Protein AF-0000000084984533 (afdb_homodimer)

Structure (mmCIF, N/CA/C/O backbone):
data_AF-0000000084984533-model_v1
#
loop_
_entity.id
_entity.type
_entity.pdbx_description
1 polymer 'ABC transporter, ATP-binding protein'
#
loop_
_atom_site.group_PDB
_atom_site.id
_atom_site.type_symbol
_atom_site.label_atom_id
_atom_site.label_alt_id
_atom_site.label_comp_id
_atom_site.label_asym_id
_atom_site.label_entity_id
_atom_site.label_seq_id
_atom_site.pdbx_PDB_ins_code
_atom_site.Cartn_x
_atom_site.Cartn_y
_atom_site.Cartn_z
_atom_site.occupancy
_atom_site.B_iso_or_equiv
_atom_site.auth_seq_id
_atom_site.auth_comp_id
_atom_site.auth_asym_id
_atom_site.auth_atom_id
_atom_site.pdbx_PDB_model_num
ATOM 1 N N . MET A 1 1 ? -5.926 23.406 36.688 1 31.97 1 MET A N 1
ATOM 2 C CA . MET A 1 1 ? -6.621 23.984 35.531 1 31.97 1 MET A CA 1
ATOM 3 C C . MET A 1 1 ? -6.383 23.156 34.281 1 31.97 1 MET A C 1
ATOM 5 O O . MET A 1 1 ? -5.242 23 33.844 1 31.97 1 MET A O 1
ATOM 9 N N . GLU A 1 2 ? -7.012 22.078 33.938 1 42.38 2 GLU A N 1
ATOM 10 C CA . GLU A 1 2 ? -6.812 21.156 32.844 1 42.38 2 GLU A CA 1
ATOM 11 C C . GLU A 1 2 ? -6.57 21.906 31.531 1 42.38 2 GLU A C 1
ATOM 13 O O . GLU A 1 2 ? -7.434 22.656 31.078 1 42.38 2 GLU A O 1
ATOM 18 N N . THR A 1 3 ? -5.449 22.5 31.234 1 47.12 3 THR A N 1
ATOM 19 C CA . THR A 1 3 ? -5.062 23.391 30.156 1 47.12 3 THR A CA 1
ATOM 20 C C . THR A 1 3 ? -5.723 22.984 28.844 1 47.12 3 THR A C 1
ATOM 22 O O . THR A 1 3 ? -5.512 21.875 28.359 1 47.12 3 THR A O 1
ATOM 25 N N . LYS A 1 4 ? -6.871 23.438 28.641 1 58.03 4 LYS A N 1
ATOM 26 C CA . LYS A 1 4 ? -7.664 23.172 27.453 1 58.03 4 LYS A CA 1
ATOM 27 C C . LYS A 1 4 ? -6.797 23.234 26.188 1 58.03 4 LYS A C 1
ATOM 29 O O . LYS A 1 4 ? -6.211 24.281 25.891 1 58.03 4 LYS A O 1
ATOM 34 N N . GLN A 1 5 ? -6.336 22.109 25.688 1 76.31 5 GLN A N 1
ATOM 35 C CA . GLN A 1 5 ? -5.52 22.031 24.484 1 76.31 5 GLN A CA 1
ATOM 36 C C . GLN A 1 5 ? -6.125 22.844 23.344 1 76.31 5 GLN A C 1
ATOM 38 O O . GLN A 1 5 ? -7.332 22.766 23.094 1 76.31 5 GLN A O 1
ATOM 43 N N . ALA A 1 6 ? -5.344 23.797 22.891 1 90.5 6 ALA A N 1
ATOM 44 C CA . ALA A 1 6 ? -5.773 24.625 21.75 1 90.5 6 ALA A CA 1
ATOM 45 C C . ALA A 1 6 ? -6.242 23.75 20.594 1 90.5 6 ALA A C 1
ATOM 47 O O . ALA A 1 6 ? -5.703 22.672 20.359 1 90.5 6 ALA A O 1
ATOM 48 N N . THR A 1 7 ? -7.344 24.156 19.984 1 96.56 7 THR A N 1
ATOM 49 C CA . THR A 1 7 ? -7.965 23.406 18.906 1 96.56 7 THR A CA 1
ATOM 50 C C . THR A 1 7 ? -7.586 24 17.547 1 96.56 7 THR A C 1
ATOM 52 O O . THR A 1 7 ? -7.738 25.203 17.328 1 96.56 7 THR A O 1
ATOM 55 N N . ALA A 1 8 ? -7.008 23.125 16.703 1 97.88 8 ALA A N 1
ATOM 56 C CA . ALA A 1 8 ? -6.641 23.562 15.367 1 97.88 8 ALA A CA 1
ATOM 57 C C . ALA A 1 8 ? -7.859 23.594 14.445 1 97.88 8 ALA A C 1
ATOM 59 O O . ALA A 1 8 ? -8.133 24.609 13.812 1 97.88 8 ALA A O 1
ATOM 60 N N . TYR A 1 9 ? -8.594 22.516 14.422 1 98.5 9 TYR A N 1
ATOM 61 C CA . TYR A 1 9 ? -9.797 22.406 13.609 1 98.5 9 TYR A CA 1
ATOM 62 C C . TYR A 1 9 ? -11.016 22.078 14.477 1 98.5 9 TYR A C 1
ATOM 64 O O . TYR A 1 9 ? -10.906 21.328 15.445 1 98.5 9 TYR A O 1
ATOM 72 N N . THR A 1 10 ? -12.125 22.625 14.109 1 98.44 10 THR A N 1
ATOM 73 C CA . THR A 1 10 ? -13.43 22.25 14.641 1 98.44 10 THR A CA 1
ATOM 74 C C . THR A 1 10 ? -14.406 21.938 13.508 1 98.44 10 THR A C 1
ATOM 76 O O . THR A 1 10 ? -14.602 22.75 12.609 1 98.44 10 THR A O 1
ATOM 79 N N . VAL A 1 11 ? -14.922 20.734 13.508 1 98.44 11 VAL A N 1
ATOM 80 C CA . VAL A 1 11 ? -15.883 20.281 12.508 1 98.44 11 VAL A CA 1
ATOM 81 C C . VAL A 1 11 ? -17.234 20 13.172 1 98.44 11 VAL A C 1
ATOM 83 O O . VAL A 1 11 ? -17.297 19.281 14.172 1 98.44 11 VAL A O 1
ATOM 86 N N . GLU A 1 12 ? -18.281 20.578 12.625 1 98.31 12 GLU A N 1
ATOM 87 C CA . GLU A 1 12 ? -19.594 20.422 13.227 1 98.31 12 GLU A CA 1
ATOM 88 C C . GLU A 1 12 ? -20.641 20.062 12.18 1 98.31 12 GLU A C 1
ATOM 90 O O . GLU A 1 12 ? -20.891 20.828 11.242 1 98.31 12 GLU A O 1
ATOM 95 N N . GLY A 1 13 ? -21.219 18.906 12.414 1 98.12 13 GLY A N 1
ATOM 96 C CA . GLY A 1 13 ? -22.344 18.469 11.594 1 98.12 13 GLY A CA 1
ATOM 97 C C . GLY A 1 13 ? -22 18.391 10.117 1 98.12 13 GLY A C 1
ATOM 98 O O . GLY A 1 13 ? -22.812 18.766 9.266 1 98.12 13 GLY A O 1
ATOM 99 N N . LEU A 1 14 ? -20.828 17.969 9.789 1 98.06 14 LEU A N 1
ATOM 100 C CA . LEU A 1 14 ? -20.359 17.969 8.414 1 98.06 14 LEU A CA 1
ATOM 101 C C . LEU A 1 14 ? -20.906 16.766 7.645 1 98.06 14 LEU A C 1
ATOM 103 O O . LEU A 1 14 ? -20.812 15.633 8.109 1 98.06 14 LEU A O 1
ATOM 107 N N . SER A 1 15 ? -21.547 17.031 6.555 1 97.38 15 SER A N 1
ATOM 108 C CA . SER A 1 15 ? -22 16.016 5.613 1 97.38 15 SER A CA 1
ATOM 109 C C . SER A 1 15 ? -21.562 16.344 4.191 1 97.38 15 SER A C 1
ATOM 111 O O . SER A 1 15 ? -21.406 17.516 3.836 1 97.38 15 SER A O 1
ATOM 113 N N . PHE A 1 16 ? -21.297 15.297 3.424 1 97.56 16 PHE A N 1
ATOM 114 C CA . PHE A 1 16 ? -20.844 15.516 2.053 1 97.56 16 PHE A CA 1
ATOM 115 C C . PHE A 1 16 ? -21.234 14.336 1.167 1 97.56 16 PHE A C 1
ATOM 117 O O . PHE A 1 16 ? -21.156 13.18 1.596 1 97.56 16 PHE A O 1
ATOM 124 N N . SER A 1 17 ? -21.625 14.648 -0.065 1 95.75 17 SER A N 1
ATOM 125 C CA . SER A 1 17 ? -22 13.641 -1.046 1 95.75 17 SER A CA 1
ATOM 126 C C . SER A 1 17 ? -21.406 13.945 -2.416 1 95.75 17 SER A C 1
ATOM 128 O O . SER A 1 17 ? -21.25 15.109 -2.785 1 95.75 17 SER A O 1
ATOM 130 N N . TYR A 1 18 ? -21 12.898 -3.127 1 93.56 18 TYR A N 1
ATOM 131 C CA . TYR A 1 18 ? -20.781 12.984 -4.566 1 93.56 18 TYR A CA 1
ATOM 132 C C . TYR A 1 18 ? -22.047 12.594 -5.336 1 93.56 18 TYR A C 1
ATOM 134 O O . TYR A 1 18 ? -22.375 11.414 -5.445 1 93.56 18 TYR A O 1
ATOM 142 N N . GLY A 1 19 ? -22.672 13.523 -5.816 1 91.38 19 GLY A N 1
ATOM 143 C CA . GLY A 1 19 ? -23.984 13.227 -6.367 1 91.38 19 GLY A CA 1
ATOM 144 C C . GLY A 1 19 ? -24.938 12.633 -5.348 1 91.38 19 GLY A C 1
ATOM 145 O O . GLY A 1 19 ? -25.188 13.234 -4.305 1 91.38 19 GLY A O 1
ATOM 146 N N . LYS A 1 20 ? -25.344 11.445 -5.668 1 90.69 20 LYS A N 1
ATOM 147 C CA . LYS A 1 20 ? -26.297 10.781 -4.781 1 90.69 20 LYS A CA 1
ATOM 148 C C . LYS A 1 20 ? -25.578 9.93 -3.738 1 90.69 20 LYS A C 1
ATOM 150 O O . LYS A 1 20 ? -26.203 9.43 -2.801 1 90.69 20 LYS A O 1
ATOM 155 N N . ASN A 1 21 ? -24.328 9.82 -3.789 1 91.69 21 ASN A N 1
ATOM 156 C CA . ASN A 1 21 ? -23.562 8.969 -2.885 1 91.69 21 ASN A CA 1
ATOM 157 C C . ASN A 1 21 ? -23.078 9.742 -1.666 1 91.69 21 ASN A C 1
ATOM 159 O O . ASN A 1 21 ? -22.125 10.523 -1.762 1 91.69 21 ASN A O 1
ATOM 163 N N . GLN A 1 22 ? -23.719 9.477 -0.543 1 94.88 22 GLN A N 1
ATOM 164 C CA . GLN A 1 22 ? -23.312 10.117 0.701 1 94.88 22 GLN A CA 1
ATOM 165 C C . GLN A 1 22 ? -22.047 9.477 1.262 1 94.88 22 GLN A C 1
ATOM 167 O O . GLN A 1 22 ? -22.031 8.273 1.53 1 94.88 22 GLN A O 1
ATOM 172 N N . VAL A 1 23 ? -21.031 10.297 1.446 1 96.19 23 VAL A N 1
ATOM 173 C CA . VAL A 1 23 ? -19.734 9.789 1.854 1 96.19 23 VAL A CA 1
ATOM 174 C C . VAL A 1 23 ? -19.5 10.094 3.332 1 96.19 23 VAL A C 1
ATOM 176 O O . VAL A 1 23 ? -19 9.242 4.078 1 96.19 23 VAL A O 1
ATOM 179 N N . LEU A 1 24 ? -19.75 11.289 3.744 1 98 24 LEU A N 1
ATOM 180 C CA . LEU A 1 24 ? -19.656 11.688 5.145 1 98 24 LEU A CA 1
ATOM 181 C C . LEU A 1 24 ? -21.047 12.023 5.699 1 98 24 LEU A C 1
ATOM 183 O O . LEU A 1 24 ? -21.844 12.695 5.031 1 98 24 LEU A O 1
ATOM 187 N N . ASN A 1 25 ? -21.312 11.586 6.875 1 97.25 25 ASN A N 1
ATOM 188 C CA . ASN A 1 25 ? -22.656 11.68 7.445 1 97.25 25 ASN A CA 1
ATOM 189 C C . ASN A 1 25 ? -22.641 12.344 8.82 1 97.25 25 ASN A C 1
ATOM 191 O O . ASN A 1 25 ? -22.5 11.664 9.836 1 97.25 25 ASN A O 1
ATOM 195 N N . ASN A 1 26 ? -22.859 13.648 8.852 1 97.25 26 ASN A N 1
ATOM 196 C CA . ASN A 1 26 ? -23.062 14.438 10.055 1 97.25 26 ASN A CA 1
ATOM 197 C C . ASN A 1 26 ? -21.969 14.188 11.094 1 97.25 26 ASN A C 1
ATOM 199 O O . ASN A 1 26 ? -22.266 13.844 12.242 1 97.25 26 ASN A O 1
ATOM 203 N N . ILE A 1 27 ? -20.781 14.438 10.641 1 98.25 27 ILE A N 1
ATOM 204 C CA . ILE A 1 27 ? -19.688 14.141 11.562 1 98.25 27 ILE A CA 1
ATOM 205 C C . ILE A 1 27 ? -19.25 15.414 12.281 1 98.25 27 ILE A C 1
ATOM 207 O O . ILE A 1 27 ? -19.297 16.5 11.703 1 98.25 27 ILE A O 1
ATOM 211 N N . SER A 1 28 ? -18.891 15.273 13.562 1 98.69 28 SER A N 1
ATOM 212 C CA . SER A 1 28 ? -18.375 16.344 14.406 1 98.69 28 SER A CA 1
ATOM 213 C C . SER A 1 28 ? -17.156 15.891 15.203 1 98.69 28 SER A C 1
ATOM 215 O O . SER A 1 28 ? -17.156 14.797 15.781 1 98.69 28 SER A O 1
ATOM 217 N N . PHE A 1 29 ? -16.156 16.656 15.141 1 98.56 29 PHE A N 1
ATOM 218 C CA . PHE A 1 29 ? -14.93 16.375 15.883 1 98.56 29 PHE A CA 1
ATOM 219 C C . PHE A 1 29 ? -14.023 17.609 15.93 1 98.56 29 PHE A C 1
ATOM 221 O O . PHE A 1 29 ? -14.352 18.641 15.359 1 98.56 29 PHE A O 1
ATOM 228 N N . SER A 1 30 ? -13 17.516 16.656 1 98.62 30 SER A N 1
ATOM 229 C CA . SER A 1 30 ? -11.977 18.562 16.688 1 98.62 30 SER A CA 1
ATOM 230 C C . SER A 1 30 ? -10.578 17.969 16.578 1 98.62 30 SER A C 1
ATOM 232 O O . SER A 1 30 ? -10.375 16.781 16.859 1 98.62 30 SER A O 1
ATOM 234 N N . LEU A 1 31 ? -9.703 18.719 16.094 1 98.62 31 LEU A N 1
ATOM 235 C CA . LEU A 1 31 ? -8.289 18.359 16.016 1 98.62 31 LEU A CA 1
ATOM 236 C C . LEU A 1 31 ? -7.445 19.281 16.891 1 98.62 31 LEU A C 1
ATOM 238 O O . LEU A 1 31 ? -7.496 20.5 16.75 1 98.62 31 LEU A O 1
ATOM 242 N N . PRO A 1 32 ? -6.66 18.734 17.766 1 98.38 32 PRO A N 1
ATOM 243 C CA . PRO A 1 32 ? -5.871 19.578 18.688 1 98.38 32 PRO A CA 1
ATOM 244 C C . PRO A 1 32 ? -4.629 20.156 18.016 1 98.38 32 PRO A C 1
ATOM 246 O O . PRO A 1 32 ? -4.051 19.531 17.125 1 98.38 32 PRO A O 1
ATOM 249 N N . GLU A 1 33 ? -4.223 21.297 18.484 1 97.75 33 GLU A N 1
ATOM 250 C CA . GLU A 1 33 ? -2.969 21.922 18.062 1 97.75 33 GLU A CA 1
ATOM 251 C C . GLU A 1 33 ? -1.769 21.172 18.625 1 97.75 33 GLU A C 1
ATOM 253 O O . GLU A 1 33 ? -1.816 20.672 19.766 1 97.75 33 GLU A O 1
ATOM 258 N N . GLY A 1 34 ? -0.815 21.047 17.797 1 98 34 GLY A N 1
ATOM 259 C CA . GLY A 1 34 ? 0.471 20.562 18.266 1 98 34 GLY A CA 1
ATOM 260 C C . GLY A 1 34 ? 0.497 19.062 18.469 1 98 34 GLY A C 1
ATOM 261 O O . GLY A 1 34 ? 1.392 18.531 19.141 1 98 34 GLY A O 1
ATOM 262 N N . LYS A 1 35 ? -0.465 18.359 17.922 1 98.62 35 LYS A N 1
ATOM 263 C CA . LYS A 1 35 ? -0.533 16.906 18.047 1 98.62 35 LYS A CA 1
ATOM 264 C C . LYS A 1 35 ? -0.55 16.234 16.688 1 98.62 35 LYS A C 1
ATOM 266 O O . LYS A 1 35 ? -0.798 16.891 15.664 1 98.62 35 LYS A O 1
ATOM 271 N N . ILE A 1 36 ? -0.193 14.992 16.703 1 98.88 36 ILE A N 1
ATOM 272 C CA . ILE A 1 36 ? -0.356 14.148 15.516 1 98.88 36 ILE A CA 1
ATOM 273 C C . ILE A 1 36 ? -1.695 13.422 15.586 1 98.88 36 ILE A C 1
ATOM 275 O O . ILE A 1 36 ? -1.907 12.578 16.469 1 98.88 36 ILE A O 1
ATOM 279 N N . THR A 1 37 ? -2.59 13.773 14.719 1 98.88 37 THR A N 1
ATOM 280 C CA . THR A 1 37 ? -3.867 13.07 14.609 1 98.88 37 THR A CA 1
ATOM 281 C C . THR A 1 37 ? -3.926 12.242 13.336 1 98.88 37 THR A C 1
ATOM 283 O O . THR A 1 37 ? -3.662 12.758 12.242 1 98.88 37 THR A O 1
ATOM 286 N N . THR A 1 38 ? -4.258 10.961 13.453 1 98.75 38 THR A N 1
ATOM 287 C CA . THR A 1 38 ? -4.34 10.062 12.312 1 98.75 38 THR A CA 1
ATOM 288 C C . THR A 1 38 ? -5.789 9.672 12.031 1 98.75 38 THR A C 1
ATOM 290 O O . THR A 1 38 ? -6.523 9.297 12.953 1 98.75 38 THR A O 1
ATOM 293 N N . PHE A 1 39 ? -6.207 9.844 10.789 1 98.44 39 PHE A N 1
ATOM 294 C CA . PHE A 1 39 ? -7.5 9.344 10.336 1 98.44 39 PHE A CA 1
ATOM 295 C C . PHE A 1 39 ? -7.402 7.867 9.961 1 98.44 39 PHE A C 1
ATOM 297 O O . PHE A 1 39 ? -6.535 7.477 9.18 1 98.44 39 PHE A O 1
ATOM 304 N N . MET A 1 40 ? -8.297 7.09 10.539 1 97.69 40 MET A N 1
ATOM 305 C CA . MET A 1 40 ? -8.383 5.664 10.25 1 97.69 40 MET A CA 1
ATOM 306 C C . MET A 1 40 ? -9.758 5.297 9.711 1 97.69 40 MET A C 1
ATOM 308 O O . MET A 1 40 ? -10.766 5.883 10.117 1 97.69 40 MET A O 1
ATOM 312 N N . GLY A 1 41 ? -9.789 4.312 8.898 1 96.88 41 GLY A N 1
ATOM 313 C CA . GLY A 1 41 ? -11.023 3.826 8.305 1 96.88 41 GLY A CA 1
ATOM 314 C C . GLY A 1 41 ? -10.789 2.908 7.121 1 96.88 41 GLY A C 1
ATOM 315 O O . GLY A 1 41 ? -9.695 2.881 6.551 1 96.88 41 GLY A O 1
ATOM 316 N N . ALA A 1 42 ? -11.812 2.238 6.82 1 95.94 42 ALA A N 1
ATOM 317 C CA . ALA A 1 42 ? -11.758 1.328 5.68 1 95.94 42 ALA A CA 1
ATOM 318 C C . ALA A 1 42 ? -11.672 2.1 4.367 1 95.94 42 ALA A C 1
ATOM 320 O O . ALA A 1 42 ? -11.906 3.311 4.336 1 95.94 42 ALA A O 1
ATOM 321 N N . ASN A 1 43 ? -11.266 1.366 3.32 1 93.12 43 ASN A N 1
ATOM 322 C CA . ASN A 1 43 ? -11.266 1.977 1.995 1 93.12 43 ASN A CA 1
ATOM 323 C C . ASN A 1 43 ? -12.648 2.492 1.613 1 93.12 43 ASN A C 1
ATOM 325 O O . ASN A 1 43 ? -13.648 1.803 1.818 1 93.12 43 ASN A O 1
ATOM 329 N N . GLY A 1 44 ? -12.758 3.713 1.192 1 91.69 44 GLY A N 1
ATOM 330 C CA . GLY A 1 44 ? -14.008 4.266 0.688 1 91.69 44 GLY A CA 1
ATOM 331 C C . GLY A 1 44 ? -14.859 4.898 1.772 1 91.69 44 GLY A C 1
ATOM 332 O O . GLY A 1 44 ? -15.961 5.391 1.498 1 91.69 44 GLY A O 1
ATOM 333 N N . CYS A 1 45 ? -14.344 4.945 2.934 1 95.12 45 CYS A N 1
ATOM 334 C CA . CYS A 1 45 ? -15.188 5.414 4.027 1 95.12 45 CYS A CA 1
ATOM 335 C C . CYS A 1 45 ? -15.25 6.938 4.051 1 95.12 45 CYS A C 1
ATOM 337 O O . CYS A 1 45 ? -16.016 7.52 4.828 1 95.12 45 CYS A O 1
ATOM 339 N N . GLY A 1 46 ? -14.352 7.586 3.311 1 95.81 46 GLY A N 1
ATOM 340 C CA . GLY A 1 46 ? -14.445 9.031 3.234 1 95.81 46 GLY A CA 1
ATOM 341 C C . GLY A 1 46 ? -13.203 9.742 3.746 1 95.81 46 GLY A C 1
ATOM 342 O O . GLY A 1 46 ? -13.188 10.969 3.875 1 95.81 46 GLY A O 1
ATOM 343 N N . LYS A 1 47 ? -12.125 9.023 4.062 1 96.56 47 LYS A N 1
ATOM 344 C CA . LYS A 1 47 ? -10.906 9.625 4.594 1 96.56 47 LYS A CA 1
ATOM 345 C C . LYS A 1 47 ? -10.367 10.695 3.648 1 96.56 47 LYS A C 1
ATOM 347 O O . LYS A 1 47 ? -10.078 11.82 4.07 1 96.56 47 LYS A O 1
ATOM 352 N N . SER A 1 48 ? -10.266 10.32 2.387 1 94.88 48 SER A N 1
ATOM 353 C CA . SER A 1 48 ? -9.742 11.258 1.396 1 94.88 48 SER A CA 1
ATOM 354 C C . SER A 1 48 ? -10.68 12.438 1.199 1 94.88 48 SER A C 1
ATOM 356 O O . SER A 1 48 ? -10.234 13.578 1.034 1 94.88 48 SER A O 1
ATOM 358 N N . THR A 1 49 ? -11.969 12.195 1.193 1 96.25 49 THR A N 1
ATOM 359 C CA . THR A 1 49 ? -12.953 13.266 1.101 1 96.25 49 THR A CA 1
ATOM 360 C C . THR A 1 49 ? -12.812 14.234 2.273 1 96.25 49 THR A C 1
ATOM 362 O O . THR A 1 49 ? -12.781 15.453 2.08 1 96.25 49 THR A O 1
ATOM 365 N N . LEU A 1 50 ? -12.727 13.633 3.467 1 97.75 50 LEU A N 1
ATOM 366 C CA . LEU A 1 50 ? -12.547 14.453 4.656 1 97.75 50 LEU A CA 1
ATOM 367 C C . LEU A 1 50 ? -11.266 15.273 4.562 1 97.75 50 LEU A C 1
ATOM 369 O O . LEU A 1 50 ? -11.273 16.469 4.844 1 97.75 50 LEU A O 1
ATOM 373 N N . PHE A 1 51 ? -10.219 14.625 4.152 1 97.38 51 PHE A N 1
ATOM 374 C CA . PHE A 1 51 ? -8.93 15.273 3.936 1 97.38 51 PHE A CA 1
ATOM 375 C C . PHE A 1 51 ? -9.086 16.484 3.018 1 97.38 51 PHE A C 1
ATOM 377 O O . PHE A 1 51 ? -8.648 17.578 3.354 1 97.38 51 PHE A O 1
ATOM 384 N N . ASN A 1 52 ? -9.789 16.359 1.956 1 96.62 52 ASN A N 1
ATOM 385 C CA . ASN A 1 52 ? -9.977 17.406 0.962 1 96.62 52 ASN A CA 1
ATOM 386 C C . ASN A 1 52 ? -10.867 18.531 1.492 1 96.62 52 ASN A C 1
ATOM 388 O O . ASN A 1 52 ? -10.688 19.688 1.133 1 96.62 52 ASN A O 1
ATOM 392 N N . LEU A 1 53 ? -11.773 18.156 2.314 1 97.56 53 LEU A N 1
ATOM 393 C CA . LEU A 1 53 ? -12.648 19.156 2.912 1 97.56 53 LEU A CA 1
ATOM 394 C C . LEU A 1 53 ? -11.891 20.031 3.91 1 97.56 53 LEU A C 1
ATOM 396 O O . LEU A 1 53 ? -12.109 21.234 3.977 1 97.56 53 LEU A O 1
ATOM 400 N N . LEU A 1 54 ? -10.961 19.391 4.617 1 98.12 54 LEU A N 1
ATOM 401 C CA . LEU A 1 54 ? -10.195 20.109 5.629 1 98.12 54 LEU A CA 1
ATOM 402 C C . LEU A 1 54 ? -9.094 20.938 4.992 1 98.12 54 LEU A C 1
ATOM 404 O O . LEU A 1 54 ? -8.578 21.875 5.605 1 98.12 54 LEU A O 1
ATOM 408 N N . THR A 1 55 ? -8.719 20.609 3.771 1 97.19 55 THR A N 1
ATOM 409 C CA . THR A 1 55 ? -7.598 21.281 3.129 1 97.19 55 THR A CA 1
ATOM 410 C C . THR A 1 55 ? -8.086 22.203 2.016 1 97.19 55 THR A C 1
ATOM 412 O O . THR A 1 55 ? -7.301 22.625 1.158 1 97.19 55 THR A O 1
ATOM 415 N N . LYS A 1 56 ? -9.398 22.438 1.921 1 95.5 56 LYS A N 1
ATOM 416 C CA . LYS A 1 56 ? -10.062 23.406 1.041 1 95.5 56 LYS A CA 1
ATOM 417 C C . LYS A 1 56 ? -10.016 22.938 -0.412 1 95.5 56 LYS A C 1
ATOM 419 O O . LYS A 1 56 ? -10.156 23.734 -1.333 1 95.5 56 LYS A O 1
ATOM 424 N N . ASN A 1 57 ? -9.75 21.688 -0.648 1 94 57 ASN A N 1
ATOM 425 C CA . ASN A 1 57 ? -9.828 21.109 -1.991 1 94 57 ASN A CA 1
ATOM 426 C C . ASN A 1 57 ? -11.258 20.719 -2.354 1 94 57 ASN A C 1
ATOM 428 O O . ASN A 1 57 ? -11.547 20.422 -3.51 1 94 57 ASN A O 1
ATOM 432 N N . LEU A 1 58 ? -12.117 20.688 -1.38 1 93.81 58 LEU A N 1
ATOM 433 C CA . LEU A 1 58 ? -13.555 20.5 -1.508 1 93.81 58 LEU A CA 1
ATOM 434 C C . LEU A 1 58 ? -14.312 21.453 -0.594 1 93.81 58 LEU A C 1
ATOM 436 O O . LEU A 1 58 ? -13.789 21.875 0.436 1 93.81 58 LEU A O 1
ATOM 440 N N . ARG A 1 59 ? -15.531 21.812 -0.994 1 91.88 59 ARG A N 1
ATOM 441 C CA . ARG A 1 59 ? -16.375 22.672 -0.175 1 91.88 59 ARG A CA 1
ATOM 442 C C . ARG A 1 59 ? -17.469 21.875 0.529 1 91.88 59 ARG A C 1
ATOM 444 O O . ARG A 1 59 ? -18.125 21.047 -0.094 1 91.88 59 ARG A O 1
ATOM 451 N N . PRO A 1 60 ? -17.578 22.094 1.768 1 90.44 60 PRO A N 1
ATOM 452 C CA . PRO A 1 60 ? -18.641 21.391 2.48 1 90.44 60 PRO A CA 1
ATOM 453 C C . PRO A 1 60 ? -20.047 21.75 1.968 1 90.44 60 PRO A C 1
ATOM 455 O O . PRO A 1 60 ? -20.281 22.906 1.594 1 90.44 60 PRO A O 1
ATOM 458 N N . ALA A 1 61 ? -20.922 20.781 1.936 1 86.62 61 ALA A N 1
ATOM 459 C CA . ALA A 1 61 ? -22.312 21 1.546 1 86.62 61 ALA A CA 1
ATOM 460 C C . ALA A 1 61 ? -23.172 21.344 2.756 1 86.62 61 ALA A C 1
ATOM 462 O O . ALA A 1 61 ? -24.047 22.203 2.67 1 86.62 61 ALA A O 1
ATOM 463 N N . GLU A 1 62 ? -22.953 20.672 3.781 1 94.69 62 GLU A N 1
ATOM 464 C CA . GLU A 1 62 ? -23.641 20.828 5.051 1 94.69 62 GLU A CA 1
ATOM 465 C C . GLU A 1 62 ? -22.672 20.812 6.227 1 94.69 62 GLU A C 1
ATOM 467 O O . GLU A 1 62 ? -21.641 20.141 6.172 1 94.69 62 GLU A O 1
ATOM 472 N N . GLY A 1 63 ? -22.984 21.547 7.215 1 96.75 63 GLY A N 1
ATOM 473 C CA . GLY A 1 63 ? -22.125 21.609 8.383 1 96.75 63 GLY A CA 1
ATOM 474 C C . GLY A 1 63 ? -21.062 22.688 8.273 1 96.75 63 GLY A C 1
ATOM 475 O O . GLY A 1 63 ? -21.172 23.594 7.438 1 96.75 63 GLY A O 1
ATOM 476 N N . SER A 1 64 ? -20.094 22.641 9.234 1 96.62 64 SER A N 1
ATOM 477 C CA . SER A 1 64 ? -19.078 23.703 9.234 1 96.62 64 SER A CA 1
ATOM 478 C C . SER A 1 64 ? -17.719 23.141 9.609 1 96.62 64 SER A C 1
ATOM 480 O O . SER A 1 64 ? -17.609 22.172 10.359 1 96.62 64 SER A O 1
ATOM 482 N N . VAL A 1 65 ? -16.75 23.719 9.023 1 98 65 VAL A N 1
ATOM 483 C CA . VAL A 1 65 ? -15.352 23.484 9.344 1 98 65 VAL A CA 1
ATOM 484 C C . VAL A 1 65 ? -14.68 24.812 9.719 1 98 65 VAL A C 1
ATOM 486 O O . VAL A 1 65 ? -14.75 25.781 8.961 1 98 65 VAL A O 1
ATOM 489 N N . ARG A 1 66 ? -14.094 24.812 10.883 1 98 66 ARG A N 1
ATOM 490 C CA . ARG A 1 66 ? -13.391 26 11.336 1 98 66 ARG A CA 1
ATOM 491 C C . ARG A 1 66 ? -11.914 25.719 11.586 1 98 66 ARG A C 1
ATOM 493 O O . ARG A 1 66 ? -11.57 24.656 12.109 1 98 66 ARG A O 1
ATOM 500 N N . LEU A 1 67 ? -11.086 26.594 11.156 1 98.12 67 LEU A N 1
ATOM 501 C CA . LEU A 1 67 ? -9.656 26.594 11.445 1 98.12 67 LEU A CA 1
ATOM 502 C C . LEU A 1 67 ? -9.305 27.672 12.461 1 98.12 67 LEU A C 1
ATOM 504 O O . LEU A 1 67 ? -9.438 28.859 12.172 1 98.12 67 LEU A O 1
ATOM 508 N N . ARG A 1 68 ? -8.969 27.219 13.617 1 96.75 68 ARG A N 1
ATOM 509 C CA . ARG A 1 68 ? -8.672 28.125 14.719 1 96.75 68 ARG A CA 1
ATOM 510 C C . ARG A 1 68 ? -9.812 29.109 14.938 1 96.75 68 ARG A C 1
ATOM 512 O O . ARG A 1 68 ? -9.578 30.312 15.062 1 96.75 68 ARG A O 1
ATOM 519 N N . GLY A 1 69 ? -10.969 28.609 14.828 1 95.88 69 GLY A N 1
ATOM 520 C CA . GLY A 1 69 ? -12.148 29.391 15.156 1 95.88 69 GLY A CA 1
ATOM 521 C C . GLY A 1 69 ? -12.742 30.094 13.961 1 95.88 69 GLY A C 1
ATOM 522 O O . GLY A 1 69 ? -13.891 30.547 14.008 1 95.88 69 GLY A O 1
ATOM 523 N N . ASN A 1 70 ? -12.008 30.25 12.914 1 96.62 70 ASN A N 1
ATOM 524 C CA . ASN A 1 70 ? -12.484 30.938 11.719 1 96.62 70 ASN A CA 1
ATOM 525 C C . ASN A 1 70 ? -13.062 29.938 10.711 1 96.62 70 ASN A C 1
ATOM 527 O O . ASN A 1 70 ? -12.492 28.875 10.477 1 96.62 70 ASN A O 1
ATOM 531 N N . SER A 1 71 ? -14.148 30.406 10.117 1 96.38 71 SER A N 1
ATOM 532 C CA . SER A 1 71 ? -14.734 29.547 9.086 1 96.38 71 SER A CA 1
ATOM 533 C C . SER A 1 71 ? -13.766 29.328 7.934 1 96.38 71 SER A C 1
ATOM 535 O O . SER A 1 71 ? -13.242 30.281 7.359 1 96.38 71 SER A O 1
ATOM 537 N N . LEU A 1 72 ? -13.578 28.062 7.637 1 96.5 72 LEU A N 1
ATOM 538 C CA . LEU A 1 72 ? -12.625 27.719 6.59 1 96.5 72 LEU A CA 1
ATOM 539 C C . LEU A 1 72 ? -13.016 28.359 5.262 1 96.5 72 LEU A C 1
ATOM 541 O O . LEU A 1 72 ? -12.148 28.797 4.5 1 96.5 72 LEU A O 1
ATOM 545 N N . THR A 1 73 ? -14.281 28.406 5.039 1 93.69 73 THR A N 1
ATOM 546 C CA . THR A 1 73 ? -14.797 28.953 3.791 1 93.69 73 THR A CA 1
ATOM 547 C C . THR A 1 73 ? -14.453 30.438 3.664 1 93.69 73 THR A C 1
ATOM 549 O O . THR A 1 73 ? -14.328 30.953 2.553 1 93.69 73 THR A O 1
ATOM 552 N N . ASP A 1 74 ? -14.211 31.078 4.766 1 94.94 74 ASP A N 1
ATOM 553 C CA . ASP A 1 74 ? -14 32.531 4.773 1 94.94 74 ASP A CA 1
ATOM 554 C C . ASP A 1 74 ? -12.508 32.875 4.656 1 94.94 74 ASP A C 1
ATOM 556 O O . ASP A 1 74 ? -12.148 34 4.395 1 94.94 74 ASP A O 1
ATOM 560 N N . ILE A 1 75 ? -11.695 31.891 4.852 1 96.12 75 ILE A N 1
ATOM 561 C CA . ILE A 1 75 ? -10.258 32.125 4.77 1 96.12 75 ILE A CA 1
ATOM 562 C C . ILE A 1 75 ? -9.82 32.156 3.305 1 96.12 75 ILE A C 1
ATOM 564 O O . ILE A 1 75 ? -10.094 31.203 2.559 1 96.12 75 ILE A O 1
ATOM 568 N N . ARG A 1 76 ? -9.219 33.312 2.998 1 94.38 76 ARG A N 1
ATOM 569 C CA . ARG A 1 76 ? -8.672 33.375 1.645 1 94.38 76 ARG A CA 1
ATOM 570 C C . ARG A 1 76 ? -7.617 32.312 1.418 1 94.38 76 ARG A C 1
ATOM 572 O O . ARG A 1 76 ? -6.879 31.953 2.338 1 94.38 76 ARG A O 1
ATOM 579 N N . LEU A 1 77 ? -7.484 31.75 0.254 1 94.12 77 LEU A N 1
ATOM 580 C CA . LEU A 1 77 ? -6.57 30.672 -0.095 1 94.12 77 LEU A CA 1
ATOM 581 C C . LEU A 1 77 ? -5.133 31.047 0.257 1 94.12 77 LEU A C 1
ATOM 583 O O . LEU A 1 77 ? -4.395 30.219 0.813 1 94.12 77 LEU A O 1
ATOM 587 N N . LYS A 1 78 ? -4.684 32.219 -0.072 1 93.56 78 LYS A N 1
ATOM 588 C CA . LYS A 1 78 ? -3.33 32.656 0.221 1 93.56 78 LYS A CA 1
ATOM 589 C C . LYS A 1 78 ? -3.045 32.594 1.72 1 93.56 78 LYS A C 1
ATOM 591 O O . LYS A 1 78 ? -1.971 32.156 2.139 1 93.56 78 LYS A O 1
ATOM 596 N N . ASP A 1 79 ? -3.986 33.031 2.518 1 95.62 79 ASP A N 1
ATOM 597 C CA . ASP A 1 79 ? -3.826 33 3.967 1 95.62 79 ASP A CA 1
ATOM 598 C C . ASP A 1 79 ? -3.855 31.578 4.496 1 95.62 79 ASP A C 1
ATOM 600 O O . ASP A 1 79 ? -3.115 31.234 5.418 1 95.62 79 ASP A O 1
ATOM 604 N N . PHE A 1 80 ? -4.766 30.812 3.889 1 97.19 80 PHE A N 1
ATOM 605 C CA . PHE A 1 80 ? -4.832 29.406 4.25 1 97.19 80 PHE A CA 1
ATOM 606 C C . PHE A 1 80 ? -3.492 28.719 4.012 1 97.19 80 PHE A C 1
ATOM 608 O O . PHE A 1 80 ? -3.002 27.984 4.867 1 97.19 80 PHE A O 1
ATOM 615 N N . SER A 1 81 ? -2.859 29.031 2.891 1 96.62 81 SER A N 1
ATOM 616 C CA . SER A 1 81 ? -1.609 28.375 2.492 1 96.62 81 SER A CA 1
ATOM 617 C C . SER A 1 81 ? -0.459 28.797 3.402 1 96.62 81 SER A C 1
ATOM 619 O O . SER A 1 81 ? 0.592 28.156 3.418 1 96.62 81 SER A O 1
ATOM 621 N N . LYS A 1 82 ? -0.617 29.797 4.141 1 96.5 82 LYS A N 1
ATOM 622 C CA . LYS A 1 82 ? 0.393 30.234 5.098 1 96.5 82 LYS A CA 1
ATOM 623 C C . LYS A 1 82 ? 0.187 29.562 6.457 1 96.5 82 LYS A C 1
ATOM 625 O O . LYS A 1 82 ? 1.014 29.719 7.359 1 96.5 82 LYS A O 1
ATOM 630 N N . GLN A 1 83 ? -0.886 28.797 6.566 1 97.56 83 GLN A N 1
ATOM 631 C CA . GLN A 1 83 ? -1.19 28.141 7.832 1 97.56 83 GLN A CA 1
ATOM 632 C C . GLN A 1 83 ? -1.095 26.625 7.699 1 97.56 83 GLN A C 1
ATOM 634 O O . GLN A 1 83 ? -0.79 25.922 8.664 1 97.56 83 GLN A O 1
ATOM 639 N N . VAL A 1 84 ? -1.439 26.172 6.512 1 98.38 84 VAL A N 1
ATOM 640 C CA . VAL A 1 84 ? -1.568 24.719 6.305 1 98.38 84 VAL A CA 1
ATOM 641 C C . VAL A 1 84 ? -0.754 24.297 5.082 1 98.38 84 VAL A C 1
ATOM 643 O O . VAL A 1 84 ? -0.864 24.906 4.016 1 98.38 84 VAL A O 1
ATOM 646 N N . SER A 1 85 ? 0.135 23.312 5.25 1 98.19 85 SER A N 1
ATOM 647 C CA . SER A 1 85 ? 0.824 22.672 4.141 1 98.19 85 SER A CA 1
ATOM 648 C C . SER A 1 85 ? 0.317 21.25 3.934 1 98.19 85 SER A C 1
ATOM 650 O O . SER A 1 85 ? -0.168 20.609 4.871 1 98.19 85 SER A O 1
ATOM 652 N N . ILE A 1 86 ? 0.39 20.812 2.689 1 97.88 86 ILE A N 1
ATOM 653 C CA . ILE A 1 86 ? -0.229 19.547 2.33 1 97.88 86 ILE A CA 1
ATOM 654 C C . ILE A 1 86 ? 0.748 18.703 1.505 1 97.88 86 ILE A C 1
ATOM 656 O O . ILE A 1 86 ? 1.374 19.219 0.572 1 97.88 86 ILE A O 1
ATOM 660 N N . VAL A 1 87 ? 0.93 17.484 1.925 1 97.31 87 VAL A N 1
ATOM 661 C CA . VAL A 1 87 ? 1.567 16.469 1.079 1 97.31 87 VAL A CA 1
ATOM 662 C C . VAL A 1 87 ? 0.531 15.453 0.618 1 97.31 87 VAL A C 1
ATOM 664 O O . VAL A 1 87 ? -0.06 14.742 1.437 1 97.31 87 VAL A O 1
ATOM 667 N N . HIS A 1 88 ? 0.407 15.352 -0.665 1 94.5 88 HIS A N 1
ATOM 668 C CA . HIS A 1 88 ? -0.614 14.484 -1.242 1 94.5 88 HIS A CA 1
ATOM 669 C C . HIS A 1 88 ? -0.089 13.062 -1.438 1 94.5 88 HIS A C 1
ATOM 671 O O . HIS A 1 88 ? 1.12 12.828 -1.371 1 94.5 88 HIS A O 1
ATOM 677 N N . GLN A 1 89 ? -1.021 12.227 -1.604 1 88.12 89 GLN A N 1
ATOM 678 C CA . GLN A 1 89 ? -0.671 10.828 -1.823 1 88.12 89 GLN A CA 1
ATOM 679 C C . GLN A 1 89 ? 0.117 10.656 -3.119 1 88.12 89 GLN A C 1
ATOM 681 O O . GLN A 1 89 ? 1.117 9.93 -3.152 1 88.12 89 GLN A O 1
ATOM 686 N N . TYR A 1 90 ? -0.423 11.227 -4.133 1 86.44 90 TYR A N 1
ATOM 687 C CA . TYR A 1 90 ? 0.245 11.195 -5.43 1 86.44 90 TYR A CA 1
ATOM 688 C C . TYR A 1 90 ? 0.802 12.57 -5.785 1 86.44 90 TYR A C 1
ATOM 690 O O . TYR A 1 90 ? 0.072 13.562 -5.781 1 86.44 90 TYR A O 1
ATOM 698 N N . ASN A 1 91 ? 2.148 12.609 -5.914 1 88.88 91 ASN A N 1
ATOM 699 C CA . ASN A 1 91 ? 2.834 13.828 -6.328 1 88.88 91 ASN A CA 1
ATOM 700 C C . ASN A 1 91 ? 3.654 13.609 -7.598 1 88.88 91 ASN A C 1
ATOM 702 O O . ASN A 1 91 ? 4.312 12.578 -7.742 1 88.88 91 ASN A O 1
ATOM 706 N N . THR A 1 92 ? 3.465 14.438 -8.523 1 85.88 92 THR A N 1
ATOM 707 C CA . THR A 1 92 ? 4.246 14.359 -9.75 1 85.88 92 THR A CA 1
ATOM 708 C C . THR A 1 92 ? 5.031 15.648 -9.977 1 85.88 92 THR A C 1
ATOM 710 O O . THR A 1 92 ? 4.59 16.734 -9.578 1 85.88 92 THR A O 1
ATOM 713 N N . ALA A 1 93 ? 6.18 15.492 -10.477 1 89.06 93 ALA A N 1
ATOM 714 C CA . ALA A 1 93 ? 7.035 16.625 -10.844 1 89.06 93 ALA A CA 1
ATOM 715 C C . ALA A 1 93 ? 7.586 16.453 -12.258 1 89.06 93 ALA A C 1
ATOM 717 O O . ALA A 1 93 ? 7.848 15.336 -12.695 1 89.06 93 ALA A O 1
ATOM 718 N N . PRO A 1 94 ? 7.73 17.562 -12.93 1 90.38 94 PRO A N 1
ATOM 719 C CA . PRO A 1 94 ? 8.406 17.484 -14.227 1 90.38 94 PRO A CA 1
ATOM 720 C C . PRO A 1 94 ? 9.75 16.766 -14.141 1 90.38 94 PRO A C 1
ATOM 722 O O . PRO A 1 94 ? 10.453 16.875 -13.133 1 90.38 94 PRO A O 1
ATOM 725 N N . PRO A 1 95 ? 10.07 16.094 -15.172 1 91 95 PRO A N 1
ATOM 726 C CA . PRO A 1 95 ? 11.273 15.258 -15.141 1 91 95 PRO A CA 1
ATOM 727 C C . PRO A 1 95 ? 12.539 16.062 -14.875 1 91 95 PRO A C 1
ATOM 729 O O . PRO A 1 95 ? 13.508 15.531 -14.32 1 91 95 PRO A O 1
ATOM 732 N N . ASP A 1 96 ? 12.57 17.328 -15.195 1 94.06 96 ASP A N 1
ATOM 733 C CA . ASP A 1 96 ? 13.805 18.109 -15.102 1 94.06 96 ASP A CA 1
ATOM 734 C C . ASP A 1 96 ? 13.781 19.016 -13.875 1 94.06 96 ASP A C 1
ATOM 736 O O . ASP A 1 96 ? 14.672 19.859 -13.703 1 94.06 96 ASP A O 1
ATOM 740 N N . LEU A 1 97 ? 12.875 18.828 -13.055 1 96.94 97 LEU A N 1
ATOM 741 C CA . LEU A 1 97 ? 12.773 19.672 -11.867 1 96.94 97 LEU A CA 1
ATOM 742 C C . LEU A 1 97 ? 13.758 19.219 -10.797 1 96.94 97 LEU A C 1
ATOM 744 O O . LEU A 1 97 ? 13.773 18.047 -10.422 1 96.94 97 LEU A O 1
ATOM 748 N N . THR A 1 98 ? 14.555 20.094 -10.328 1 97.94 98 THR A N 1
ATOM 749 C CA . THR A 1 98 ? 15.523 19.734 -9.297 1 97.94 98 THR A CA 1
ATOM 750 C C . THR A 1 98 ? 14.867 19.719 -7.918 1 97.94 98 THR A C 1
ATOM 752 O O . THR A 1 98 ? 13.82 20.328 -7.711 1 97.94 98 THR A O 1
ATOM 755 N N . VAL A 1 99 ? 15.484 19.047 -7 1 98.38 99 VAL A N 1
ATOM 756 C CA . VAL A 1 99 ? 15 18.922 -5.625 1 98.38 99 VAL A CA 1
ATOM 757 C C . VAL A 1 99 ? 14.914 20.312 -4.992 1 98.38 99 VAL A C 1
ATOM 759 O O . VAL A 1 99 ? 13.883 20.672 -4.41 1 98.38 99 VAL A O 1
ATOM 762 N N . GLU A 1 100 ? 15.938 21.078 -5.172 1 98.06 100 GLU A N 1
ATOM 763 C CA . GLU A 1 100 ? 15.969 22.406 -4.57 1 98.06 100 GLU A CA 1
ATOM 764 C C . GLU A 1 100 ? 14.844 23.281 -5.113 1 98.06 100 GLU A C 1
ATOM 766 O O . GLU A 1 100 ? 14.18 23.984 -4.355 1 98.06 100 GLU A O 1
ATOM 771 N N . LYS A 1 101 ? 14.617 23.234 -6.379 1 97.19 101 LYS A N 1
ATOM 772 C CA . LYS A 1 101 ? 13.555 24.031 -6.996 1 97.19 101 LYS A CA 1
ATOM 773 C C . LYS A 1 101 ? 12.188 23.594 -6.484 1 97.19 101 LYS A C 1
ATOM 775 O O . LYS A 1 101 ? 11.344 24.438 -6.168 1 97.19 101 LYS A O 1
ATOM 780 N N . LEU A 1 102 ? 12.008 22.281 -6.398 1 97.69 102 LEU A N 1
ATOM 781 C CA . LEU A 1 102 ? 10.734 21.781 -5.895 1 97.69 102 LEU A CA 1
ATOM 782 C C . LEU A 1 102 ? 10.484 22.266 -4.473 1 97.69 102 LEU A C 1
ATOM 784 O O . LEU A 1 102 ? 9.398 22.781 -4.164 1 97.69 102 LEU A O 1
ATOM 788 N N . VAL A 1 103 ? 11.5 22.094 -3.627 1 98.19 103 VAL A N 1
ATOM 789 C CA . VAL A 1 103 ? 11.344 22.531 -2.244 1 98.19 103 VAL A CA 1
ATOM 790 C C . VAL A 1 103 ? 11.094 24.047 -2.201 1 98.19 103 VAL A C 1
ATOM 792 O O . VAL A 1 103 ? 10.305 24.516 -1.381 1 98.19 103 VAL A O 1
ATOM 795 N N . GLY A 1 104 ? 11.656 24.75 -3.111 1 96.88 104 GLY A N 1
ATOM 796 C CA . GLY A 1 104 ? 11.469 26.188 -3.205 1 96.88 104 GLY A CA 1
ATOM 797 C C . GLY A 1 104 ? 10.031 26.594 -3.479 1 96.88 104 GLY A C 1
ATOM 798 O O . GLY A 1 104 ? 9.602 27.672 -3.084 1 96.88 104 GLY A O 1
ATOM 799 N N . TYR A 1 105 ? 9.297 25.766 -4.148 1 95.44 105 TYR A N 1
ATOM 800 C CA . TYR A 1 105 ? 7.891 26.047 -4.426 1 95.44 105 TYR A CA 1
ATOM 801 C C . TYR A 1 105 ? 7.102 26.188 -3.131 1 95.44 105 TYR A C 1
ATOM 803 O O . TYR A 1 105 ? 6.012 26.766 -3.121 1 95.44 105 TYR A O 1
ATOM 811 N N . GLY A 1 106 ? 7.625 25.672 -2.064 1 96.19 106 GLY A N 1
ATOM 812 C CA . GLY A 1 106 ? 6.996 25.859 -0.768 1 96.19 106 GLY A CA 1
ATOM 813 C C . GLY A 1 106 ? 6.906 27.312 -0.347 1 96.19 106 GLY A C 1
ATOM 814 O O . GLY A 1 106 ? 6.102 27.656 0.517 1 96.19 106 GLY A O 1
ATOM 815 N N . ARG A 1 107 ? 7.66 28.172 -0.965 1 96.31 107 ARG A N 1
ATOM 816 C CA . ARG A 1 107 ? 7.719 29.578 -0.56 1 96.31 107 ARG A CA 1
ATOM 817 C C . ARG A 1 107 ? 6.754 30.422 -1.379 1 96.31 107 ARG A C 1
ATOM 819 O O . ARG A 1 107 ? 6.613 31.625 -1.132 1 96.31 107 ARG A O 1
ATOM 826 N N . THR A 1 108 ? 6.051 29.828 -2.268 1 93.69 108 THR A N 1
ATOM 827 C CA . THR A 1 108 ? 5.223 30.531 -3.248 1 93.69 108 THR A CA 1
ATOM 828 C C . THR A 1 108 ? 4.164 31.375 -2.557 1 93.69 108 THR A C 1
ATOM 830 O O . THR A 1 108 ? 3.836 32.469 -3.023 1 93.69 108 THR A O 1
ATOM 833 N N . PRO A 1 109 ? 3.59 30.922 -1.449 1 91.44 109 PRO A N 1
ATOM 834 C CA . PRO A 1 109 ? 2.566 31.734 -0.784 1 91.44 109 PRO A CA 1
ATOM 835 C C . PRO A 1 109 ? 3.102 33.094 -0.308 1 91.44 109 PRO A C 1
ATOM 837 O O . PRO A 1 109 ? 2.32 34 -0.03 1 91.44 109 PRO A O 1
ATOM 840 N N . TYR A 1 110 ? 4.344 33.25 -0.225 1 90.56 110 TYR A N 1
ATOM 841 C CA . TYR A 1 110 ? 4.938 34.438 0.348 1 90.56 110 TYR A CA 1
ATOM 842 C C . TYR A 1 110 ? 5.422 35.406 -0.746 1 90.56 110 TYR A C 1
ATOM 844 O O . TYR A 1 110 ? 5.902 36.5 -0.459 1 90.56 110 TYR A O 1
ATOM 852 N N . HIS A 1 111 ? 5.266 34.906 -1.898 1 86.94 111 HIS A N 1
ATOM 853 C CA . HIS A 1 111 ? 5.715 35.719 -3.008 1 86.94 111 HIS A CA 1
ATOM 854 C C . HIS A 1 111 ? 4.594 36.625 -3.516 1 86.94 111 HIS A C 1
ATOM 856 O O . HIS A 1 111 ? 3.443 36.188 -3.619 1 86.94 111 HIS A O 1
ATOM 862 N N . SER A 1 112 ? 4.75 37.938 -3.301 1 71.75 112 SER A N 1
ATOM 863 C CA . SER A 1 112 ? 3.824 38.906 -3.883 1 71.75 112 SER A CA 1
ATOM 864 C C . SER A 1 112 ? 4.082 39.094 -5.375 1 71.75 112 SER A C 1
ATOM 866 O O . SER A 1 112 ? 5.164 38.781 -5.867 1 71.75 112 SER A O 1
ATOM 868 N N . PHE A 1 113 ? 2.953 39.625 -6.105 1 58.97 113 PHE A N 1
ATOM 869 C CA . PHE A 1 113 ? 3.055 40 -7.512 1 58.97 113 PHE A CA 1
ATOM 870 C C . PHE A 1 113 ? 4.172 41.031 -7.723 1 58.97 113 PHE A C 1
ATOM 872 O O . PHE A 1 113 ? 4.238 42.031 -7.023 1 58.97 113 PHE A O 1
ATOM 879 N N . GLY A 1 114 ? 5.219 40.75 -8.438 1 55.06 114 GLY A N 1
ATOM 880 C CA . GLY A 1 114 ? 6.277 41.688 -8.828 1 55.06 114 GLY A CA 1
ATOM 881 C C . GLY A 1 114 ? 7.566 41.469 -8.062 1 55.06 114 GLY A C 1
ATOM 882 O O . GLY A 1 114 ? 8.547 42.156 -8.273 1 55.06 114 GLY A O 1
ATOM 883 N N . SER A 1 115 ? 7.445 40.906 -6.867 1 57.06 115 SER A N 1
ATOM 884 C CA . SER A 1 115 ? 8.688 40.719 -6.125 1 57.06 115 SER A CA 1
ATOM 885 C C . SER A 1 115 ? 9.461 39.5 -6.625 1 57.06 115 SER A C 1
ATOM 887 O O . SER A 1 115 ? 8.898 38.406 -6.734 1 57.06 115 SER A O 1
ATOM 889 N N . ALA A 1 116 ? 10.391 39.688 -7.527 1 53.69 116 ALA A N 1
ATOM 890 C CA . ALA A 1 116 ? 11.133 38.75 -8.359 1 53.69 116 ALA A CA 1
ATOM 891 C C . ALA A 1 116 ? 11.609 37.562 -7.535 1 53.69 116 ALA A C 1
ATOM 893 O O . ALA A 1 116 ? 11.508 36.406 -7.977 1 53.69 116 ALA A O 1
ATOM 894 N N . GLY A 1 117 ? 12.789 37.688 -6.859 1 54.03 117 GLY A N 1
ATOM 895 C CA . GLY A 1 117 ? 13.734 36.656 -6.453 1 54.03 117 GLY A CA 1
ATOM 896 C C . GLY A 1 117 ? 13.492 36.125 -5.043 1 54.03 117 GLY A C 1
ATOM 897 O O . GLY A 1 117 ? 12.82 36.812 -4.25 1 54.03 117 GLY A O 1
ATOM 898 N N . ALA A 1 118 ? 13.617 34.688 -4.926 1 60.91 118 ALA A N 1
ATOM 899 C CA . ALA A 1 118 ? 13.695 34.125 -3.59 1 60.91 118 ALA A CA 1
ATOM 900 C C . ALA A 1 118 ? 14.586 34.969 -2.68 1 60.91 118 ALA A C 1
ATOM 902 O O . ALA A 1 118 ? 15.773 35.125 -2.957 1 60.91 118 ALA A O 1
ATOM 903 N N . GLY A 1 119 ? 13.961 35.812 -1.744 1 80.12 119 GLY A N 1
ATOM 904 C CA . GLY A 1 119 ? 14.75 36.562 -0.789 1 80.12 119 GLY A CA 1
ATOM 905 C C . GLY A 1 119 ? 15.57 35.688 0.134 1 80.12 119 GLY A C 1
ATOM 906 O O . GLY A 1 119 ? 15.523 34.438 0.038 1 80.12 119 GLY A O 1
ATOM 907 N N . LYS A 1 120 ? 16.547 36.219 0.741 1 88.62 120 LYS A N 1
ATOM 908 C CA . LYS A 1 120 ? 17.422 35.562 1.692 1 88.62 120 LYS A CA 1
ATOM 909 C C . LYS A 1 120 ? 16.609 34.688 2.654 1 88.62 120 LYS A C 1
ATOM 911 O O . LYS A 1 120 ? 17.031 33.562 3 1 88.62 120 LYS A O 1
ATOM 916 N N . GLU A 1 121 ? 15.492 35.094 2.949 1 91.25 121 GLU A N 1
ATOM 917 C CA . GLU A 1 121 ? 14.641 34.344 3.867 1 91.25 121 GLU A CA 1
ATOM 918 C C . GLU A 1 121 ? 14.141 33.062 3.227 1 91.25 121 GLU A C 1
ATOM 920 O O . GLU A 1 121 ? 14.125 32 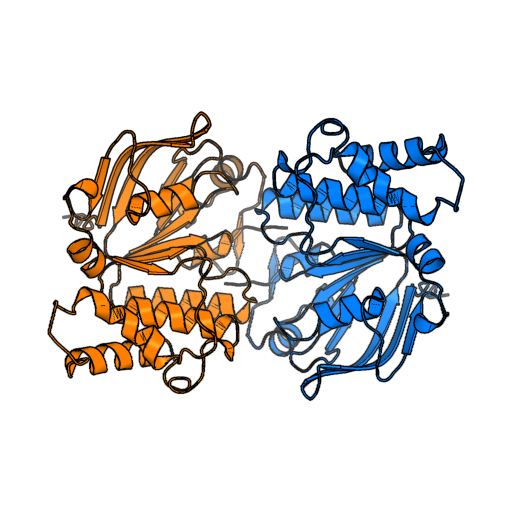3.869 1 91.25 121 GLU A O 1
ATOM 925 N N . ASP A 1 122 ? 13.734 33.188 2.027 1 93.62 122 ASP A N 1
ATOM 926 C CA . ASP A 1 122 ? 13.266 32 1.306 1 93.62 122 ASP A CA 1
ATOM 927 C C . ASP A 1 122 ? 14.367 30.953 1.202 1 93.62 122 ASP A C 1
ATOM 929 O O . ASP A 1 122 ? 14.117 29.766 1.425 1 93.62 122 ASP A O 1
ATOM 933 N N . GLU A 1 123 ? 15.539 31.438 0.914 1 94.69 123 GLU A N 1
ATOM 934 C CA . GLU A 1 123 ? 16.672 30.531 0.792 1 94.69 123 GLU A CA 1
ATOM 935 C C . GLU A 1 123 ? 16.938 29.812 2.113 1 94.69 123 GLU A C 1
ATOM 937 O O . GLU A 1 123 ? 17.234 28.609 2.127 1 94.69 123 GLU A O 1
ATOM 942 N N . GLU A 1 124 ? 16.844 30.5 3.125 1 96.06 124 GLU A N 1
ATOM 943 C CA . GLU A 1 124 ? 17.094 29.922 4.445 1 96.06 124 GLU A CA 1
ATOM 944 C C . GLU A 1 124 ? 16.031 28.891 4.809 1 96.06 124 GLU A C 1
ATOM 946 O O . GLU A 1 124 ? 16.344 27.828 5.34 1 96.06 124 GLU A O 1
ATOM 951 N N . LYS A 1 125 ? 14.758 29.25 4.547 1 96.75 125 LYS A N 1
ATOM 952 C CA . LYS A 1 125 ? 13.664 28.328 4.836 1 96.75 125 LYS A CA 1
ATOM 953 C C . LYS A 1 125 ? 13.797 27.047 4.016 1 96.75 125 LYS A C 1
ATOM 955 O O . LYS A 1 125 ? 13.594 25.938 4.535 1 96.75 125 LYS A O 1
ATOM 960 N N . VAL A 1 126 ? 14.156 27.219 2.809 1 97.69 126 VAL A N 1
ATOM 961 C CA . VAL A 1 126 ? 14.328 26.078 1.911 1 97.69 126 VAL A CA 1
ATOM 962 C C . VAL A 1 126 ? 15.477 25.203 2.402 1 97.69 126 VAL A C 1
ATOM 964 O O . VAL A 1 126 ? 15.328 23.984 2.52 1 97.69 126 VAL A O 1
ATOM 967 N N . ARG A 1 127 ? 16.578 25.828 2.719 1 97.56 127 ARG A N 1
ATOM 968 C CA . ARG A 1 127 ? 17.734 25.078 3.191 1 97.56 127 ARG A CA 1
ATOM 969 C C . ARG A 1 127 ? 17.422 24.344 4.492 1 97.56 127 ARG A C 1
ATOM 971 O O . ARG A 1 127 ? 17.766 23.172 4.645 1 97.56 127 ARG A O 1
ATOM 978 N N . SER A 1 128 ? 16.812 25 5.371 1 97.81 128 SER A N 1
ATOM 979 C CA . SER A 1 128 ? 16.469 24.406 6.656 1 97.81 128 SER A CA 1
ATOM 980 C C . SER A 1 128 ? 15.547 23.203 6.473 1 97.81 128 SER A C 1
ATOM 982 O O . SER A 1 128 ? 15.766 22.156 7.078 1 97.81 128 SER A O 1
ATOM 984 N N . ALA A 1 129 ? 14.516 23.344 5.656 1 98.38 129 ALA A N 1
ATOM 985 C CA . ALA A 1 129 ? 13.586 22.266 5.367 1 98.38 129 ALA A CA 1
ATOM 986 C C . ALA A 1 129 ? 14.328 21.047 4.82 1 98.38 129 ALA A C 1
ATOM 988 O O . ALA A 1 129 ? 14.062 19.906 5.234 1 98.38 129 ALA A O 1
ATOM 989 N N . MET A 1 130 ? 15.289 21.312 3.951 1 98.62 130 MET A N 1
ATOM 990 C CA . MET A 1 130 ? 16.031 20.219 3.322 1 98.62 130 MET A CA 1
ATOM 991 C C . MET A 1 130 ? 16.969 19.562 4.32 1 98.62 130 MET A C 1
ATOM 993 O O . MET A 1 130 ? 17.203 18.344 4.254 1 98.62 130 MET A O 1
ATOM 997 N N . GLU A 1 131 ? 17.5 20.312 5.227 1 98.38 131 GLU A N 1
ATOM 998 C CA . GLU A 1 131 ? 18.344 19.75 6.273 1 98.38 131 GLU A CA 1
ATOM 999 C C . GLU A 1 131 ? 17.547 18.859 7.223 1 98.38 131 GLU A C 1
ATOM 1001 O O . GLU A 1 131 ? 17.953 17.734 7.512 1 98.38 131 GLU A O 1
ATOM 1006 N N . ILE A 1 132 ? 16.422 19.328 7.648 1 97.94 132 ILE A N 1
ATOM 1007 C CA . ILE A 1 132 ? 15.57 18.609 8.594 1 97.94 132 ILE A CA 1
ATOM 1008 C C . ILE A 1 132 ? 15.125 17.281 7.977 1 97.94 132 ILE A C 1
ATOM 1010 O O . ILE A 1 132 ? 15.078 16.25 8.664 1 97.94 132 ILE A O 1
ATOM 1014 N N . THR A 1 133 ? 14.852 17.297 6.668 1 98.25 133 THR A N 1
ATOM 1015 C CA . THR A 1 133 ? 14.328 16.109 5.996 1 98.25 133 THR A CA 1
ATOM 1016 C C . THR A 1 133 ? 15.469 15.289 5.391 1 98.25 133 THR A C 1
ATOM 1018 O O . THR A 1 133 ? 15.227 14.297 4.699 1 98.25 133 THR A O 1
ATOM 1021 N N . HIS A 1 134 ? 16.703 15.703 5.504 1 97.5 134 HIS A N 1
ATOM 1022 C CA . HIS A 1 134 ? 17.906 15.023 5.012 1 97.5 134 HIS A CA 1
ATOM 1023 C C . HIS A 1 134 ? 17.875 14.891 3.492 1 97.5 134 HIS A C 1
ATOM 1025 O O . HIS A 1 134 ? 18.141 13.812 2.955 1 97.5 134 HIS A O 1
ATOM 1031 N N . THR A 1 135 ? 17.5 15.977 2.865 1 98.25 135 THR A N 1
ATOM 1032 C CA . THR A 1 135 ? 17.422 15.938 1.409 1 98.25 135 THR A CA 1
ATOM 1033 C C . THR A 1 135 ? 18.391 16.938 0.782 1 98.25 135 THR A C 1
ATOM 1035 O O . THR A 1 135 ? 18.469 17.047 -0.444 1 98.25 135 THR A O 1
ATOM 1038 N N . LEU A 1 136 ? 19.156 17.625 1.597 1 98.38 136 LEU A N 1
ATOM 1039 C CA . LEU A 1 136 ? 20.078 18.641 1.104 1 98.38 136 LEU A CA 1
ATOM 1040 C C . LEU A 1 136 ? 21.125 18.031 0.167 1 98.38 136 LEU A C 1
ATOM 1042 O O . LEU A 1 136 ? 21.516 18.656 -0.823 1 98.38 136 LEU A O 1
ATOM 1046 N N . LYS A 1 137 ? 21.531 16.844 0.428 1 97.62 137 LYS A N 1
ATOM 1047 C CA . LYS A 1 137 ? 22.547 16.141 -0.359 1 97.62 137 LYS A CA 1
ATOM 1048 C C . LYS A 1 137 ? 22.047 15.883 -1.779 1 97.62 137 LYS A C 1
ATOM 1050 O O . LYS A 1 137 ? 22.844 15.586 -2.674 1 97.62 137 LYS A O 1
ATOM 1055 N N . TYR A 1 138 ? 20.766 15.992 -1.965 1 97.31 138 TYR A N 1
ATOM 1056 C CA . TYR A 1 138 ? 20.172 15.734 -3.273 1 97.31 138 TYR A CA 1
ATOM 1057 C C . TYR A 1 138 ? 19.766 17.047 -3.949 1 97.31 138 TYR A C 1
ATOM 1059 O O . TYR A 1 138 ? 19.062 17.031 -4.957 1 97.31 138 TYR A O 1
ATOM 1067 N N . LYS A 1 139 ? 20.156 18.141 -3.482 1 97.75 139 LYS A N 1
ATOM 1068 C CA . LYS A 1 139 ? 19.609 19.438 -3.855 1 97.75 139 LYS A CA 1
ATOM 1069 C C . LYS A 1 139 ? 19.703 19.672 -5.363 1 97.75 139 LYS A C 1
ATOM 1071 O O . LYS A 1 139 ? 18.797 20.234 -5.965 1 97.75 139 LYS A O 1
ATOM 1076 N N . ASP A 1 140 ? 20.75 19.141 -6.039 1 97.62 140 ASP A N 1
ATOM 1077 C CA . ASP A 1 140 ? 21 19.438 -7.449 1 97.62 140 ASP A CA 1
ATOM 1078 C C . ASP A 1 140 ? 20.484 18.297 -8.344 1 97.62 140 ASP A C 1
ATOM 1080 O O . ASP A 1 140 ? 20.531 18.406 -9.57 1 97.62 140 ASP A O 1
ATOM 1084 N N . LYS A 1 141 ? 20 17.281 -7.77 1 97.69 141 LYS A N 1
ATOM 1085 C CA . LYS A 1 141 ? 19.469 16.172 -8.539 1 97.69 141 LYS A CA 1
ATOM 1086 C C . LYS A 1 141 ? 18.031 16.453 -8.992 1 97.69 141 LYS A C 1
ATOM 1088 O O . LYS A 1 141 ? 17.344 17.281 -8.391 1 97.69 141 LYS A O 1
ATOM 1093 N N . CYS A 1 142 ? 17.719 15.789 -10.055 1 97.56 142 CYS A N 1
ATOM 1094 C CA . CYS A 1 142 ? 16.312 15.812 -10.461 1 97.56 142 CYS A CA 1
ATOM 1095 C C . CYS A 1 142 ? 15.469 14.93 -9.555 1 97.56 142 CYS A C 1
ATOM 1097 O O . CYS A 1 142 ? 15.883 13.828 -9.18 1 97.56 142 CYS A O 1
ATOM 1099 N N . VAL A 1 143 ? 14.266 15.367 -9.227 1 97.19 143 VAL A N 1
ATOM 1100 C CA . VAL A 1 143 ? 13.344 14.625 -8.367 1 97.19 143 VAL A CA 1
ATOM 1101 C C . VAL A 1 143 ? 13.07 13.25 -8.984 1 97.19 143 VAL A C 1
ATOM 1103 O O . VAL A 1 143 ? 12.938 12.258 -8.258 1 97.19 143 VAL A O 1
ATOM 1106 N N . SER A 1 144 ? 13.055 13.18 -10.281 1 94.31 144 SER A N 1
ATOM 1107 C CA . SER A 1 144 ? 12.742 11.953 -11.008 1 94.31 144 SER A CA 1
ATOM 1108 C C . SER A 1 144 ? 13.82 10.891 -10.781 1 94.31 144 SER A C 1
ATOM 1110 O O . SER A 1 144 ? 13.578 9.703 -10.992 1 94.31 144 SER A O 1
ATOM 1112 N N . ASP A 1 145 ? 14.953 11.289 -10.352 1 93.81 145 ASP A N 1
ATOM 1113 C CA . ASP A 1 145 ? 16.094 10.383 -10.195 1 93.81 145 ASP A CA 1
ATOM 1114 C C . ASP A 1 145 ? 16.109 9.766 -8.797 1 93.81 145 ASP A C 1
ATOM 1116 O O . ASP A 1 145 ? 16.922 8.883 -8.516 1 93.81 145 ASP A O 1
ATOM 1120 N N . LEU A 1 146 ? 15.203 10.188 -8.016 1 94.5 146 LEU A N 1
ATOM 1121 C CA . LEU A 1 146 ? 15.234 9.773 -6.613 1 94.5 146 LEU A CA 1
ATOM 1122 C C . LEU A 1 146 ? 14.398 8.523 -6.398 1 94.5 146 LEU A C 1
ATOM 1124 O O . LEU A 1 146 ? 13.492 8.234 -7.18 1 94.5 146 LEU A O 1
ATOM 1128 N N . SER A 1 147 ? 14.773 7.746 -5.32 1 91.12 147 SER A N 1
ATOM 1129 C CA . SER A 1 147 ? 13.938 6.629 -4.891 1 91.12 147 SER A CA 1
ATOM 1130 C C . SER A 1 147 ? 12.609 7.117 -4.328 1 91.12 147 SER A C 1
ATOM 1132 O O . SER A 1 147 ? 12.461 8.305 -4.016 1 91.12 147 SER A O 1
ATOM 1134 N N . GLY A 1 148 ? 11.641 6.242 -4.219 1 91.12 148 GLY A N 1
ATOM 1135 C CA . GLY A 1 148 ? 10.344 6.594 -3.666 1 91.12 148 GLY A CA 1
ATOM 1136 C C . GLY A 1 148 ? 10.43 7.23 -2.291 1 91.12 148 GLY A C 1
ATOM 1137 O O . GLY A 1 148 ? 9.789 8.25 -2.027 1 91.12 148 GLY A O 1
ATOM 1138 N N . GLY A 1 149 ? 11.266 6.629 -1.424 1 94.12 149 GLY A N 1
ATOM 1139 C CA . GLY A 1 149 ? 11.445 7.164 -0.085 1 94.12 149 GLY A CA 1
ATOM 1140 C C . GLY A 1 149 ? 12.094 8.539 -0.074 1 94.12 149 GLY A C 1
ATOM 1141 O O . GLY A 1 149 ? 11.719 9.398 0.717 1 94.12 149 GLY A O 1
ATOM 1142 N N . GLN A 1 150 ? 13.031 8.734 -0.966 1 95.31 150 GLN A N 1
ATOM 1143 C CA . GLN A 1 150 ? 13.695 10.031 -1.097 1 95.31 150 GLN A CA 1
ATOM 1144 C C . GLN A 1 150 ? 12.727 11.086 -1.616 1 95.31 150 GLN A C 1
ATOM 1146 O O . GLN A 1 150 ? 12.688 12.211 -1.102 1 95.31 150 GLN A O 1
ATOM 1151 N N . LYS A 1 151 ? 11.953 10.68 -2.543 1 96.38 151 LYS A N 1
ATOM 1152 C CA . LYS A 1 151 ? 10.961 11.594 -3.102 1 96.38 151 LYS A CA 1
ATOM 1153 C C . LYS A 1 151 ? 9.992 12.07 -2.025 1 96.38 151 LYS A C 1
ATOM 1155 O O . LYS A 1 151 ? 9.672 13.258 -1.953 1 96.38 151 LYS A O 1
ATOM 1160 N N . GLN A 1 152 ? 9.562 11.125 -1.258 1 96.75 152 GLN A N 1
ATOM 1161 C CA . GLN A 1 152 ? 8.625 11.469 -0.199 1 96.75 152 GLN A CA 1
ATOM 1162 C C . GLN A 1 152 ? 9.219 12.492 0.757 1 96.75 152 GLN A C 1
ATOM 1164 O O . GLN A 1 152 ? 8.547 13.438 1.167 1 96.75 152 GLN A O 1
ATOM 1169 N N . ARG A 1 153 ? 10.453 12.344 1.09 1 97.81 153 ARG A N 1
ATOM 1170 C CA . ARG A 1 153 ? 11.125 13.297 1.959 1 97.81 153 ARG A CA 1
ATOM 1171 C C . ARG A 1 153 ? 11.195 14.68 1.311 1 97.81 153 ARG A C 1
ATOM 1173 O O . ARG A 1 153 ? 11.055 15.695 1.991 1 97.81 153 ARG A O 1
ATOM 1180 N N . VAL A 1 154 ? 11.422 14.656 0.042 1 98.19 154 VAL A N 1
ATOM 1181 C CA . VAL A 1 154 ? 11.508 15.922 -0.686 1 98.19 154 VAL A CA 1
ATOM 1182 C C . VAL A 1 154 ? 10.156 16.625 -0.657 1 98.19 154 VAL A C 1
ATOM 1184 O O . VAL A 1 154 ? 10.086 17.844 -0.459 1 98.19 154 VAL A O 1
ATOM 1187 N N . TRP A 1 155 ? 9.109 15.914 -0.822 1 98 155 TRP A N 1
ATOM 1188 C CA . TRP A 1 155 ? 7.777 16.516 -0.759 1 98 155 TRP A CA 1
ATOM 1189 C C . TRP A 1 155 ? 7.488 17.047 0.638 1 98 155 TRP A C 1
ATOM 1191 O O . TRP A 1 155 ? 6.863 18.109 0.786 1 98 155 TRP A O 1
ATOM 1201 N N . ILE A 1 156 ? 7.91 16.312 1.609 1 98.31 156 ILE A N 1
ATOM 1202 C CA . ILE A 1 156 ? 7.758 16.812 2.975 1 98.31 156 ILE A CA 1
ATOM 1203 C C . ILE A 1 156 ? 8.594 18.078 3.166 1 98.31 156 ILE A C 1
ATOM 1205 O O . ILE A 1 156 ? 8.164 19.016 3.822 1 98.31 156 ILE A O 1
ATOM 1209 N N . ALA A 1 157 ? 9.773 18.078 2.559 1 98.56 157 ALA A N 1
ATOM 1210 C CA . ALA A 1 157 ? 10.625 19.266 2.617 1 98.56 157 ALA A CA 1
ATOM 1211 C C . ALA A 1 157 ? 9.93 20.469 2.006 1 98.56 157 ALA A C 1
ATOM 1213 O O . ALA A 1 157 ? 9.977 21.578 2.559 1 98.56 157 ALA A O 1
ATOM 1214 N N . MET A 1 158 ? 9.344 20.25 0.893 1 98.19 158 MET A N 1
ATOM 1215 C CA . MET A 1 158 ? 8.609 21.328 0.248 1 98.19 158 MET A CA 1
ATOM 1216 C C . MET A 1 158 ? 7.523 21.875 1.172 1 98.19 158 MET A C 1
ATOM 1218 O O . MET A 1 158 ? 7.371 23.094 1.31 1 98.19 158 MET A O 1
ATOM 1222 N N . ALA A 1 159 ? 6.82 20.938 1.758 1 98.19 159 ALA A N 1
ATOM 1223 C CA . ALA A 1 159 ? 5.77 21.344 2.688 1 98.19 159 ALA A CA 1
ATOM 1224 C C . ALA A 1 159 ? 6.348 22.094 3.879 1 98.19 159 ALA A C 1
ATOM 1226 O O . ALA A 1 159 ? 5.773 23.094 4.328 1 98.19 159 ALA A O 1
ATOM 1227 N N . LEU A 1 160 ? 7.449 21.703 4.387 1 98.06 160 LEU A N 1
ATOM 1228 C CA . LEU A 1 160 ? 8.094 22.344 5.531 1 98.06 160 LEU A CA 1
ATOM 1229 C C . LEU A 1 160 ? 8.578 23.75 5.164 1 98.06 160 LEU A C 1
ATOM 1231 O O . LEU A 1 160 ? 8.523 24.656 5.988 1 98.06 160 LEU A O 1
ATOM 1235 N N . ALA A 1 161 ? 9.062 23.844 3.924 1 97.94 161 ALA A N 1
ATOM 1236 C CA . ALA A 1 161 ? 9.547 25.141 3.461 1 97.94 161 ALA A CA 1
ATOM 1237 C C . ALA A 1 161 ? 8.422 26.172 3.43 1 97.94 161 ALA A C 1
ATOM 1239 O O . ALA A 1 161 ? 8.672 27.375 3.455 1 97.94 161 ALA A O 1
ATOM 1240 N N . GLN A 1 162 ? 7.254 25.672 3.33 1 96.88 162 GLN A N 1
ATOM 1241 C CA . GLN A 1 162 ? 6.098 26.562 3.348 1 96.88 162 GLN A CA 1
ATOM 1242 C C . GLN A 1 162 ? 5.941 27.234 4.707 1 96.88 162 GLN A C 1
ATOM 1244 O O . GLN A 1 162 ? 5.238 28.234 4.832 1 96.88 162 GLN A O 1
ATOM 1249 N N . ASP A 1 163 ? 6.582 26.625 5.73 1 95.44 163 ASP A N 1
ATOM 1250 C CA . ASP A 1 163 ? 6.691 27.266 7.043 1 95.44 163 ASP A CA 1
ATOM 1251 C C . ASP A 1 163 ? 5.312 27.484 7.664 1 95.44 163 ASP A C 1
ATOM 1253 O O . ASP A 1 163 ? 4.969 28.594 8.039 1 95.44 163 ASP A O 1
ATOM 1257 N N . THR A 1 164 ? 4.578 26.391 7.77 1 96.12 164 THR A N 1
ATOM 1258 C CA . THR A 1 164 ? 3.23 26.453 8.32 1 96.12 164 THR A CA 1
ATOM 1259 C C . THR A 1 164 ? 3.156 25.719 9.656 1 96.12 164 THR A C 1
ATOM 1261 O O . THR A 1 164 ? 4.023 24.891 9.961 1 96.12 164 THR A O 1
ATOM 1264 N N . ASP A 1 165 ? 2.074 25.969 10.352 1 96.88 165 ASP A N 1
ATOM 1265 C CA . ASP A 1 165 ? 1.896 25.406 11.68 1 96.88 165 ASP A CA 1
ATOM 1266 C C . ASP A 1 165 ? 1.193 24.047 11.602 1 96.88 165 ASP A C 1
ATOM 1268 O O . ASP A 1 165 ? 1.207 23.281 12.57 1 96.88 165 ASP A O 1
ATOM 1272 N N . ILE A 1 166 ? 0.551 23.797 10.477 1 98.75 166 ILE A N 1
ATOM 1273 C CA . ILE A 1 166 ? -0.226 22.578 10.312 1 98.75 166 ILE A CA 1
ATOM 1274 C C . ILE A 1 166 ? 0.21 21.844 9.047 1 98.75 166 ILE A C 1
ATOM 1276 O O . ILE A 1 166 ? 0.335 22.453 7.984 1 98.75 166 ILE A O 1
ATOM 1280 N N . LEU A 1 167 ? 0.51 20.578 9.18 1 98.81 167 LEU A N 1
ATOM 1281 C CA . LEU A 1 167 ? 0.944 19.734 8.07 1 98.81 167 LEU A CA 1
ATOM 1282 C C . LEU A 1 167 ? -0.017 18.562 7.863 1 98.81 167 LEU A C 1
ATOM 1284 O O . LEU A 1 167 ? -0.267 17.797 8.789 1 98.81 167 LEU A O 1
ATOM 1288 N N . PHE A 1 168 ? -0.615 18.547 6.68 1 98.81 168 PHE A N 1
ATOM 1289 C CA . PHE A 1 168 ? -1.457 17.422 6.277 1 98.81 168 PHE A CA 1
ATOM 1290 C C . PHE A 1 168 ? -0.673 16.438 5.418 1 98.81 168 PHE A C 1
ATOM 1292 O O . PHE A 1 168 ? -0.005 16.828 4.461 1 98.81 168 PHE A O 1
ATOM 1299 N N . LEU A 1 169 ? -0.704 15.156 5.766 1 98.5 169 LEU A N 1
ATOM 1300 C CA . LEU A 1 169 ? -0.053 14.086 5.012 1 98.5 169 LEU A CA 1
ATOM 1301 C C . LEU A 1 169 ? -1.065 13.039 4.574 1 98.5 169 LEU A C 1
ATOM 1303 O O . LEU A 1 169 ? -1.62 12.32 5.41 1 98.5 169 LEU A O 1
ATOM 1307 N N . ASP A 1 170 ? -1.286 12.977 3.291 1 97.19 170 ASP A N 1
ATOM 1308 C CA . ASP A 1 170 ? -2.219 11.992 2.758 1 97.19 170 ASP A CA 1
ATOM 1309 C C . ASP A 1 170 ? -1.498 10.688 2.402 1 97.19 170 ASP A C 1
ATOM 1311 O O . ASP A 1 170 ? -0.961 10.555 1.303 1 97.19 170 ASP A O 1
ATOM 1315 N N . GLU A 1 171 ? -1.517 9.742 3.354 1 95.75 171 GLU A N 1
ATOM 1316 C CA . GLU A 1 171 ? -0.921 8.414 3.195 1 95.75 171 GLU A CA 1
ATOM 1317 C C . GLU A 1 171 ? 0.563 8.516 2.855 1 95.75 171 GLU A C 1
ATOM 1319 O O . GLU A 1 171 ? 1.008 7.996 1.83 1 95.75 171 GLU A O 1
ATOM 1324 N N . PRO A 1 172 ? 1.339 9.016 3.77 1 96.75 172 PRO A N 1
ATOM 1325 C CA . PRO A 1 172 ? 2.748 9.312 3.496 1 96.75 172 PRO A CA 1
ATOM 1326 C C . PRO A 1 172 ? 3.604 8.055 3.381 1 96.75 172 PRO A C 1
ATOM 1328 O O . PRO A 1 172 ? 4.758 8.133 2.955 1 96.75 172 PRO A O 1
ATOM 1331 N N . THR A 1 173 ? 3.047 6.895 3.705 1 95.56 173 THR A N 1
ATOM 1332 C CA . THR A 1 173 ? 3.865 5.688 3.725 1 95.56 173 THR A CA 1
ATOM 1333 C C . THR A 1 173 ? 3.496 4.766 2.564 1 95.56 173 THR A C 1
ATOM 1335 O O . THR A 1 173 ? 4.062 3.682 2.424 1 95.56 173 THR A O 1
ATOM 1338 N N . THR A 1 174 ? 2.559 5.18 1.761 1 90.31 174 THR A N 1
ATOM 1339 C CA . THR A 1 174 ? 2.09 4.332 0.671 1 90.31 174 THR A CA 1
ATOM 1340 C C . THR A 1 174 ? 3.205 4.086 -0.341 1 90.31 174 THR A C 1
ATOM 1342 O O . THR A 1 174 ? 4.023 4.973 -0.601 1 90.31 174 THR A O 1
ATOM 1345 N N . TYR A 1 175 ? 3.336 2.846 -0.858 1 88.31 175 TYR A N 1
ATOM 1346 C CA . TYR A 1 175 ? 4.234 2.383 -1.908 1 88.31 175 TYR A CA 1
ATOM 1347 C C . TYR A 1 175 ? 5.668 2.281 -1.396 1 88.31 175 TYR A C 1
ATOM 1349 O O . TYR A 1 175 ? 6.582 1.96 -2.154 1 88.31 175 TYR A O 1
ATOM 1357 N N . LEU A 1 176 ? 5.879 2.607 -0.129 1 93.62 176 LEU A N 1
ATOM 1358 C CA . LEU A 1 176 ? 7.215 2.521 0.457 1 93.62 176 LEU A CA 1
ATOM 1359 C C . LEU A 1 176 ? 7.441 1.157 1.099 1 93.62 176 LEU A C 1
ATOM 1361 O O . LEU A 1 176 ? 6.492 0.52 1.562 1 93.62 176 LEU A O 1
ATOM 1365 N N . ASP A 1 177 ? 8.672 0.685 1.094 1 93.88 177 ASP A N 1
ATOM 1366 C CA . ASP A 1 177 ? 8.977 -0.513 1.872 1 93.88 177 ASP A CA 1
ATOM 1367 C C . ASP A 1 177 ? 9.078 -0.189 3.361 1 93.88 177 ASP A C 1
ATOM 1369 O O . ASP A 1 177 ? 9.016 0.978 3.754 1 93.88 177 ASP A O 1
ATOM 1373 N N . ILE A 1 178 ? 9.258 -1.158 4.152 1 95.44 178 ILE A N 1
ATOM 1374 C CA . ILE A 1 178 ? 9.133 -1.046 5.602 1 95.44 178 ILE A CA 1
ATOM 1375 C C . ILE A 1 178 ? 10.18 -0.071 6.137 1 95.44 178 ILE A C 1
ATOM 1377 O O . ILE A 1 178 ? 9.891 0.735 7.023 1 95.44 178 ILE A O 1
ATOM 1381 N N . ARG A 1 179 ? 11.391 -0.071 5.625 1 96.12 179 ARG A N 1
ATOM 1382 C CA . ARG A 1 179 ? 12.445 0.825 6.082 1 96.12 179 ARG A CA 1
ATOM 1383 C C . ARG A 1 179 ? 12.047 2.285 5.895 1 96.12 179 ARG A C 1
ATOM 1385 O O . ARG A 1 179 ? 12.117 3.078 6.836 1 96.12 179 ARG A O 1
ATOM 1392 N N . TYR A 1 180 ? 11.578 2.607 4.777 1 95.62 180 TYR A N 1
ATOM 1393 C CA . TYR A 1 180 ? 11.234 3.988 4.469 1 95.62 180 TYR A CA 1
ATOM 1394 C C . TYR A 1 180 ? 9.953 4.402 5.18 1 95.62 180 TYR A C 1
ATOM 1396 O O . TYR A 1 180 ? 9.797 5.562 5.566 1 95.62 180 TYR A O 1
ATOM 1404 N N . GLN A 1 181 ? 9.031 3.465 5.336 1 96.81 181 GLN A N 1
ATOM 1405 C CA . GLN A 1 181 ? 7.836 3.775 6.109 1 96.81 181 GLN A CA 1
ATOM 1406 C C . GLN A 1 181 ? 8.195 4.246 7.516 1 96.81 181 GLN A C 1
ATOM 1408 O O . GLN A 1 181 ? 7.738 5.305 7.953 1 96.81 181 GLN A O 1
ATOM 1413 N N . ILE A 1 182 ? 9.039 3.521 8.117 1 97 182 ILE A N 1
ATOM 1414 C CA . ILE A 1 182 ? 9.414 3.83 9.492 1 97 182 ILE A CA 1
ATOM 1415 C C . ILE A 1 182 ? 10.203 5.141 9.531 1 97 182 ILE A C 1
ATOM 1417 O O . ILE A 1 182 ? 9.953 5.996 10.383 1 97 182 ILE A O 1
ATOM 1421 N N . GLN A 1 183 ? 11.055 5.316 8.578 1 97 183 GLN A N 1
ATOM 1422 C CA . GLN A 1 183 ? 11.859 6.531 8.523 1 97 183 GLN A CA 1
ATOM 1423 C C . GLN A 1 183 ? 10.984 7.77 8.344 1 97 183 GLN A C 1
ATOM 1425 O O . GLN A 1 183 ? 11.203 8.789 9 1 97 183 GLN A O 1
ATOM 1430 N N . ILE A 1 184 ? 10.023 7.648 7.484 1 97.88 184 ILE A N 1
ATOM 1431 C CA . ILE A 1 184 ? 9.125 8.766 7.227 1 97.88 184 ILE A CA 1
ATOM 1432 C C . ILE A 1 184 ? 8.305 9.07 8.484 1 97.88 184 ILE A C 1
ATOM 1434 O O . ILE A 1 184 ? 8.156 10.227 8.867 1 97.88 184 ILE A O 1
ATOM 1438 N N . LEU A 1 185 ? 7.816 8.047 9.156 1 98.38 185 LEU A N 1
ATOM 1439 C CA . LEU A 1 185 ? 6.98 8.25 10.336 1 98.38 185 LEU A CA 1
ATOM 1440 C C . LEU A 1 185 ? 7.805 8.797 11.492 1 98.38 185 LEU A C 1
ATOM 1442 O O . LEU A 1 185 ? 7.309 9.602 12.289 1 98.38 185 LEU A O 1
ATOM 1446 N N . LYS A 1 186 ? 9.047 8.406 11.578 1 98.06 186 LYS A N 1
ATOM 1447 C CA . LYS A 1 186 ? 9.93 8.984 12.586 1 98.06 186 LYS A CA 1
ATOM 1448 C C . LYS A 1 186 ? 10.188 10.461 12.305 1 98.06 186 LYS A C 1
ATOM 1450 O O . LYS A 1 186 ? 10.258 11.273 13.227 1 98.06 186 LYS A O 1
ATOM 1455 N N . LEU A 1 187 ? 10.367 10.711 11.031 1 98.31 187 LEU A N 1
ATOM 1456 C CA . LEU A 1 187 ? 10.5 12.109 10.641 1 98.31 187 LEU A CA 1
ATOM 1457 C C . LEU A 1 187 ? 9.266 12.906 11.047 1 98.31 187 LEU A C 1
ATOM 1459 O O . LEU A 1 187 ? 9.383 14.008 11.594 1 98.31 187 LEU A O 1
ATOM 1463 N N . VAL A 1 188 ? 8.109 12.383 10.828 1 98.56 188 VAL A N 1
ATOM 1464 C CA . VAL A 1 188 ? 6.844 13.023 11.188 1 98.56 188 VAL A CA 1
ATOM 1465 C C . VAL A 1 188 ? 6.809 13.289 12.688 1 98.56 188 VAL A C 1
ATOM 1467 O O . VAL A 1 188 ? 6.461 14.391 13.125 1 98.56 188 VAL A O 1
ATOM 1470 N N . GLN A 1 189 ? 7.188 12.367 13.461 1 98.56 189 GLN A N 1
ATOM 1471 C CA . GLN A 1 189 ? 7.227 12.531 14.906 1 98.56 189 GLN A CA 1
ATOM 1472 C C . GLN A 1 189 ? 8.211 13.625 15.312 1 98.56 189 GLN A C 1
ATOM 1474 O O . GLN A 1 189 ? 7.918 14.438 16.203 1 98.56 189 GLN A O 1
ATOM 1479 N N . GLN A 1 190 ? 9.328 13.578 14.656 1 98.12 190 GLN A N 1
ATOM 1480 C CA . GLN A 1 190 ? 10.328 14.602 14.938 1 98.12 190 GLN A CA 1
ATOM 1481 C C . GLN A 1 190 ? 9.781 16 14.648 1 98.12 190 GLN A C 1
ATOM 1483 O O . GLN A 1 190 ? 9.977 16.922 15.438 1 98.12 190 GLN A O 1
ATOM 1488 N N . LEU A 1 191 ? 9.125 16.125 13.516 1 98.5 191 LEU A N 1
ATOM 1489 C CA . LEU A 1 191 ? 8.562 17.422 13.141 1 98.5 191 LEU A CA 1
ATOM 1490 C C . LEU A 1 191 ? 7.574 17.906 14.195 1 98.5 191 LEU A C 1
ATOM 1492 O O . LEU A 1 191 ? 7.547 19.094 14.523 1 98.5 191 LEU A O 1
ATOM 1496 N N . ASN A 1 192 ? 6.82 16.969 14.711 1 98.69 192 ASN A N 1
ATOM 1497 C CA . ASN A 1 192 ? 5.855 17.312 15.742 1 98.69 192 ASN A CA 1
ATOM 1498 C C . ASN A 1 192 ? 6.547 17.625 17.078 1 98.69 192 ASN A C 1
ATOM 1500 O O . ASN A 1 192 ? 6.301 18.672 17.672 1 98.69 192 ASN A O 1
ATOM 1504 N N . ARG A 1 193 ? 7.438 16.797 17.531 1 98 193 ARG A N 1
ATOM 1505 C CA . ARG A 1 193 ? 8.023 16.891 18.875 1 98 193 ARG A CA 1
ATOM 1506 C C . ARG A 1 193 ? 9.047 18.016 18.938 1 98 193 ARG A C 1
ATOM 1508 O O . ARG A 1 193 ? 9.109 18.734 19.938 1 98 193 ARG A O 1
ATOM 1515 N N . SER A 1 194 ? 9.773 18.188 17.906 1 97.19 194 SER A N 1
ATOM 1516 C CA . SER A 1 194 ? 10.883 19.141 17.953 1 97.19 194 SER A CA 1
ATOM 1517 C C . SER A 1 194 ? 10.445 20.516 17.453 1 97.19 194 SER A C 1
ATOM 1519 O O . SER A 1 194 ? 10.977 21.531 17.891 1 97.19 194 SER A O 1
ATOM 1521 N N . TYR A 1 195 ? 9.43 20.516 16.578 1 96.12 195 TYR A N 1
ATOM 1522 C CA . TYR A 1 195 ? 9.102 21.797 15.953 1 96.12 195 TYR A CA 1
ATOM 1523 C C . TYR A 1 195 ? 7.676 22.203 16.266 1 96.12 195 TYR A C 1
ATOM 1525 O O . TYR A 1 195 ? 7.227 23.281 15.859 1 96.12 195 TYR A O 1
ATOM 1533 N N . GLY A 1 196 ? 6.957 21.359 16.922 1 97.06 196 GLY A N 1
ATOM 1534 C CA . GLY A 1 196 ? 5.637 21.703 17.422 1 97.06 196 GLY A CA 1
ATOM 1535 C C . GLY A 1 196 ? 4.586 21.766 16.328 1 97.06 196 GLY A C 1
ATOM 1536 O O . GLY A 1 196 ? 3.502 22.312 16.516 1 97.06 196 GLY A O 1
ATOM 1537 N N . ILE A 1 197 ? 4.863 21.234 15.188 1 98.19 197 ILE A N 1
ATOM 1538 C CA . ILE A 1 197 ? 3.955 21.281 14.047 1 98.19 197 ILE A CA 1
ATOM 1539 C C . ILE A 1 197 ? 2.752 20.375 14.312 1 98.19 197 ILE A C 1
ATOM 1541 O O . ILE A 1 197 ? 2.908 19.25 14.797 1 98.19 197 ILE A O 1
ATOM 1545 N N . THR A 1 198 ? 1.537 20.922 14.109 1 98.75 198 THR A N 1
ATOM 1546 C CA . THR A 1 198 ? 0.326 20.109 14.117 1 98.75 198 THR A CA 1
ATOM 1547 C C . THR A 1 198 ? 0.252 19.234 12.875 1 98.75 198 THR A C 1
ATOM 1549 O O . THR A 1 198 ? 0.404 19.719 11.758 1 98.75 198 THR A O 1
ATOM 1552 N N . ILE A 1 199 ? 0.058 17.938 13.086 1 98.88 199 ILE A N 1
ATOM 1553 C CA . ILE A 1 199 ? 0.094 17.047 11.938 1 98.88 199 ILE A CA 1
ATOM 1554 C C . ILE A 1 199 ? -1.203 16.234 11.859 1 98.88 199 ILE A C 1
ATOM 1556 O O . ILE A 1 199 ? -1.67 15.711 12.875 1 98.88 199 ILE A O 1
ATOM 1560 N N . VAL A 1 200 ? -1.797 16.219 10.727 1 98.88 200 VAL A N 1
ATOM 1561 C CA . VAL A 1 200 ? -2.932 15.367 10.391 1 98.88 200 VAL A CA 1
ATOM 1562 C C . VAL A 1 200 ? -2.547 14.406 9.273 1 98.88 200 VAL A C 1
ATOM 1564 O O . VAL A 1 200 ? -2.084 14.836 8.211 1 98.88 200 VAL A O 1
ATOM 1567 N N . MET A 1 201 ? -2.68 13.117 9.539 1 98.31 201 MET A N 1
ATOM 1568 C CA . MET A 1 201 ? -2.285 12.211 8.461 1 98.31 201 MET A CA 1
ATOM 1569 C C . MET A 1 201 ? -3.266 11.047 8.344 1 98.31 201 MET A C 1
ATOM 1571 O O . MET A 1 201 ? -4.047 10.789 9.258 1 98.31 201 MET A O 1
ATOM 1575 N N . VAL A 1 202 ? -3.354 10.562 7.219 1 97.56 202 VAL A N 1
ATOM 1576 C CA . VAL A 1 202 ? -4.125 9.359 6.918 1 97.56 202 VAL A CA 1
ATOM 1577 C C . VAL A 1 202 ? -3.191 8.156 6.824 1 97.56 202 VAL A C 1
ATOM 1579 O O . VAL A 1 202 ? -2.191 8.195 6.105 1 97.56 202 VAL A O 1
ATOM 1582 N N . LEU A 1 203 ? -3.453 7.102 7.59 1 95.81 203 LEU A N 1
ATOM 1583 C CA . LEU A 1 203 ? -2.689 5.859 7.523 1 95.81 203 LEU A CA 1
ATOM 1584 C C . LEU A 1 203 ? -3.615 4.664 7.32 1 95.81 203 LEU A C 1
ATOM 1586 O O . LEU A 1 203 ? -4.719 4.629 7.875 1 95.81 203 LEU A O 1
ATOM 1590 N N . HIS A 1 204 ? -3.094 3.709 6.641 1 92.12 204 HIS A N 1
ATOM 1591 C CA . HIS A 1 204 ? -3.836 2.465 6.469 1 92.12 204 HIS A CA 1
ATOM 1592 C C . HIS A 1 204 ? -3.391 1.415 7.48 1 92.12 204 HIS A C 1
ATOM 1594 O O . HIS A 1 204 ? -4.141 0.485 7.789 1 92.12 204 HIS A O 1
ATOM 1600 N N . ASP A 1 205 ? -2.193 1.521 7.953 1 94.38 205 ASP A N 1
ATOM 1601 C CA . ASP A 1 205 ? -1.655 0.541 8.891 1 94.38 205 ASP A CA 1
ATOM 1602 C C . ASP A 1 205 ? -2.061 0.876 10.328 1 94.38 205 ASP A C 1
ATOM 1604 O O . ASP A 1 205 ? -1.658 1.908 10.867 1 94.38 205 ASP A O 1
ATOM 1608 N N . ILE A 1 206 ? -2.725 -0.045 10.883 1 96.69 206 ILE A N 1
ATOM 1609 C CA . ILE A 1 206 ? -3.309 0.175 12.195 1 96.69 206 ILE A CA 1
ATOM 1610 C C . ILE A 1 206 ? -2.199 0.343 13.234 1 96.69 206 ILE A C 1
ATOM 1612 O O . ILE A 1 206 ? -2.291 1.197 14.117 1 96.69 206 ILE A O 1
ATOM 1616 N N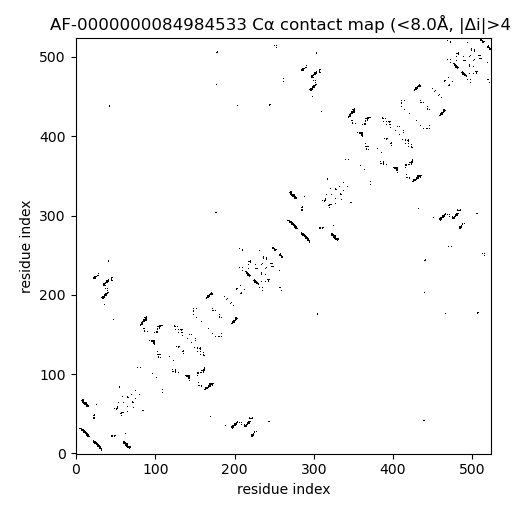 . ASN A 1 207 ? -1.191 -0.453 13.172 1 96.38 207 ASN A N 1
ATOM 1617 C CA . ASN A 1 207 ? -0.113 -0.376 14.148 1 96.38 207 ASN A CA 1
ATOM 1618 C C . ASN A 1 207 ? 0.71 0.897 13.977 1 96.38 207 ASN A C 1
ATOM 1620 O O . ASN A 1 207 ? 1.204 1.458 14.961 1 96.38 207 ASN A O 1
ATOM 1624 N N . GLN A 1 208 ? 0.834 1.347 12.773 1 97 208 GLN A N 1
ATOM 1625 C CA . GLN A 1 208 ? 1.476 2.643 12.57 1 97 208 GLN A CA 1
ATOM 1626 C C . GLN A 1 208 ? 0.682 3.76 13.242 1 97 208 GLN A C 1
ATOM 1628 O O . GLN A 1 208 ? 1.26 4.633 13.891 1 97 208 GLN A O 1
ATOM 1633 N N . ALA A 1 209 ? -0.61 3.725 13.062 1 97.81 209 ALA A N 1
ATOM 1634 C CA . ALA A 1 209 ? -1.458 4.707 13.734 1 97.81 209 ALA A CA 1
ATOM 1635 C C . ALA A 1 209 ? -1.309 4.617 15.25 1 97.81 209 ALA A C 1
ATOM 1637 O O . ALA A 1 209 ? -1.253 5.641 15.938 1 97.81 209 ALA A O 1
ATOM 1638 N N . LEU A 1 210 ? -1.252 3.445 15.719 1 97.56 210 LEU A N 1
ATOM 1639 C CA . LEU A 1 210 ? -1.146 3.17 17.141 1 97.56 210 LEU A CA 1
ATOM 1640 C C . LEU A 1 210 ? 0.134 3.766 17.719 1 97.56 210 LEU A C 1
ATOM 1642 O O . LEU A 1 210 ? 0.115 4.367 18.797 1 97.56 210 LEU A O 1
ATOM 1646 N N . TYR A 1 211 ? 1.206 3.73 16.969 1 96.88 211 TYR A N 1
ATOM 1647 C CA . TYR A 1 211 ? 2.514 4.016 17.547 1 96.88 211 TYR A CA 1
ATOM 1648 C C . TYR A 1 211 ? 2.965 5.434 17.203 1 96.88 211 TYR A C 1
ATOM 1650 O O . TYR A 1 211 ? 3.777 6.023 17.922 1 96.88 211 TYR A O 1
ATOM 1658 N N . PHE A 1 212 ? 2.432 5.969 16.156 1 98.06 212 PHE A N 1
ATOM 1659 C CA . PHE A 1 212 ? 3.027 7.215 15.688 1 98.06 212 PHE A CA 1
ATOM 1660 C C . PHE A 1 212 ? 2.049 8.375 15.836 1 98.06 212 PHE A C 1
ATOM 1662 O O . PHE A 1 212 ? 2.352 9.5 15.445 1 98.06 212 PHE A O 1
ATOM 1669 N N . SER A 1 213 ? 0.921 8.125 16.438 1 98.44 213 SER A N 1
ATOM 1670 C CA . SER A 1 213 ? -0.074 9.18 16.594 1 98.44 213 SER A CA 1
ATOM 1671 C C . SER A 1 213 ? -0.288 9.547 18.047 1 98.44 213 SER A C 1
ATOM 1673 O O . SER A 1 213 ? -0.082 8.711 18.938 1 98.44 213 SER A O 1
ATOM 1675 N N . ASP A 1 214 ? -0.682 10.75 18.312 1 98.5 214 ASP A N 1
ATOM 1676 C CA . ASP A 1 214 ? -1.17 11.172 19.625 1 98.5 214 ASP A CA 1
ATOM 1677 C C . ASP A 1 214 ? -2.668 10.906 19.766 1 98.5 214 ASP A C 1
ATOM 1679 O O . ASP A 1 214 ? -3.156 10.633 20.859 1 98.5 214 ASP A O 1
ATOM 1683 N N . GLU A 1 215 ? -3.303 11.086 18.625 1 98.38 215 GLU A N 1
ATOM 1684 C CA . GLU A 1 215 ? -4.746 10.898 18.531 1 98.38 215 GLU A CA 1
ATOM 1685 C C . GLU A 1 215 ? -5.137 10.188 17.234 1 98.38 215 GLU A C 1
ATOM 1687 O O . GLU A 1 215 ? -4.465 10.352 16.219 1 98.38 215 GLU A O 1
ATOM 1692 N N . VAL A 1 216 ? -6.242 9.43 17.375 1 98.56 216 VAL A N 1
ATOM 1693 C CA . VAL A 1 216 ? -6.789 8.75 16.203 1 98.56 216 VAL A CA 1
ATOM 1694 C C . VAL A 1 216 ? -8.266 9.102 16.047 1 98.56 216 VAL A C 1
ATOM 1696 O O . VAL A 1 216 ? -9 9.18 17.031 1 98.56 216 VAL A O 1
ATOM 1699 N N . LEU A 1 217 ? -8.648 9.43 14.867 1 98.75 217 LEU A N 1
ATOM 1700 C CA . LEU A 1 217 ? -10.047 9.57 14.484 1 98.75 217 LEU A CA 1
ATOM 1701 C C . LEU A 1 217 ? -10.5 8.398 13.617 1 98.75 217 LEU A C 1
ATOM 1703 O O . LEU A 1 217 ? -9.992 8.219 12.508 1 98.75 217 LEU A O 1
ATOM 1707 N N . ALA A 1 218 ? -11.414 7.625 14.086 1 98.69 218 ALA A N 1
ATOM 1708 C CA . ALA A 1 218 ? -11.883 6.426 13.391 1 98.69 218 ALA A CA 1
ATOM 1709 C C . ALA A 1 218 ? -13.211 6.68 12.695 1 98.69 218 ALA A C 1
ATOM 1711 O O . ALA A 1 218 ? -14.18 7.109 13.328 1 98.69 218 ALA A O 1
ATOM 1712 N N . LEU A 1 219 ? -13.211 6.395 11.453 1 98.5 219 LEU A N 1
ATOM 1713 C CA . LEU A 1 219 ? -14.414 6.578 10.656 1 98.5 219 LEU A CA 1
ATOM 1714 C C . LEU A 1 219 ? -15.047 5.234 10.305 1 98.5 219 LEU A C 1
ATOM 1716 O O . LEU A 1 219 ? -14.344 4.273 9.992 1 98.5 219 LEU A O 1
ATOM 1720 N N . SER A 1 220 ? -16.328 5.199 10.422 1 97.62 220 SER A N 1
ATOM 1721 C CA . SER A 1 220 ? -17.062 4.012 10 1 97.62 220 SER A CA 1
ATOM 1722 C C . SER A 1 220 ? -17.188 3.943 8.484 1 97.62 220 SER A C 1
ATOM 1724 O O . SER A 1 220 ? -16.984 4.945 7.793 1 97.62 220 SER A O 1
ATOM 1726 N N . PRO A 1 221 ? -17.516 2.785 7.996 1 95.69 221 PRO A N 1
ATOM 1727 C CA . PRO A 1 221 ? -17.672 2.635 6.547 1 95.69 221 PRO A CA 1
ATOM 1728 C C . PRO A 1 221 ? -18.734 3.566 5.969 1 95.69 221 PRO A C 1
ATOM 1730 O O . PRO A 1 221 ? -18.672 3.938 4.797 1 95.69 221 PRO A O 1
ATOM 1733 N N . ASP A 1 222 ? -19.703 3.959 6.789 1 95.5 222 ASP A N 1
ATOM 1734 C CA . ASP A 1 222 ? -20.766 4.816 6.297 1 95.5 222 ASP A CA 1
ATOM 1735 C C . ASP A 1 222 ? -20.469 6.289 6.578 1 95.5 222 ASP A C 1
ATOM 1737 O O . ASP A 1 222 ? -21.359 7.137 6.512 1 95.5 222 ASP A O 1
ATOM 1741 N N . GLY A 1 223 ? -19.25 6.59 6.938 1 97.31 223 GLY A N 1
ATOM 1742 C CA . GLY A 1 223 ? -18.766 7.969 6.961 1 97.31 223 GLY A CA 1
ATOM 1743 C C . GLY A 1 223 ? -19.094 8.688 8.258 1 97.31 223 GLY A C 1
ATOM 1744 O O . GLY A 1 223 ? -19.297 9.898 8.266 1 97.31 223 GLY A O 1
ATOM 1745 N N . ARG A 1 224 ? -19.219 7.941 9.344 1 98 224 ARG A N 1
ATOM 1746 C CA . ARG A 1 224 ? -19.453 8.523 10.656 1 98 224 ARG A CA 1
ATOM 1747 C C . ARG A 1 224 ? -18.234 8.391 11.555 1 98 224 ARG A C 1
ATOM 1749 O O . ARG A 1 224 ? -17.406 7.504 11.352 1 98 224 ARG A O 1
ATOM 1756 N N . VAL A 1 225 ? -18.125 9.281 12.516 1 98.25 225 VAL A N 1
ATOM 1757 C CA . VAL A 1 225 ? -17.062 9.156 13.516 1 98.25 225 VAL A CA 1
ATOM 1758 C C . VAL A 1 225 ? -17.469 8.117 14.562 1 98.25 225 VAL A C 1
ATOM 1760 O O . VAL A 1 225 ? -18.5 8.258 15.227 1 98.25 225 VAL A O 1
ATOM 1763 N N . ILE A 1 226 ? -16.656 7.113 14.711 1 97.06 226 ILE A N 1
ATOM 1764 C CA . ILE A 1 226 ? -16.906 6.035 15.664 1 97.06 226 ILE A CA 1
ATOM 1765 C C . ILE A 1 226 ? -16.25 6.367 17 1 97.06 226 ILE A C 1
ATOM 1767 O O . ILE A 1 226 ? -16.797 6.074 18.062 1 97.06 226 ILE A O 1
ATOM 1771 N N . ALA A 1 227 ? -15.086 6.883 16.906 1 98.06 227 ALA A N 1
ATOM 1772 C CA . ALA A 1 227 ? -14.281 7.164 18.078 1 98.06 227 ALA A CA 1
ATOM 1773 C C . ALA A 1 227 ? -13.156 8.148 17.766 1 98.06 227 ALA A C 1
ATOM 1775 O O . ALA A 1 227 ? -12.688 8.219 16.625 1 98.06 227 ALA A O 1
ATOM 1776 N N . GLN A 1 228 ? -12.805 8.852 18.719 1 98.44 228 GLN A N 1
ATOM 1777 C CA . GLN A 1 228 ? -11.648 9.734 18.688 1 98.44 228 GLN A CA 1
ATOM 1778 C C . GLN A 1 228 ? -10.938 9.789 20.031 1 98.44 228 GLN A C 1
ATOM 1780 O O . GLN A 1 228 ? -11.594 9.836 21.078 1 98.44 228 GLN A O 1
ATOM 1785 N N . GLY A 1 229 ? -9.656 9.727 20.016 1 98.38 229 GLY A N 1
ATOM 1786 C CA . GLY A 1 229 ? -8.898 9.812 21.25 1 98.38 229 GLY A CA 1
ATOM 1787 C C . GLY A 1 229 ? -7.523 9.172 21.156 1 98.38 229 GLY A C 1
ATOM 1788 O O . GLY A 1 229 ? -6.961 9.062 20.062 1 98.38 229 GLY A O 1
ATOM 1789 N N . ALA A 1 230 ? -6.992 8.898 22.312 1 98.44 230 ALA A N 1
ATOM 1790 C CA . ALA A 1 230 ? -5.691 8.234 22.359 1 98.44 230 ALA A CA 1
ATOM 1791 C C . ALA A 1 230 ? -5.73 6.902 21.594 1 98.44 230 ALA A C 1
ATOM 1793 O O . ALA A 1 230 ? -6.703 6.156 21.688 1 98.44 230 ALA A O 1
ATOM 1794 N N . PRO A 1 231 ? -4.664 6.625 20.844 1 98.25 231 PRO A N 1
ATOM 1795 C CA . PRO A 1 231 ? -4.652 5.414 20.016 1 98.25 231 PRO A CA 1
ATOM 1796 C C . PRO A 1 231 ? -4.969 4.152 20.812 1 98.25 231 PRO A C 1
ATOM 1798 O O . PRO A 1 231 ? -5.77 3.324 20.375 1 98.25 231 PRO A O 1
ATOM 1801 N N . GLU A 1 232 ? -4.434 4.016 22 1 97.56 232 GLU A N 1
ATOM 1802 C CA . GLU A 1 232 ? -4.613 2.811 22.812 1 97.56 232 GLU A CA 1
ATOM 1803 C C . GLU A 1 232 ? -6.066 2.648 23.25 1 97.56 232 GLU A C 1
ATOM 1805 O O . GLU A 1 232 ? -6.523 1.532 23.5 1 97.56 232 GLU A O 1
ATOM 1810 N N . GLU A 1 233 ? -6.754 3.777 23.297 1 98 233 GLU A N 1
ATOM 1811 C CA . GLU A 1 233 ? -8.156 3.754 23.719 1 98 233 GLU A CA 1
ATOM 1812 C C . GLU A 1 233 ? -9.086 3.518 22.531 1 98 233 GLU A C 1
ATOM 1814 O O . GLU A 1 233 ? -10.148 2.916 22.688 1 98 233 GLU A O 1
ATOM 1819 N N . VAL A 1 234 ? -8.695 3.975 21.422 1 98.25 234 VAL A N 1
ATOM 1820 C CA . VAL A 1 234 ? -9.555 3.922 20.25 1 98.25 234 VAL A CA 1
ATOM 1821 C C . VAL A 1 234 ? -9.336 2.602 19.516 1 98.25 234 VAL A C 1
ATOM 1823 O O . VAL A 1 234 ? -10.297 1.973 19.062 1 98.25 234 VAL A O 1
ATOM 1826 N N . ILE A 1 235 ? -8.047 2.166 19.422 1 97.94 235 ILE A N 1
ATOM 1827 C CA . ILE A 1 235 ? -7.707 0.965 18.672 1 97.94 235 ILE A CA 1
ATOM 1828 C C . ILE A 1 235 ? -7.859 -0.266 19.562 1 97.94 235 ILE A C 1
ATOM 1830 O O . ILE A 1 235 ? -6.875 -0.757 20.125 1 97.94 235 ILE A O 1
ATOM 1834 N N . VAL A 1 236 ? -9.094 -0.707 19.672 1 97.69 236 VAL A N 1
ATOM 1835 C CA . VAL A 1 236 ? -9.5 -1.895 20.406 1 97.69 236 VAL A CA 1
ATOM 1836 C C . VAL A 1 236 ? -10.352 -2.793 19.516 1 97.69 236 VAL A C 1
ATOM 1838 O O . VAL A 1 236 ? -10.859 -2.35 18.484 1 97.69 236 VAL A O 1
ATOM 1841 N N . PRO A 1 237 ? -10.461 -4.059 19.844 1 97.5 237 PRO A N 1
ATOM 1842 C CA . PRO A 1 237 ? -11.148 -5.012 18.984 1 97.5 237 PRO A CA 1
ATOM 1843 C C . PRO A 1 237 ? -12.531 -4.523 18.547 1 97.5 237 PRO A C 1
ATOM 1845 O O . PRO A 1 237 ? -12.891 -4.656 17.375 1 97.5 237 PRO A O 1
ATOM 1848 N N . GLU A 1 238 ? -13.266 -3.91 19.438 1 97.69 238 GLU A N 1
ATOM 1849 C CA . GLU A 1 238 ? -14.609 -3.443 19.125 1 97.69 238 GLU A CA 1
ATOM 1850 C C . GLU A 1 238 ? -14.578 -2.363 18.047 1 97.69 238 GLU A C 1
ATOM 1852 O O . GLU A 1 238 ? -15.344 -2.42 17.094 1 97.69 238 GLU A O 1
ATOM 1857 N N . THR A 1 239 ? -13.695 -1.396 18.203 1 97.88 239 THR A N 1
ATOM 1858 C CA . THR A 1 239 ? -13.578 -0.316 17.234 1 97.88 239 THR A CA 1
ATOM 1859 C C . THR A 1 239 ? -13.094 -0.85 15.891 1 97.88 239 THR A C 1
ATOM 1861 O O . THR A 1 239 ? -13.602 -0.457 14.836 1 97.88 239 THR A O 1
ATOM 1864 N N . ILE A 1 240 ? -12.102 -1.757 15.93 1 97.81 240 ILE A N 1
ATOM 1865 C CA . ILE A 1 240 ? -11.555 -2.35 14.711 1 97.81 240 ILE A CA 1
ATOM 1866 C C . ILE A 1 240 ? -12.672 -3.045 13.938 1 97.81 240 ILE A C 1
ATOM 1868 O O . ILE A 1 240 ? -12.781 -2.881 12.719 1 97.81 240 ILE A O 1
ATOM 1872 N N . GLN A 1 241 ? -13.492 -3.76 14.648 1 97.81 241 GLN A N 1
ATOM 1873 C CA . GLN A 1 241 ? -14.609 -4.453 14.016 1 97.81 241 GLN A CA 1
ATOM 1874 C C . GLN A 1 241 ? -15.578 -3.461 13.367 1 97.81 241 GLN A C 1
ATOM 1876 O O . GLN A 1 241 ? -16.031 -3.672 12.242 1 97.81 241 GLN A O 1
ATOM 1881 N N . ARG A 1 242 ? -15.852 -2.418 14.031 1 97.38 242 ARG A N 1
ATOM 1882 C CA . ARG A 1 242 ? -16.797 -1.423 13.539 1 97.38 242 ARG A CA 1
ATOM 1883 C C . ARG A 1 242 ? -16.234 -0.668 12.344 1 97.38 242 ARG A C 1
ATOM 1885 O O . ARG A 1 242 ? -16.969 -0.28 11.438 1 97.38 242 ARG A O 1
ATOM 1892 N N . VAL A 1 243 ? -14.938 -0.453 12.344 1 97.44 243 VAL A N 1
ATOM 1893 C CA . VAL A 1 243 ? -14.281 0.369 11.336 1 97.44 243 VAL A CA 1
ATOM 1894 C C . VAL A 1 243 ? -14 -0.469 10.086 1 97.44 243 VAL A C 1
ATOM 1896 O O . VAL A 1 243 ? -14.234 -0.019 8.961 1 97.44 243 VAL A O 1
ATOM 1899 N N . TYR A 1 244 ? -13.578 -1.772 10.312 1 96.62 244 TYR A N 1
ATOM 1900 C CA . TYR A 1 244 ? -13.062 -2.535 9.18 1 96.62 244 TYR A CA 1
ATOM 1901 C C . TYR A 1 244 ? -13.938 -3.75 8.898 1 96.62 244 TYR A C 1
ATOM 1903 O O . TYR A 1 244 ? -13.82 -4.383 7.848 1 96.62 244 TYR A O 1
ATOM 1911 N N . GLY A 1 245 ? -14.766 -4.129 9.828 1 96.06 245 GLY A N 1
ATOM 1912 C CA . GLY A 1 245 ? -15.633 -5.277 9.641 1 96.06 245 GLY A CA 1
ATOM 1913 C C . GLY A 1 245 ? -14.914 -6.605 9.805 1 96.06 245 GLY A C 1
ATOM 1914 O O . GLY A 1 245 ? -15.273 -7.594 9.156 1 96.06 245 GLY A O 1
ATOM 1915 N N . ILE A 1 246 ? -13.875 -6.582 10.586 1 96.12 246 ILE A N 1
ATOM 1916 C CA . ILE A 1 246 ? -13.102 -7.797 10.812 1 96.12 246 ILE A CA 1
ATOM 1917 C C . ILE A 1 246 ? -12.695 -7.887 12.281 1 96.12 246 ILE A C 1
ATOM 1919 O O . ILE A 1 246 ? -12.469 -6.863 12.93 1 96.12 246 ILE A O 1
ATOM 1923 N N . ASP A 1 247 ? -12.602 -9.086 12.766 1 96.5 247 ASP A N 1
ATOM 1924 C CA . ASP A 1 247 ? -12.141 -9.312 14.125 1 96.5 247 ASP A CA 1
ATOM 1925 C C . ASP A 1 247 ? -10.625 -9.508 14.172 1 96.5 247 ASP A C 1
ATOM 1927 O O . ASP A 1 247 ? -10.094 -10.414 13.531 1 96.5 247 ASP A O 1
ATOM 1931 N N . LEU A 1 248 ? -9.992 -8.578 14.836 1 96 248 LEU A N 1
ATOM 1932 C CA . LEU A 1 248 ? -8.555 -8.703 15.047 1 96 248 LEU A CA 1
ATOM 1933 C C . LEU A 1 248 ? -8.219 -8.695 16.531 1 96 248 LEU A C 1
ATOM 1935 O O . LEU A 1 248 ? -8.844 -7.969 17.312 1 96 248 LEU A O 1
ATOM 1939 N N . GLU A 1 249 ? -7.254 -9.383 16.891 1 94.25 249 GLU A N 1
ATOM 1940 C CA . GLU A 1 249 ? -6.812 -9.438 18.281 1 94.25 249 GLU A CA 1
ATOM 1941 C C . GLU A 1 249 ? -5.797 -8.344 18.578 1 94.25 249 GLU A C 1
ATOM 1943 O O . GLU A 1 249 ? -4.988 -7.98 17.719 1 94.25 249 GLU A O 1
ATOM 1948 N N . VAL A 1 250 ? -5.938 -7.824 19.719 1 94.75 250 VAL A N 1
ATOM 1949 C CA . VAL A 1 250 ? -4.973 -6.863 20.234 1 94.75 250 VAL A CA 1
ATOM 1950 C C . VAL A 1 250 ? -4.16 -7.508 21.359 1 94.75 250 VAL A C 1
ATOM 1952 O O . VAL A 1 250 ? -4.723 -8.117 22.266 1 94.75 250 VAL A O 1
ATOM 1955 N N . ALA A 1 251 ? -2.85 -7.457 21.25 1 93.19 251 ALA A N 1
ATOM 1956 C CA . ALA A 1 251 ? -1.957 -8.062 22.234 1 93.19 251 ALA A CA 1
ATOM 1957 C C . ALA A 1 251 ? -0.989 -7.027 22.797 1 93.19 251 ALA A C 1
ATOM 1959 O O . ALA A 1 251 ? -0.868 -5.922 22.266 1 93.19 251 ALA A O 1
ATOM 1960 N N . THR A 1 252 ? -0.455 -7.355 23.969 1 91.75 252 THR A N 1
ATOM 1961 C CA . THR A 1 252 ? 0.627 -6.555 24.531 1 91.75 252 THR A CA 1
ATOM 1962 C C . THR A 1 252 ? 1.982 -7.184 24.234 1 91.75 252 THR A C 1
ATOM 1964 O O . THR A 1 252 ? 2.219 -8.352 24.547 1 91.75 252 THR A O 1
ATOM 1967 N N . VAL A 1 253 ? 2.723 -6.488 23.531 1 89.19 253 VAL A N 1
ATOM 1968 C CA . VAL A 1 253 ? 4.062 -6.949 23.188 1 89.19 253 VAL A CA 1
ATOM 1969 C C . VAL A 1 253 ? 5.105 -5.984 23.734 1 89.19 253 VAL A C 1
ATOM 1971 O O . VAL A 1 253 ? 5.125 -4.805 23.375 1 89.19 253 VAL A O 1
ATOM 1974 N N . LYS A 1 254 ? 5.906 -6.461 24.609 1 86.69 254 LYS A N 1
ATOM 1975 C CA . LYS A 1 254 ? 6.934 -5.645 25.25 1 86.69 254 LYS A CA 1
ATOM 1976 C C . LYS A 1 254 ? 6.328 -4.398 25.875 1 86.69 254 LYS A C 1
ATOM 1978 O O . LYS A 1 254 ? 6.832 -3.289 25.672 1 86.69 254 LYS A O 1
ATOM 1983 N N . GLY A 1 255 ? 5.18 -4.535 26.406 1 88.44 255 GLY A N 1
ATOM 1984 C CA . GLY A 1 255 ? 4.539 -3.48 27.188 1 88.44 255 GLY A CA 1
ATOM 1985 C C . GLY A 1 255 ? 3.713 -2.537 26.328 1 88.44 255 GLY A C 1
ATOM 1986 O O . GLY A 1 255 ? 3.135 -1.575 26.844 1 88.44 255 GLY A O 1
ATOM 1987 N N . LYS A 1 256 ? 3.666 -2.869 25.062 1 91 256 LYS A N 1
ATOM 1988 C CA . LYS A 1 256 ? 2.916 -1.994 24.172 1 91 256 LYS A CA 1
ATOM 1989 C C . LYS A 1 256 ? 1.79 -2.754 23.469 1 91 256 LYS A C 1
ATOM 1991 O O . LYS A 1 256 ? 1.909 -3.953 23.219 1 91 256 LYS A O 1
ATOM 1996 N N . GLN A 1 257 ? 0.799 -1.978 23.234 1 94.44 257 GLN A N 1
ATOM 1997 C CA . GLN A 1 257 ? -0.333 -2.547 22.5 1 94.44 257 GLN A CA 1
ATOM 1998 C C . GLN A 1 257 ? 0.017 -2.795 21.047 1 94.44 257 GLN A C 1
ATOM 2000 O O . GLN A 1 257 ? 0.684 -1.974 20.406 1 94.44 257 GLN A O 1
ATOM 2005 N N . PHE A 1 258 ? -0.392 -3.943 20.547 1 93.81 258 PHE A N 1
ATOM 2006 C CA . PHE A 1 258 ? -0.144 -4.32 19.156 1 93.81 258 PHE A CA 1
ATOM 2007 C C . PHE A 1 258 ? -1.34 -5.062 18.578 1 93.81 258 PHE A C 1
ATOM 2009 O O . PHE A 1 258 ? -1.928 -5.918 19.25 1 93.81 258 PHE A O 1
ATOM 2016 N N . VAL A 1 259 ? -1.721 -4.688 17.391 1 95.5 259 VAL A N 1
ATOM 2017 C CA . VAL A 1 259 ? -2.822 -5.359 16.703 1 95.5 259 VAL A CA 1
ATOM 2018 C C . VAL A 1 259 ? -2.275 -6.48 15.82 1 95.5 259 VAL A C 1
ATOM 2020 O O . VAL A 1 259 ? -1.367 -6.258 15.016 1 95.5 259 VAL A O 1
ATOM 2023 N N . LEU A 1 260 ? -2.752 -7.68 15.969 1 94.06 260 LEU A N 1
ATOM 2024 C CA . LEU A 1 260 ? -2.357 -8.82 15.148 1 94.06 260 LEU A CA 1
ATOM 2025 C C . LEU A 1 260 ? -3.131 -8.844 13.836 1 94.06 260 LEU A C 1
ATOM 2027 O O . LEU A 1 260 ? -4.258 -9.336 13.781 1 94.06 260 LEU A O 1
ATOM 2031 N N . THR A 1 261 ? -2.523 -8.383 12.781 1 91.19 261 THR A N 1
ATOM 2032 C CA . THR A 1 261 ? -3.199 -8.148 11.516 1 91.19 261 THR A CA 1
ATOM 2033 C C . THR A 1 261 ? -3.111 -9.383 10.617 1 91.19 261 THR A C 1
ATOM 2035 O O . THR A 1 261 ? -3.174 -9.281 9.391 1 91.19 261 THR A O 1
ATOM 2038 N N . VAL A 1 262 ? -2.809 -10.594 11.109 1 87.88 262 VAL A N 1
ATOM 2039 C CA . VAL A 1 262 ? -2.768 -11.844 10.359 1 87.88 262 VAL A CA 1
ATOM 2040 C C . VAL A 1 262 ? -3.488 -12.938 11.133 1 87.88 262 VAL A C 1
ATOM 2042 O O . VAL A 1 262 ? -3.65 -12.844 12.352 1 87.88 262 VAL A O 1
ATOM 2045 N N . MET B 1 1 ? 12.289 -42.469 3.055 1 31.98 1 MET B N 1
ATOM 2046 C CA . MET B 1 1 ? 12.625 -41.875 1.762 1 31.98 1 MET B CA 1
ATOM 2047 C C . MET B 1 1 ? 12.188 -40.406 1.705 1 31.98 1 MET B C 1
ATOM 2049 O O . MET B 1 1 ? 11.008 -40.094 1.856 1 31.98 1 MET B O 1
ATOM 2053 N N . GLU B 1 2 ? 12.828 -39.406 2.168 1 42.47 2 GLU B N 1
ATOM 2054 C CA . GLU B 1 2 ? 12.469 -38 2.26 1 42.47 2 GLU B CA 1
ATOM 2055 C C . GLU B 1 2 ? 11.836 -37.5 0.964 1 42.47 2 GLU B C 1
ATOM 2057 O O . GLU B 1 2 ? 12.461 -37.562 -0.097 1 42.47 2 GLU B O 1
ATOM 2062 N N . THR B 1 3 ? 10.625 -37.781 0.635 1 47.38 3 THR B N 1
ATOM 2063 C CA . THR B 1 3 ? 9.875 -37.562 -0.601 1 47.38 3 THR B CA 1
ATOM 2064 C C . THR B 1 3 ? 10.258 -36.25 -1.243 1 47.38 3 THR B C 1
ATOM 2066 O O . THR B 1 3 ? 10.086 -35.188 -0.638 1 47.38 3 THR B O 1
ATOM 2069 N N . LYS B 1 4 ? 11.266 -36.25 -1.984 1 57.97 4 LYS B N 1
ATOM 2070 C CA . LYS B 1 4 ? 11.781 -35.094 -2.707 1 57.97 4 LYS B CA 1
ATOM 2071 C C . LYS B 1 4 ? 10.648 -34.281 -3.314 1 57.97 4 LYS B C 1
ATOM 2073 O O . LYS B 1 4 ? 9.883 -34.781 -4.137 1 57.97 4 LYS B O 1
ATOM 2078 N N . GLN B 1 5 ? 10.219 -33.219 -2.666 1 76.12 5 GLN B N 1
ATOM 2079 C CA . GLN B 1 5 ? 9.156 -32.312 -3.135 1 76.12 5 GLN B CA 1
ATOM 2080 C C . GLN B 1 5 ? 9.375 -31.922 -4.59 1 76.12 5 GLN B C 1
ATOM 2082 O O . GLN B 1 5 ? 10.492 -31.562 -4.98 1 76.12 5 GLN B O 1
ATOM 2087 N N . ALA B 1 6 ? 8.406 -32.281 -5.406 1 90.56 6 ALA B N 1
ATOM 2088 C CA . ALA B 1 6 ? 8.461 -31.922 -6.816 1 90.56 6 ALA B CA 1
ATOM 2089 C C . ALA B 1 6 ? 8.734 -30.438 -6.984 1 90.56 6 ALA B C 1
ATOM 2091 O O . ALA B 1 6 ? 8.273 -29.625 -6.184 1 90.56 6 ALA B O 1
ATOM 2092 N N . THR B 1 7 ? 9.602 -30.125 -7.922 1 96.56 7 THR B N 1
ATOM 2093 C CA . THR B 1 7 ? 10.023 -28.75 -8.172 1 96.56 7 THR B CA 1
ATOM 2094 C C . THR B 1 7 ? 9.266 -28.156 -9.352 1 96.56 7 THR B C 1
ATOM 2096 O O . THR B 1 7 ? 9.211 -28.75 -10.43 1 96.56 7 THR B O 1
ATOM 2099 N N . ALA B 1 8 ? 8.594 -27.016 -9.07 1 97.94 8 ALA B N 1
ATOM 2100 C CA . ALA B 1 8 ? 7.867 -26.328 -10.133 1 97.94 8 ALA B CA 1
ATOM 2101 C C . ALA B 1 8 ? 8.82 -25.531 -11.023 1 97.94 8 ALA B C 1
ATOM 2103 O O . ALA B 1 8 ? 8.82 -25.688 -12.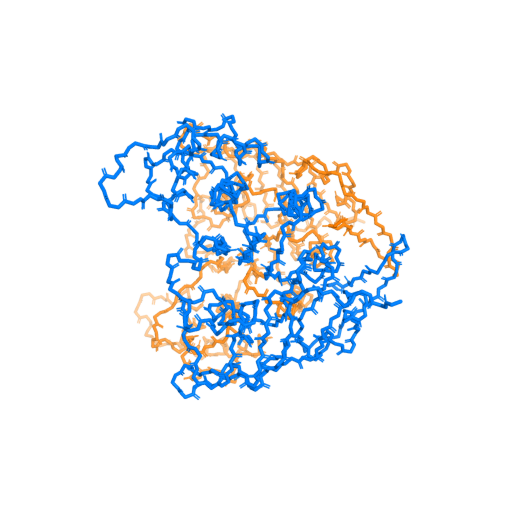242 1 97.94 8 ALA B O 1
ATOM 2104 N N . TYR B 1 9 ? 9.648 -24.734 -10.406 1 98.5 9 TYR B N 1
ATOM 2105 C CA . TYR B 1 9 ? 10.625 -23.922 -11.109 1 98.5 9 TYR B CA 1
ATOM 2106 C C . TYR B 1 9 ? 12.039 -24.219 -10.625 1 98.5 9 TYR B C 1
ATOM 2108 O O . TYR B 1 9 ? 12.25 -24.469 -9.438 1 98.5 9 TYR B O 1
ATOM 2116 N N . THR B 1 10 ? 12.961 -24.172 -11.523 1 98.44 10 THR B N 1
ATOM 2117 C CA . THR B 1 10 ? 14.391 -24.172 -11.227 1 98.44 10 THR B CA 1
ATOM 2118 C C . THR B 1 10 ? 15.094 -23.016 -11.922 1 98.44 10 THR B C 1
ATOM 2120 O O . THR B 1 10 ? 14.969 -22.844 -13.133 1 98.44 10 THR B O 1
ATOM 2123 N N . VAL B 1 11 ? 15.727 -22.172 -11.148 1 98.44 11 VAL B N 1
ATOM 2124 C CA . VAL B 1 11 ? 16.453 -21.016 -11.648 1 98.44 11 VAL B CA 1
ATOM 2125 C C . VAL B 1 11 ? 17.953 -21.188 -11.359 1 98.44 11 VAL B C 1
ATOM 2127 O O . VAL B 1 11 ? 18.344 -21.453 -10.219 1 98.44 11 VAL B O 1
ATOM 2130 N N . GLU B 1 12 ? 18.766 -21.016 -12.375 1 98.31 12 GLU B N 1
ATOM 2131 C CA . GLU B 1 12 ? 20.203 -21.234 -12.219 1 98.31 12 GLU B CA 1
ATOM 2132 C C . GLU B 1 12 ? 21 -20.078 -12.836 1 98.31 12 GLU B C 1
ATOM 2134 O O . GLU B 1 12 ? 20.922 -19.844 -14.047 1 98.31 12 GLU B O 1
ATOM 2139 N N . GLY B 1 13 ? 21.734 -19.453 -11.961 1 98.12 13 GLY B N 1
ATOM 2140 C CA . GLY B 1 13 ? 22.656 -18.422 -12.406 1 98.12 13 GLY B CA 1
ATOM 2141 C C . GLY B 1 13 ? 21.984 -17.312 -13.172 1 98.12 13 GLY B C 1
ATOM 2142 O O . GLY B 1 13 ? 22.516 -16.812 -14.172 1 98.12 13 GLY B O 1
ATOM 2143 N N . LEU B 1 14 ? 20.844 -16.906 -12.773 1 98.06 14 LEU B N 1
ATOM 2144 C CA . LEU B 1 14 ? 20.047 -15.93 -13.508 1 98.06 14 LEU B CA 1
ATOM 2145 C C . LEU B 1 14 ? 20.531 -14.508 -13.211 1 98.06 14 LEU B C 1
ATOM 2147 O O . LEU B 1 14 ? 20.672 -14.133 -12.039 1 98.06 14 LEU B O 1
ATOM 2151 N N . SER B 1 15 ? 20.859 -13.789 -14.227 1 97.38 15 SER B N 1
ATOM 2152 C CA . SER B 1 15 ? 21.188 -12.367 -14.156 1 97.38 15 SER B CA 1
ATOM 2153 C C . SER B 1 15 ? 20.375 -11.562 -15.164 1 97.38 15 SER B C 1
ATOM 2155 O O . SER B 1 15 ? 20.016 -12.07 -16.234 1 97.38 15 SER B O 1
ATOM 2157 N N . PHE B 1 16 ? 20.047 -10.344 -14.781 1 97.56 16 PHE B N 1
ATOM 2158 C CA . PHE B 1 16 ? 19.25 -9.5 -15.672 1 97.56 16 PHE B CA 1
ATOM 2159 C C . PHE B 1 16 ? 19.531 -8.023 -15.422 1 97.56 16 PHE B C 1
ATOM 2161 O O . PHE B 1 16 ? 19.703 -7.609 -14.273 1 97.56 16 PHE B O 1
ATOM 2168 N N . SER B 1 17 ? 19.578 -7.254 -16.516 1 95.75 17 SER B N 1
ATOM 2169 C CA . SER B 1 17 ? 19.828 -5.816 -16.438 1 95.75 17 SER B CA 1
ATOM 2170 C C . SER B 1 17 ? 18.875 -5.055 -17.359 1 95.75 17 SER B C 1
ATOM 2172 O O . SER B 1 17 ? 18.5 -5.555 -18.422 1 95.75 17 SER B O 1
ATOM 2174 N N . TYR B 1 18 ? 18.438 -3.881 -16.906 1 93.62 18 TYR B N 1
ATOM 2175 C CA . TYR B 1 18 ? 17.875 -2.881 -17.812 1 93.62 18 TYR B CA 1
ATOM 2176 C C . TYR B 1 18 ? 18.938 -1.909 -18.297 1 93.62 18 TYR B C 1
ATOM 2178 O O . TYR B 1 18 ? 19.359 -1.019 -17.547 1 93.62 18 TYR B O 1
ATOM 2186 N N . GLY B 1 19 ? 19.328 -2.082 -19.438 1 91.44 19 GLY B N 1
ATOM 2187 C CA . GLY B 1 19 ? 20.5 -1.33 -19.859 1 91.44 19 GLY B CA 1
ATOM 2188 C C . GLY B 1 19 ? 21.734 -1.603 -19.016 1 91.44 19 GLY B C 1
ATOM 2189 O O . GLY B 1 19 ? 22.156 -2.752 -18.891 1 91.44 19 GLY B O 1
ATOM 2190 N N . LYS B 1 20 ? 22.172 -0.549 -18.438 1 90.69 20 LYS B N 1
ATOM 2191 C CA . LYS B 1 20 ? 23.375 -0.678 -17.625 1 90.69 20 LYS B CA 1
ATOM 2192 C C . LYS B 1 20 ? 23.047 -0.989 -16.172 1 90.69 20 LYS B C 1
ATOM 2194 O O . LYS B 1 20 ? 23.922 -1.301 -15.375 1 90.69 20 LYS B O 1
ATOM 2199 N N . ASN B 1 21 ? 21.844 -1.013 -15.812 1 91.69 21 ASN B N 1
ATOM 2200 C CA . ASN B 1 21 ? 21.422 -1.225 -14.438 1 91.69 21 ASN B CA 1
ATOM 2201 C C . ASN B 1 21 ? 21.141 -2.699 -14.148 1 91.69 21 ASN B C 1
ATOM 2203 O O . ASN B 1 21 ? 20.125 -3.24 -14.562 1 91.69 21 ASN B O 1
ATOM 2207 N N . GLN B 1 22 ? 22.078 -3.291 -13.422 1 94.88 22 GLN B N 1
ATOM 2208 C CA . GLN B 1 22 ? 21.906 -4.691 -13.047 1 94.88 22 GLN B CA 1
ATOM 2209 C C . GLN B 1 22 ? 20.906 -4.836 -11.906 1 94.88 22 GLN B C 1
ATOM 2211 O O . GLN B 1 22 ? 21.094 -4.258 -10.828 1 94.88 22 GLN B O 1
ATOM 2216 N N . VAL B 1 23 ? 19.875 -5.633 -12.164 1 96.19 23 VAL B N 1
ATOM 2217 C CA . VAL B 1 23 ? 18.781 -5.754 -11.211 1 96.19 23 VAL B CA 1
ATOM 2218 C C . VAL B 1 23 ? 18.875 -7.09 -10.477 1 96.19 23 VAL B C 1
ATOM 2220 O O . VAL B 1 23 ? 18.672 -7.156 -9.266 1 96.19 23 VAL B O 1
ATOM 2223 N N . LEU B 1 24 ? 19.078 -8.148 -11.195 1 98 24 LEU B N 1
ATOM 2224 C CA . LEU B 1 24 ? 19.297 -9.469 -10.617 1 98 24 LEU B CA 1
ATOM 2225 C C . LEU B 1 24 ? 20.719 -9.945 -10.867 1 98 24 LEU B C 1
ATOM 2227 O O . LEU B 1 24 ? 21.25 -9.789 -11.969 1 98 24 LEU B O 1
ATOM 2231 N N . ASN B 1 25 ? 21.312 -10.516 -9.883 1 97.31 25 ASN B N 1
ATOM 2232 C CA . ASN B 1 25 ? 22.734 -10.852 -9.93 1 97.31 25 ASN B CA 1
ATOM 2233 C C . ASN B 1 25 ? 22.969 -12.32 -9.578 1 97.31 25 ASN B C 1
ATOM 2235 O O . ASN B 1 25 ? 23.156 -12.664 -8.406 1 97.31 25 ASN B O 1
ATOM 2239 N N . ASN B 1 26 ? 23.047 -13.156 -10.586 1 97.25 26 ASN B N 1
ATOM 2240 C CA . ASN B 1 26 ? 23.453 -14.555 -10.492 1 97.25 26 ASN B CA 1
ATOM 2241 C C . ASN B 1 26 ? 22.672 -15.297 -9.406 1 97.25 26 ASN B C 1
ATOM 2243 O O . ASN B 1 26 ? 23.266 -15.906 -8.516 1 97.25 26 ASN B O 1
ATOM 2247 N N . ILE B 1 27 ? 21.375 -15.266 -9.586 1 98.25 27 ILE B N 1
ATOM 2248 C CA . ILE B 1 27 ? 20.578 -15.891 -8.539 1 98.25 27 ILE B CA 1
ATOM 2249 C C . ILE B 1 27 ? 20.188 -17.312 -8.953 1 98.25 27 ILE B C 1
ATOM 2251 O O . ILE B 1 27 ? 19.984 -17.578 -10.141 1 98.25 27 ILE B O 1
ATOM 2255 N N . SER B 1 28 ? 20.172 -18.219 -7.965 1 98.69 28 SER B N 1
ATOM 2256 C CA . SER B 1 28 ? 19.766 -19.609 -8.125 1 98.69 28 SER B CA 1
ATOM 2257 C C . SER B 1 28 ? 18.828 -20.047 -6.996 1 98.69 28 SER B C 1
ATOM 2259 O O . SER B 1 28 ? 19.094 -19.766 -5.824 1 98.69 28 SER B O 1
ATOM 2261 N N . PHE B 1 29 ? 17.766 -20.609 -7.379 1 98.56 29 PHE B N 1
ATOM 2262 C CA . PHE B 1 29 ? 16.797 -21.125 -6.418 1 98.56 29 PHE B CA 1
ATOM 2263 C C . PHE B 1 29 ? 15.797 -22.062 -7.094 1 98.56 29 PHE B C 1
ATOM 2265 O O . PHE B 1 29 ? 15.859 -22.266 -8.305 1 98.56 29 PHE B O 1
ATOM 2272 N N . SER B 1 30 ? 14.992 -22.656 -6.324 1 98.62 30 SER B N 1
ATOM 2273 C CA . SER B 1 30 ? 13.906 -23.484 -6.84 1 98.62 30 SER B CA 1
ATOM 2274 C C . SER B 1 30 ? 12.594 -23.172 -6.125 1 98.62 30 SER B C 1
ATOM 2276 O O . SER B 1 30 ? 12.594 -22.641 -5.016 1 98.62 30 SER B O 1
ATOM 2278 N N . LEU B 1 31 ? 11.547 -23.406 -6.781 1 98.62 31 LEU B N 1
ATOM 2279 C CA . LEU B 1 31 ? 10.203 -23.266 -6.215 1 98.62 31 LEU B CA 1
ATOM 2280 C C . LEU B 1 31 ? 9.5 -24.625 -6.168 1 98.62 31 LEU B C 1
ATOM 2282 O O . LEU B 1 31 ? 9.375 -25.297 -7.191 1 98.62 31 LEU B O 1
ATOM 2286 N N . PRO B 1 32 ? 9.016 -25.016 -5.039 1 98.38 32 PRO B N 1
ATOM 2287 C CA . PRO B 1 32 ? 8.383 -26.328 -4.926 1 98.38 32 PRO B CA 1
ATOM 2288 C C . PRO B 1 32 ? 6.957 -26.359 -5.469 1 98.38 32 PRO B C 1
ATOM 2290 O O . PRO B 1 32 ? 6.254 -25.344 -5.406 1 98.38 32 PRO B O 1
ATOM 2293 N N . GLU B 1 33 ? 6.547 -27.5 -5.957 1 97.75 33 GLU B N 1
ATOM 2294 C CA . GLU B 1 33 ? 5.164 -27.719 -6.375 1 97.75 33 GLU B CA 1
ATOM 2295 C C . GLU B 1 33 ? 4.23 -27.797 -5.168 1 97.75 33 GLU B C 1
ATOM 2297 O O . GLU B 1 33 ? 4.605 -28.328 -4.121 1 97.75 33 GLU B O 1
ATOM 2302 N N . GLY B 1 34 ? 3.133 -27.188 -5.352 1 98 34 GLY B N 1
ATOM 2303 C CA . GLY B 1 34 ? 2.062 -27.375 -4.387 1 98 34 GLY B CA 1
ATOM 2304 C C . GLY B 1 34 ? 2.258 -26.562 -3.121 1 98 34 GLY B C 1
ATOM 2305 O O . GLY B 1 34 ? 1.609 -26.812 -2.104 1 98 34 GLY B O 1
ATOM 2306 N N . LYS B 1 35 ? 3.127 -25.578 -3.166 1 98.62 35 LYS B N 1
ATOM 2307 C CA . LYS B 1 35 ? 3.393 -24.734 -2.008 1 98.62 35 LYS B CA 1
ATOM 2308 C C . LYS B 1 35 ? 3.15 -23.266 -2.338 1 98.62 35 LYS B C 1
ATOM 2310 O O . LYS B 1 35 ? 3.068 -22.891 -3.51 1 98.62 35 LYS B O 1
ATOM 2315 N N . ILE B 1 36 ? 2.953 -22.516 -1.309 1 98.88 36 ILE B N 1
ATOM 2316 C CA . ILE B 1 36 ? 2.92 -21.062 -1.435 1 98.88 36 ILE B CA 1
ATOM 2317 C C . ILE B 1 36 ? 4.309 -20.484 -1.168 1 98.88 36 ILE B C 1
ATOM 2319 O O . ILE B 1 36 ? 4.824 -20.578 -0.05 1 98.88 36 ILE B O 1
ATOM 2323 N N . THR B 1 37 ? 4.922 -19.953 -2.176 1 98.88 37 THR B N 1
ATOM 2324 C CA . THR B 1 37 ? 6.207 -19.281 -2.023 1 98.88 37 THR B CA 1
ATOM 2325 C C . THR B 1 37 ? 6.051 -17.766 -2.195 1 98.88 37 THR B C 1
ATOM 2327 O O . THR B 1 37 ? 5.473 -17.312 -3.184 1 98.88 37 THR B O 1
ATOM 2330 N N . THR B 1 38 ? 6.547 -17 -1.234 1 98.75 38 THR B N 1
ATOM 2331 C CA . THR B 1 38 ? 6.453 -15.539 -1.277 1 98.75 38 THR B CA 1
ATOM 2332 C C . THR B 1 38 ? 7.828 -14.922 -1.501 1 98.75 38 THR B C 1
ATOM 2334 O O . THR B 1 38 ? 8.797 -15.289 -0.839 1 98.75 38 THR B O 1
ATOM 2337 N N . PHE B 1 39 ? 7.91 -14.039 -2.5 1 98.44 39 PHE B N 1
ATOM 2338 C CA . PHE B 1 39 ? 9.102 -13.227 -2.709 1 98.44 39 PHE B CA 1
ATOM 2339 C C . PHE B 1 39 ? 9.086 -12 -1.806 1 98.44 39 PHE B C 1
ATOM 2341 O O . PHE B 1 39 ? 8.109 -11.258 -1.78 1 98.44 39 PHE B O 1
ATOM 2348 N N . MET B 1 40 ? 10.172 -11.836 -1.084 1 97.69 40 MET B N 1
ATOM 2349 C CA . MET B 1 40 ? 10.344 -10.68 -0.207 1 97.69 40 MET B CA 1
ATOM 2350 C C . MET B 1 40 ? 11.594 -9.883 -0.591 1 97.69 40 MET B C 1
ATOM 2352 O O . MET B 1 40 ? 12.594 -10.461 -1.022 1 97.69 40 MET B O 1
ATOM 2356 N N . GLY B 1 41 ? 11.531 -8.625 -0.359 1 96.94 41 GLY B N 1
ATOM 2357 C CA . GLY B 1 41 ? 12.633 -7.727 -0.656 1 96.94 41 GLY B CA 1
ATOM 2358 C C . GLY B 1 41 ? 12.234 -6.266 -0.634 1 96.94 41 GLY B C 1
ATOM 2359 O O . GLY B 1 41 ? 11.047 -5.941 -0.696 1 96.94 41 GLY B O 1
ATOM 2360 N N . ALA B 1 42 ? 13.227 -5.484 -0.561 1 95.94 42 ALA B N 1
ATOM 2361 C CA . ALA B 1 42 ? 13 -4.043 -0.562 1 95.94 42 ALA B CA 1
ATOM 2362 C C . ALA B 1 42 ? 12.508 -3.566 -1.926 1 95.94 42 ALA B C 1
ATOM 2364 O O . ALA B 1 42 ? 12.578 -4.305 -2.91 1 95.94 42 ALA B O 1
ATOM 2365 N N . ASN B 1 43 ? 11.945 -2.348 -1.916 1 93.12 43 ASN B N 1
ATOM 2366 C CA . ASN B 1 43 ? 11.555 -1.747 -3.188 1 93.12 43 ASN B CA 1
ATOM 2367 C C . ASN B 1 43 ? 12.734 -1.642 -4.145 1 93.12 43 ASN B C 1
ATOM 2369 O O . ASN B 1 43 ? 13.836 -1.243 -3.746 1 93.12 43 ASN B O 1
ATOM 2373 N N . GLY B 1 44 ? 12.602 -2.098 -5.352 1 91.62 44 GLY B N 1
ATOM 2374 C CA . GLY B 1 44 ? 13.617 -1.939 -6.379 1 91.62 44 GLY B CA 1
ATOM 2375 C C . GLY B 1 44 ? 14.625 -3.068 -6.398 1 91.62 44 GLY B C 1
ATOM 2376 O O . GLY B 1 44 ? 15.562 -3.059 -7.203 1 91.62 44 GLY B O 1
ATOM 2377 N N . CYS B 1 45 ? 14.398 -4.039 -5.598 1 95.06 45 CYS B N 1
ATOM 2378 C CA . CYS B 1 45 ? 15.422 -5.07 -5.484 1 95.06 45 CYS B CA 1
ATOM 2379 C C . CYS B 1 45 ? 15.312 -6.07 -6.633 1 95.06 45 CYS B C 1
ATOM 2381 O O . CYS B 1 45 ? 16.172 -6.945 -6.777 1 95.06 45 CYS B O 1
ATOM 2383 N N . GLY B 1 46 ? 14.195 -6.039 -7.348 1 95.81 46 GLY B N 1
ATOM 2384 C CA . GLY B 1 46 ? 14.109 -6.91 -8.508 1 95.81 46 GLY B CA 1
ATOM 2385 C C . GLY B 1 46 ? 12.953 -7.891 -8.43 1 95.81 46 GLY B C 1
ATOM 2386 O O . GLY B 1 46 ? 12.828 -8.789 -9.266 1 95.81 46 GLY B O 1
ATOM 2387 N N . LYS B 1 47 ? 12.078 -7.789 -7.43 1 96.56 47 LYS B N 1
ATOM 2388 C CA . LYS B 1 47 ? 10.969 -8.719 -7.27 1 96.56 47 LYS B CA 1
ATOM 2389 C C . LYS B 1 47 ? 10.102 -8.766 -8.523 1 96.56 47 LYS B C 1
ATOM 2391 O O . LYS B 1 47 ? 9.797 -9.836 -9.039 1 96.56 47 LYS B O 1
ATOM 2396 N N . SER B 1 48 ? 9.734 -7.57 -8.984 1 94.88 48 SER B N 1
ATOM 2397 C CA . SER B 1 48 ? 8.883 -7.492 -10.172 1 94.88 48 SER B CA 1
ATOM 2398 C C . SER B 1 48 ? 9.602 -8.008 -11.406 1 94.88 48 SER B C 1
ATOM 2400 O O . SER B 1 48 ? 9 -8.672 -12.25 1 94.88 48 SER B O 1
ATOM 2402 N N . THR B 1 49 ? 10.875 -7.699 -11.547 1 96.25 49 THR B N 1
ATOM 2403 C CA . THR B 1 49 ? 11.68 -8.211 -12.648 1 96.25 49 THR B CA 1
ATOM 2404 C C . THR B 1 49 ? 11.719 -9.734 -12.625 1 96.25 49 THR B C 1
ATOM 2406 O O . THR B 1 49 ? 11.5 -10.383 -13.648 1 96.25 49 THR B O 1
ATOM 2409 N N . LEU B 1 50 ? 11.992 -10.25 -11.422 1 97.75 50 LEU B N 1
ATOM 2410 C CA . LEU B 1 50 ? 12.016 -11.695 -11.266 1 97.75 50 LEU B CA 1
ATOM 2411 C C . LEU B 1 50 ? 10.672 -12.305 -11.625 1 97.75 50 LEU B C 1
ATOM 2413 O O . LEU B 1 50 ? 10.602 -13.297 -12.359 1 97.75 50 LEU B O 1
ATOM 2417 N N . PHE B 1 51 ? 9.633 -11.703 -11.133 1 97.31 51 PHE B N 1
ATOM 2418 C CA . PHE B 1 51 ? 8.273 -12.109 -11.445 1 97.31 51 PHE B CA 1
ATOM 2419 C C . PHE B 1 51 ? 8.055 -12.18 -12.953 1 97.31 51 PHE B C 1
ATOM 2421 O O . PHE B 1 51 ? 7.59 -13.195 -13.469 1 97.31 51 PHE B O 1
ATOM 2428 N N . ASN B 1 52 ? 8.484 -11.219 -13.672 1 96.5 52 ASN B N 1
ATOM 2429 C CA . ASN B 1 52 ? 8.305 -11.125 -15.117 1 96.5 52 ASN B CA 1
ATOM 2430 C C . ASN B 1 52 ? 9.164 -12.148 -15.859 1 96.5 52 ASN B C 1
ATOM 2432 O O . ASN B 1 52 ? 8.773 -12.656 -16.906 1 96.5 52 ASN B O 1
ATOM 2436 N N . LEU B 1 53 ? 10.273 -12.438 -15.297 1 97.5 53 LEU B N 1
ATOM 2437 C CA . LEU B 1 53 ? 11.156 -13.438 -15.898 1 97.5 53 LEU B CA 1
ATOM 2438 C C . LEU B 1 53 ? 10.562 -14.836 -15.758 1 97.5 53 LEU B C 1
ATOM 2440 O O . LEU B 1 53 ? 10.648 -15.648 -16.688 1 97.5 53 LEU B O 1
ATOM 2444 N N . LEU B 1 54 ? 9.906 -15.047 -14.617 1 98.12 54 LEU B N 1
ATOM 2445 C CA . LEU B 1 54 ? 9.336 -16.375 -14.352 1 98.12 54 LEU B CA 1
ATOM 2446 C C . LEU B 1 54 ? 8.023 -16.547 -15.102 1 98.12 54 LEU B C 1
ATOM 2448 O O . LEU B 1 54 ? 7.57 -17.672 -15.297 1 98.12 54 LEU B O 1
ATOM 2452 N N . THR B 1 55 ? 7.406 -15.469 -15.516 1 97.12 55 THR B N 1
ATOM 2453 C CA . THR B 1 55 ? 6.094 -15.547 -16.141 1 97.12 55 THR B CA 1
ATOM 2454 C C . THR B 1 55 ? 6.188 -15.25 -17.641 1 97.12 55 THR B C 1
ATOM 2456 O O . THR B 1 55 ? 5.176 -14.961 -18.281 1 97.12 55 THR B O 1
ATOM 2459 N N . LYS B 1 56 ? 7.414 -15.18 -18.188 1 95.5 56 LYS B N 1
ATOM 2460 C CA . LYS B 1 56 ? 7.73 -15.055 -19.609 1 95.5 56 LYS B CA 1
ATOM 2461 C C . LYS B 1 56 ? 7.387 -13.664 -20.141 1 95.5 56 LYS B C 1
ATOM 2463 O O . LYS B 1 56 ? 7.203 -13.477 -21.344 1 95.5 56 LYS B O 1
ATOM 2468 N N . ASN B 1 57 ? 7.215 -12.711 -19.266 1 93.94 57 ASN B N 1
ATOM 2469 C CA . ASN B 1 57 ? 7.027 -11.328 -19.688 1 93.94 57 ASN B CA 1
ATOM 2470 C C . ASN B 1 57 ? 8.367 -10.641 -19.953 1 93.94 57 ASN B C 1
ATOM 2472 O O . ASN B 1 57 ? 8.398 -9.531 -20.484 1 93.94 57 ASN B O 1
ATOM 2476 N N . LEU B 1 58 ? 9.422 -11.242 -19.531 1 93.75 58 LEU B N 1
ATOM 2477 C CA . LEU B 1 58 ? 10.805 -10.867 -19.828 1 93.75 58 LEU B CA 1
ATOM 2478 C C . LEU B 1 58 ? 11.641 -12.094 -20.172 1 93.75 58 LEU B C 1
ATOM 2480 O O . LEU B 1 58 ? 11.336 -13.203 -19.734 1 93.75 58 LEU B O 1
ATOM 2484 N N . ARG B 1 59 ? 12.688 -11.891 -20.984 1 91.88 59 ARG B N 1
ATOM 2485 C CA . ARG B 1 59 ? 13.602 -12.969 -21.344 1 91.88 59 ARG B CA 1
ATOM 2486 C C . ARG B 1 59 ? 14.906 -12.852 -20.562 1 91.88 59 ARG B C 1
ATOM 2488 O O . ARG B 1 59 ? 15.492 -11.766 -20.484 1 91.88 59 ARG B O 1
ATOM 2495 N N . PRO B 1 60 ? 15.289 -13.922 -20 1 90.44 60 PRO B N 1
ATOM 2496 C CA . PRO B 1 60 ? 16.562 -13.875 -19.297 1 90.44 60 PRO B CA 1
ATOM 2497 C C . PRO B 1 60 ? 17.75 -13.562 -20.219 1 90.44 60 PRO B C 1
ATOM 2499 O O . PRO B 1 60 ? 17.766 -14 -21.375 1 90.44 60 PRO B O 1
ATOM 2502 N N . ALA B 1 61 ? 18.688 -12.812 -19.719 1 86.75 61 ALA B N 1
ATOM 2503 C CA . ALA B 1 61 ? 19.906 -12.5 -20.453 1 86.75 61 ALA B CA 1
ATOM 2504 C C . ALA B 1 61 ? 20.984 -13.539 -20.188 1 86.75 61 ALA B C 1
ATOM 2506 O O . ALA B 1 61 ? 21.719 -13.93 -21.094 1 86.75 61 ALA B O 1
ATOM 2507 N N . GLU B 1 62 ? 21.109 -13.898 -19 1 94.69 62 GLU B N 1
ATOM 2508 C CA . GLU B 1 62 ? 22.078 -14.883 -18.516 1 94.69 62 GLU B CA 1
ATOM 2509 C C . GLU B 1 62 ? 21.438 -15.859 -17.547 1 94.69 62 GLU B C 1
ATOM 2511 O O . GLU B 1 62 ? 20.516 -15.492 -16.812 1 94.69 62 GLU B O 1
ATOM 2516 N N . GLY B 1 63 ? 21.891 -17.047 -17.562 1 96.75 63 GLY B N 1
ATOM 2517 C CA . GLY B 1 63 ? 21.328 -18.078 -16.703 1 96.75 63 GLY B CA 1
ATOM 2518 C C . GLY B 1 63 ? 20.156 -18.812 -17.312 1 96.75 63 GLY B C 1
ATOM 2519 O O . GLY B 1 63 ? 19.953 -18.766 -18.531 1 96.75 63 GLY B O 1
ATOM 2520 N N . SER B 1 64 ? 19.469 -19.609 -16.453 1 96.62 64 SER B N 1
ATOM 2521 C CA . SER B 1 64 ? 18.375 -20.406 -17 1 96.62 64 SER B CA 1
ATOM 2522 C C . SER B 1 64 ? 17.203 -20.484 -16.031 1 96.62 64 SER B C 1
ATOM 2524 O O . SER B 1 64 ? 17.391 -20.422 -14.805 1 96.62 64 SER B O 1
ATOM 2526 N N . VAL B 1 65 ? 16.062 -20.531 -16.594 1 98 65 VAL B N 1
ATOM 2527 C CA . VAL B 1 65 ? 14.82 -20.781 -15.875 1 98 65 VAL B CA 1
ATOM 2528 C C . VAL B 1 65 ? 14.109 -21.984 -16.484 1 98 65 VAL B C 1
ATOM 2530 O O . VAL B 1 65 ? 13.883 -22.047 -17.688 1 98 65 VAL B O 1
ATOM 2533 N N . ARG B 1 66 ? 13.828 -22.938 -15.617 1 98 66 ARG B N 1
ATOM 2534 C CA . ARG B 1 66 ? 13.125 -24.125 -16.078 1 98 66 ARG B CA 1
ATOM 2535 C C . ARG B 1 66 ? 11.797 -24.297 -15.344 1 98 66 ARG B C 1
ATOM 2537 O O . ARG B 1 66 ? 11.711 -24.047 -14.141 1 98 66 ARG B O 1
ATOM 2544 N N . LEU B 1 67 ? 10.789 -24.641 -16.062 1 98.12 67 LEU B N 1
ATOM 2545 C CA . LEU B 1 67 ? 9.484 -25.016 -15.547 1 98.12 67 LEU B CA 1
ATOM 2546 C C . LEU B 1 67 ? 9.266 -26.516 -15.656 1 98.12 67 LEU B C 1
ATOM 2548 O O . LEU B 1 67 ? 9.188 -27.062 -16.766 1 98.12 67 LEU B O 1
ATOM 2552 N N . ARG B 1 68 ? 9.273 -27.141 -14.516 1 96.69 68 ARG B N 1
ATOM 2553 C CA . ARG B 1 68 ? 9.148 -28.594 -14.453 1 96.69 68 ARG B CA 1
ATOM 2554 C C . ARG B 1 68 ? 10.188 -29.266 -15.344 1 96.69 68 ARG B C 1
ATOM 2556 O O . ARG B 1 68 ? 9.859 -30.172 -16.109 1 96.69 68 ARG B O 1
ATOM 2563 N N . GLY B 1 69 ? 11.336 -28.719 -15.297 1 95.94 69 GLY B N 1
ATOM 2564 C CA . GLY B 1 69 ? 12.461 -29.344 -15.969 1 95.94 69 GLY B CA 1
ATOM 2565 C C . GLY B 1 69 ? 12.664 -28.828 -17.391 1 95.94 69 GLY B C 1
ATOM 2566 O O . GLY B 1 69 ? 13.727 -29.031 -17.969 1 95.94 69 GLY B O 1
ATOM 2567 N N . ASN B 1 70 ? 11.688 -28.234 -17.953 1 96.62 70 ASN B N 1
ATOM 2568 C CA . ASN B 1 70 ? 11.781 -27.719 -19.312 1 96.62 70 ASN B CA 1
ATOM 2569 C C . ASN B 1 70 ? 12.203 -26.25 -19.344 1 96.62 70 ASN B C 1
ATOM 2571 O O . ASN B 1 70 ? 11.719 -25.453 -18.531 1 96.62 70 ASN B O 1
ATOM 2575 N N . SER B 1 71 ? 13.062 -25.984 -20.312 1 96.38 71 SER B N 1
ATOM 2576 C CA . SER B 1 71 ? 13.477 -24.578 -20.453 1 96.38 71 SER B CA 1
ATOM 2577 C C . SER B 1 71 ? 12.289 -23.688 -20.75 1 96.38 71 SER B C 1
ATOM 2579 O O . SER B 1 71 ? 11.531 -23.938 -21.688 1 96.38 71 SER B O 1
ATOM 2581 N N . LEU B 1 72 ? 12.18 -22.656 -19.938 1 96.5 72 LEU B N 1
ATOM 2582 C CA . LEU B 1 72 ? 11.047 -21.75 -20.078 1 96.5 72 LEU B CA 1
ATOM 2583 C C . LEU B 1 72 ? 11.031 -21.125 -21.469 1 96.5 72 LEU B C 1
ATOM 2585 O O . LEU B 1 72 ? 9.961 -20.922 -22.062 1 96.5 72 LEU B O 1
ATOM 2589 N N . THR B 1 73 ? 12.195 -20.844 -21.953 1 93.62 73 THR B N 1
ATOM 2590 C CA . THR B 1 73 ? 12.328 -20.188 -23.25 1 93.62 73 THR B CA 1
ATOM 2591 C C . THR B 1 73 ? 11.797 -21.094 -24.359 1 93.62 73 THR B C 1
ATOM 2593 O O . THR B 1 73 ? 11.359 -20.609 -25.406 1 93.62 73 THR B O 1
ATOM 2596 N N . ASP B 1 74 ? 11.75 -22.375 -24.109 1 94.94 74 ASP B N 1
ATOM 2597 C CA . ASP B 1 74 ? 11.383 -23.344 -25.141 1 94.94 74 ASP B CA 1
ATOM 2598 C C . ASP B 1 74 ? 9.891 -23.641 -25.109 1 94.94 74 ASP B C 1
ATOM 2600 O O . ASP B 1 74 ? 9.344 -24.219 -26.047 1 94.94 74 ASP B O 1
ATOM 2604 N N . ILE B 1 75 ? 9.258 -23.25 -24.062 1 96.06 75 ILE B N 1
ATOM 2605 C CA . ILE B 1 75 ? 7.824 -23.516 -23.938 1 96.06 75 ILE B CA 1
ATOM 2606 C C . ILE B 1 75 ? 7.051 -22.469 -24.75 1 96.06 75 ILE B C 1
ATOM 2608 O O . ILE B 1 75 ? 7.242 -21.266 -24.562 1 96.06 75 ILE B O 1
ATOM 2612 N N . ARG B 1 76 ? 6.262 -23.062 -25.672 1 94.38 76 ARG B N 1
ATOM 2613 C CA . ARG B 1 76 ? 5.406 -22.141 -26.422 1 94.38 76 ARG B CA 1
ATOM 2614 C C . ARG B 1 76 ? 4.453 -21.391 -25.484 1 94.38 76 ARG B C 1
ATOM 2616 O O . ARG B 1 76 ? 4 -21.953 -24.484 1 94.38 76 ARG B O 1
ATOM 2623 N N . LEU B 1 77 ? 4.109 -20.188 -25.75 1 94.06 77 LEU B N 1
ATOM 2624 C CA . LEU B 1 77 ? 3.264 -19.312 -24.922 1 94.06 77 LEU B CA 1
ATOM 2625 C C . LEU B 1 77 ? 1.922 -19.984 -24.641 1 94.06 77 LEU B C 1
ATOM 2627 O O . LEU B 1 77 ? 1.438 -19.953 -23.516 1 94.06 77 LEU B O 1
ATOM 2631 N N . LYS B 1 78 ? 1.277 -20.531 -25.609 1 93.5 78 LYS B N 1
ATOM 2632 C CA . LYS B 1 78 ? -0.012 -21.203 -25.438 1 93.5 78 LYS B CA 1
ATOM 2633 C C . LYS B 1 78 ? 0.079 -22.328 -24.422 1 93.5 78 LYS B C 1
ATOM 2635 O O . LYS B 1 78 ? -0.806 -22.469 -23.578 1 93.5 78 LYS B O 1
ATOM 2640 N N . ASP B 1 79 ? 1.127 -23.094 -24.5 1 95.56 79 ASP B N 1
ATOM 2641 C CA . ASP B 1 79 ? 1.325 -24.188 -23.547 1 95.56 79 ASP B CA 1
ATOM 2642 C C . ASP B 1 79 ? 1.642 -23.656 -22.156 1 95.56 79 ASP B C 1
ATOM 2644 O O . ASP B 1 79 ? 1.185 -24.219 -21.156 1 95.56 79 ASP B O 1
ATOM 2648 N N . PHE B 1 80 ? 2.473 -22.609 -22.156 1 97.19 80 PHE B N 1
ATOM 2649 C CA . PHE B 1 80 ? 2.783 -21.953 -20.891 1 97.19 80 PHE B CA 1
ATOM 2650 C C . PHE B 1 80 ? 1.511 -21.484 -20.203 1 97.19 80 PHE B C 1
ATOM 2652 O O . PHE B 1 80 ? 1.329 -21.703 -19 1 97.19 80 PHE B O 1
ATOM 2659 N N . SER B 1 81 ? 0.597 -20.922 -20.969 1 96.56 81 SER B N 1
ATOM 2660 C CA . SER B 1 81 ? -0.63 -20.344 -20.422 1 96.56 81 SER B CA 1
ATOM 2661 C C . SER B 1 81 ? -1.568 -21.422 -19.906 1 96.56 81 SER B C 1
ATOM 2663 O O . SER B 1 81 ? -2.506 -21.141 -19.156 1 96.56 81 SER B O 1
ATOM 2665 N N . LYS B 1 82 ? -1.351 -22.609 -20.234 1 96.44 82 LYS B N 1
ATOM 2666 C CA . LYS B 1 82 ? -2.143 -23.719 -19.734 1 96.44 82 LYS B CA 1
ATOM 2667 C C . LYS B 1 82 ? -1.54 -24.297 -18.453 1 96.44 82 LYS B C 1
ATOM 2669 O O . LYS B 1 82 ? -2.135 -25.172 -17.812 1 96.44 82 LYS B O 1
ATOM 2674 N N . GLN B 1 83 ? -0.393 -23.75 -18.062 1 97.5 83 GLN B N 1
ATOM 2675 C CA . GLN B 1 83 ? 0.281 -24.25 -16.875 1 97.5 83 GLN B CA 1
ATOM 2676 C C . GLN B 1 83 ? 0.328 -23.172 -15.789 1 97.5 83 GLN B C 1
ATOM 2678 O O . GLN B 1 83 ? 0.347 -23.484 -14.594 1 97.5 83 GLN B O 1
ATOM 2683 N N . VAL B 1 84 ? 0.428 -21.953 -16.25 1 98.38 84 VAL B N 1
ATOM 2684 C CA . VAL B 1 84 ? 0.667 -20.844 -15.328 1 98.38 84 VAL B CA 1
ATOM 2685 C C . VAL B 1 84 ? -0.364 -19.734 -15.555 1 98.38 84 VAL B C 1
ATOM 2687 O O . VAL B 1 84 ? -0.584 -19.312 -16.703 1 98.38 84 VAL B O 1
ATOM 2690 N N . SER B 1 85 ? -1.069 -19.328 -14.508 1 98.12 85 SER B N 1
ATOM 2691 C CA . SER B 1 85 ? -1.926 -18.141 -14.531 1 98.12 85 SER B CA 1
ATOM 2692 C C . SER B 1 85 ? -1.326 -17.016 -13.703 1 98.12 85 SER B C 1
ATOM 2694 O O . SER B 1 85 ? -0.562 -17.25 -12.766 1 98.12 85 SER B O 1
ATOM 2696 N N . ILE B 1 86 ? -1.651 -15.797 -14.117 1 97.75 86 ILE B N 1
ATOM 2697 C CA . ILE B 1 86 ? -0.998 -14.633 -13.523 1 97.75 86 ILE B CA 1
ATOM 2698 C C . ILE B 1 86 ? -2.045 -13.586 -13.164 1 97.75 86 ILE B C 1
ATOM 2700 O O . ILE B 1 86 ? -2.932 -13.281 -13.969 1 97.75 86 ILE B O 1
ATOM 2704 N N . VAL B 1 87 ? -1.976 -13.125 -11.938 1 97.25 87 VAL B N 1
ATOM 2705 C CA . VAL B 1 87 ? -2.682 -11.906 -11.547 1 97.25 87 VAL B CA 1
ATOM 2706 C C . VAL B 1 87 ? -1.681 -10.781 -11.312 1 97.25 87 VAL B C 1
ATOM 2708 O O . VAL B 1 87 ? -0.831 -10.867 -10.422 1 97.25 87 VAL B O 1
ATOM 2711 N N . HIS B 1 88 ? -1.861 -9.727 -12.047 1 94.25 88 HIS B N 1
ATOM 2712 C CA . HIS B 1 88 ? -0.918 -8.617 -12 1 94.25 88 HIS B CA 1
ATOM 2713 C C . HIS B 1 88 ? -1.31 -7.605 -10.922 1 94.25 88 HIS B C 1
ATOM 2715 O O . HIS B 1 88 ? -2.432 -7.641 -10.414 1 94.25 88 HIS B O 1
ATOM 2721 N N . GLN B 1 89 ? -0.366 -6.836 -10.617 1 87.75 89 GLN B N 1
ATOM 2722 C CA . GLN B 1 89 ? -0.596 -5.805 -9.609 1 87.75 89 GLN B CA 1
ATOM 2723 C C . GLN B 1 89 ? -1.647 -4.805 -10.078 1 87.75 89 GLN B C 1
ATOM 2725 O O . GLN B 1 89 ? -2.537 -4.426 -9.32 1 87.75 89 GLN B O 1
ATOM 2730 N N . TYR B 1 90 ? -1.428 -4.352 -11.266 1 86.19 90 TYR B N 1
ATOM 2731 C CA . TYR B 1 90 ? -2.381 -3.43 -11.875 1 86.19 90 TYR B CA 1
ATOM 2732 C C . TYR B 1 90 ? -3.164 -4.113 -12.992 1 86.19 90 TYR B C 1
ATOM 2734 O O . TYR B 1 90 ? -2.574 -4.68 -13.914 1 86.19 90 TYR B O 1
ATOM 2742 N N . ASN B 1 91 ? -4.504 -4.188 -12.766 1 88.81 91 ASN B N 1
ATOM 2743 C CA . ASN B 1 91 ? -5.406 -4.742 -13.766 1 88.81 91 ASN B CA 1
ATOM 2744 C C . ASN B 1 91 ? -6.477 -3.734 -14.18 1 88.81 91 ASN B C 1
ATOM 2746 O O . ASN B 1 91 ? -7.031 -3.031 -13.328 1 88.81 91 ASN B O 1
ATOM 2750 N N . THR B 1 92 ? -6.605 -3.549 -15.414 1 85.75 92 THR B N 1
ATOM 2751 C CA . THR B 1 92 ? -7.645 -2.66 -15.922 1 85.75 92 THR B CA 1
ATOM 2752 C C . THR B 1 92 ? -8.602 -3.416 -16.844 1 85.75 92 THR B C 1
ATOM 2754 O O . THR B 1 92 ? -8.195 -4.375 -17.5 1 85.75 92 THR B O 1
ATOM 2757 N N . ALA B 1 93 ? -9.812 -3.07 -16.766 1 88.88 93 ALA B N 1
ATOM 2758 C CA . ALA B 1 93 ? -10.844 -3.621 -17.625 1 88.88 93 ALA B CA 1
ATOM 2759 C C . ALA B 1 93 ? -11.695 -2.51 -18.234 1 88.88 93 ALA B C 1
ATOM 2761 O O . ALA B 1 93 ? -11.93 -1.479 -17.609 1 88.88 93 ALA B O 1
ATOM 2762 N N . PRO B 1 94 ? -12.117 -2.734 -19.438 1 90.19 94 PRO B N 1
ATOM 2763 C CA . PRO B 1 94 ? -13.07 -1.776 -20.016 1 90.19 94 PRO B CA 1
ATOM 2764 C C . PRO B 1 94 ? -14.273 -1.525 -19.109 1 90.19 94 PRO B C 1
ATOM 2766 O O . PRO B 1 94 ? -14.719 -2.434 -18.391 1 90.19 94 PRO B O 1
ATOM 2769 N N . PRO B 1 95 ? -14.766 -0.361 -19.156 1 90.81 95 PRO B N 1
ATOM 2770 C CA . PRO B 1 95 ? -15.82 0.018 -18.219 1 90.81 95 PRO B CA 1
ATOM 2771 C C . PRO B 1 95 ? -17.078 -0.85 -18.359 1 90.81 95 PRO B C 1
ATOM 2773 O O . PRO B 1 95 ? -17.812 -1.032 -17.391 1 90.81 95 PRO B O 1
ATOM 2776 N N . ASP B 1 96 ? -17.312 -1.435 -19.5 1 94 96 ASP B N 1
ATOM 2777 C CA . ASP B 1 96 ? -18.562 -2.152 -19.734 1 94 96 ASP B CA 1
ATOM 2778 C C . ASP B 1 96 ? -18.359 -3.664 -19.672 1 94 96 ASP B C 1
ATOM 2780 O O . ASP B 1 96 ? -19.25 -4.438 -19.984 1 94 96 ASP B O 1
ATOM 2784 N N . LEU B 1 97 ? -17.266 -4.055 -19.25 1 96.94 97 LEU B N 1
ATOM 2785 C CA . LEU B 1 97 ? -16.969 -5.48 -19.172 1 96.94 97 LEU B CA 1
ATOM 2786 C C . LEU B 1 97 ? -17.609 -6.102 -17.938 1 96.94 97 LEU B C 1
ATOM 2788 O O . LEU B 1 97 ? -17.406 -5.621 -16.812 1 96.94 97 LEU B O 1
ATOM 2792 N N . THR B 1 98 ? -18.359 -7.109 -18.109 1 97.94 98 THR B N 1
ATOM 2793 C CA . THR B 1 98 ? -19 -7.77 -16.984 1 97.94 98 THR B CA 1
ATOM 2794 C C . THR B 1 98 ? -18.031 -8.719 -16.281 1 97.94 98 THR B C 1
ATOM 2796 O O . THR B 1 98 ? -17.047 -9.164 -16.875 1 97.94 98 THR B O 1
ATOM 2799 N N . VAL B 1 99 ? -18.328 -9.047 -15.07 1 98.38 99 VAL B N 1
ATOM 2800 C CA . VAL B 1 99 ? -17.531 -9.953 -14.258 1 98.38 99 VAL B CA 1
ATOM 2801 C C . VAL B 1 99 ? -17.438 -11.312 -14.938 1 98.38 99 VAL B C 1
ATOM 2803 O O . VAL B 1 99 ? -16.359 -11.867 -15.094 1 98.38 99 VAL B O 1
ATOM 2806 N N . GLU B 1 100 ? -18.562 -11.789 -15.359 1 98.06 100 GLU B N 1
ATOM 2807 C CA . GLU B 1 100 ? -18.594 -13.109 -15.984 1 98.06 100 GLU B CA 1
ATOM 2808 C C . GLU B 1 100 ? -17.734 -13.141 -17.25 1 98.06 100 GLU B C 1
ATOM 2810 O O . GLU B 1 100 ? -17 -14.094 -17.484 1 98.06 100 GLU B O 1
ATOM 2815 N N . LYS B 1 101 ? -17.828 -12.141 -18.062 1 97.19 101 LYS B N 1
ATOM 2816 C CA . LYS B 1 101 ? -17.047 -12.062 -19.281 1 97.19 101 LYS B CA 1
ATOM 2817 C C . LYS B 1 101 ? -15.555 -12.016 -18.984 1 97.19 101 LYS B C 1
ATOM 2819 O O . LYS B 1 101 ? -14.758 -12.703 -19.625 1 97.19 101 LYS B O 1
ATOM 2824 N N . LEU B 1 102 ? -15.211 -11.211 -17.984 1 97.69 102 LEU B N 1
ATOM 2825 C CA . LEU B 1 102 ? -13.805 -11.125 -17.594 1 97.69 102 LEU B CA 1
ATOM 2826 C C . LEU B 1 102 ? -13.273 -12.492 -17.156 1 97.69 102 LEU B C 1
ATOM 2828 O O . LEU B 1 102 ? -12.219 -12.922 -17.609 1 97.69 102 LEU B O 1
ATOM 2832 N N . VAL B 1 103 ? -14.023 -13.117 -16.281 1 98.19 103 VAL B N 1
ATOM 2833 C CA . VAL B 1 103 ? -13.594 -14.43 -15.797 1 98.19 103 VAL B CA 1
ATOM 2834 C C . VAL B 1 103 ? -13.508 -15.406 -16.969 1 98.19 103 VAL B C 1
ATOM 2836 O O . VAL B 1 103 ? -12.609 -16.25 -17.016 1 98.19 103 VAL B O 1
ATOM 2839 N N . GLY B 1 104 ? -14.352 -15.242 -17.906 1 96.88 104 GLY B N 1
ATOM 2840 C CA . GLY B 1 104 ? -14.359 -16.094 -19.094 1 96.88 104 GLY B CA 1
ATOM 2841 C C . GLY B 1 104 ? -13.086 -15.977 -19.922 1 96.88 104 GLY B C 1
ATOM 2842 O O . GLY B 1 104 ? -12.703 -16.938 -20.594 1 96.88 104 GLY B O 1
ATOM 2843 N N . TYR B 1 105 ? -12.445 -14.852 -19.875 1 95.38 105 TYR B N 1
ATOM 2844 C CA . TYR B 1 105 ? -11.195 -14.672 -20.609 1 95.38 105 TYR B CA 1
ATOM 2845 C C . TYR B 1 105 ? -10.133 -15.648 -20.109 1 95.38 105 TYR B C 1
ATOM 2847 O O . TYR B 1 105 ? -9.148 -15.914 -20.812 1 95.38 105 TYR B O 1
ATOM 2855 N N . GLY B 1 106 ? -10.328 -16.188 -18.953 1 96.19 106 GLY B N 1
ATOM 2856 C CA . GLY B 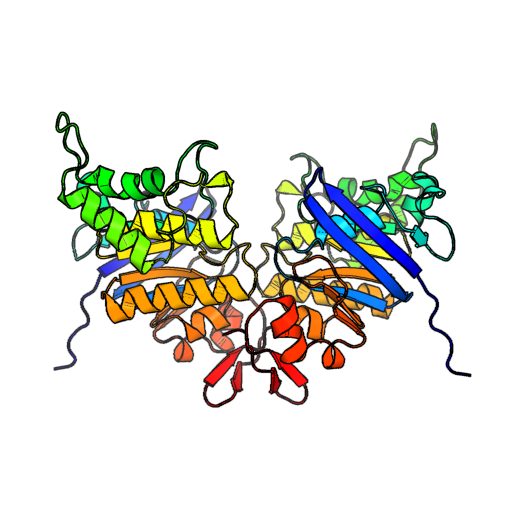1 106 ? -9.43 -17.203 -18.453 1 96.19 106 GLY B CA 1
ATOM 2857 C C . GLY B 1 106 ? -9.406 -18.453 -19.312 1 96.19 106 GLY B C 1
ATOM 2858 O O . GLY B 1 106 ? -8.461 -19.25 -19.234 1 96.19 106 GLY B O 1
ATOM 2859 N N . ARG B 1 107 ? -10.375 -18.625 -20.156 1 96.25 107 ARG B N 1
ATOM 2860 C CA . ARG B 1 107 ? -10.5 -19.844 -20.953 1 96.25 107 ARG B CA 1
ATOM 2861 C C . ARG B 1 107 ? -9.859 -19.672 -22.328 1 96.25 107 ARG B C 1
ATOM 2863 O O . ARG B 1 107 ? -9.812 -20.625 -23.109 1 96.25 107 ARG B O 1
ATOM 2870 N N . THR B 1 108 ? -9.328 -18.547 -22.578 1 93.56 108 THR B N 1
ATOM 2871 C CA . THR B 1 108 ? -8.852 -18.172 -23.906 1 93.56 108 THR B CA 1
ATOM 2872 C C . THR B 1 108 ? -7.758 -19.125 -24.391 1 93.56 108 THR B C 1
ATOM 2874 O O . THR B 1 108 ? -7.688 -19.453 -25.578 1 93.56 108 THR B O 1
ATOM 2877 N N . PRO B 1 109 ? -6.879 -19.594 -23.5 1 91.5 109 PRO B N 1
ATOM 2878 C CA . PRO B 1 109 ? -5.828 -20.516 -23.953 1 91.5 109 PRO B CA 1
ATOM 2879 C C . PRO B 1 109 ? -6.379 -21.797 -24.547 1 91.5 109 PRO B C 1
ATOM 2881 O O . PRO B 1 109 ? -5.664 -22.516 -25.25 1 91.5 109 PRO B O 1
ATOM 2884 N N . TYR B 1 110 ? -7.582 -22.109 -24.328 1 90.56 110 TYR B N 1
ATOM 2885 C CA . TYR B 1 110 ? -8.156 -23.391 -24.734 1 90.56 110 TYR B CA 1
ATOM 2886 C C . TYR B 1 110 ? -8.984 -23.234 -26 1 90.56 110 TYR B C 1
ATOM 2888 O O . TYR B 1 110 ? -9.508 -24.219 -26.531 1 90.56 110 TYR B O 1
ATOM 2896 N N . HIS B 1 111 ? -9.055 -22.031 -26.375 1 87 111 HIS B N 1
ATOM 2897 C CA . HIS B 1 111 ? -9.852 -21.781 -27.562 1 87 111 HIS B CA 1
ATOM 2898 C C . HIS B 1 111 ? -8.992 -21.844 -28.828 1 87 111 HIS B C 1
ATOM 2900 O O . HIS B 1 111 ? -7.859 -21.359 -28.828 1 87 111 HIS B O 1
ATOM 2906 N N . SER B 1 112 ? -9.242 -22.875 -29.656 1 71.81 112 SER B N 1
ATOM 2907 C CA . SER B 1 112 ? -8.602 -22.953 -30.953 1 71.81 112 SER B CA 1
ATOM 2908 C C . SER B 1 112 ? -9.227 -21.969 -31.938 1 71.81 112 SER B C 1
ATOM 2910 O O . SER B 1 112 ? -10.359 -21.531 -31.75 1 71.81 112 SER B O 1
ATOM 2912 N N . PHE B 1 113 ? -8.352 -21.656 -33.062 1 59.56 113 PHE B N 1
ATOM 2913 C CA . PHE B 1 113 ? -8.828 -20.828 -34.188 1 59.56 113 PHE B CA 1
ATOM 2914 C C . PHE B 1 113 ? -10.07 -21.453 -34.812 1 59.56 113 PHE B C 1
ATOM 2916 O O . PHE B 1 113 ? -10.078 -22.641 -35.156 1 59.56 113 PHE B O 1
ATOM 2923 N N . GLY B 1 114 ? -11.203 -20.844 -34.812 1 55.38 114 GLY B N 1
ATOM 2924 C CA . GLY B 1 114 ? -12.414 -21.266 -35.5 1 55.38 114 GLY B CA 1
ATOM 2925 C C . GLY B 1 114 ? -13.445 -21.859 -34.562 1 55.38 114 GLY B C 1
ATOM 2926 O O . GLY B 1 114 ? -14.523 -22.281 -35 1 55.38 114 GLY B O 1
ATOM 2927 N N . SER B 1 115 ? -12.969 -22.375 -33.438 1 57.59 115 SER B N 1
ATOM 2928 C CA . SER B 1 115 ? -13.969 -22.969 -32.56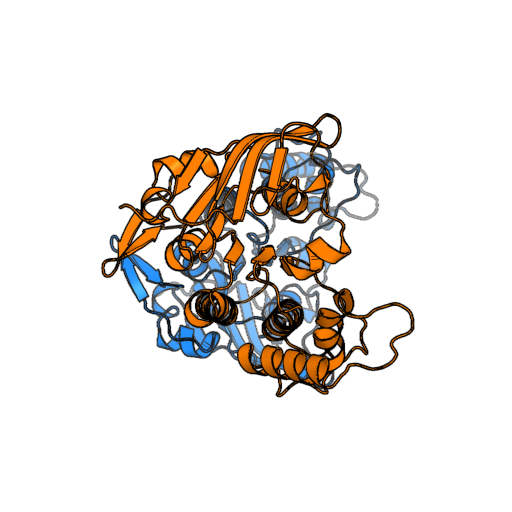2 1 57.59 115 SER B CA 1
ATOM 2929 C C . SER B 1 115 ? -14.727 -21.891 -31.766 1 57.59 115 SER B C 1
ATOM 2931 O O . SER B 1 115 ? -14.125 -20.984 -31.219 1 57.59 115 SER B O 1
ATOM 2933 N N . ALA B 1 116 ? -15.898 -21.531 -32.219 1 54.03 116 ALA B N 1
ATOM 2934 C CA . ALA B 1 116 ? -16.766 -20.422 -31.859 1 54.03 116 ALA B CA 1
ATOM 2935 C C . ALA B 1 116 ? -16.859 -20.281 -30.344 1 54.03 116 ALA B C 1
ATOM 2937 O O . ALA B 1 116 ? -16.734 -19.172 -29.812 1 54.03 116 ALA B O 1
ATOM 2938 N N . GLY B 1 117 ? -17.844 -20.922 -29.688 1 54.25 117 GLY B N 1
ATOM 2939 C CA . GLY B 1 117 ? -18.5 -20.641 -28.422 1 54.25 117 GLY B CA 1
ATOM 2940 C C . GLY B 1 117 ? -17.875 -21.344 -27.234 1 54.25 117 GLY B C 1
ATOM 2941 O O . GLY B 1 117 ? -17.125 -22.312 -27.422 1 54.25 117 GLY B O 1
ATOM 2942 N N . ALA B 1 118 ? -17.812 -20.547 -26.062 1 60.97 118 ALA B N 1
ATOM 2943 C CA . ALA B 1 118 ? -17.5 -21.188 -24.781 1 60.97 118 ALA B CA 1
ATOM 2944 C C . ALA B 1 118 ? -18.234 -22.5 -24.641 1 60.97 118 ALA B C 1
ATOM 2946 O O . ALA B 1 118 ? -19.469 -22.531 -24.672 1 60.97 118 ALA B O 1
ATOM 2947 N N . GLY B 1 119 ? -17.516 -23.688 -24.844 1 80.06 119 GLY B N 1
ATOM 2948 C CA . GLY B 1 119 ? -18.141 -24.984 -24.641 1 80.06 119 GLY B CA 1
ATOM 2949 C C . GLY B 1 119 ? -18.609 -25.203 -23.219 1 80.06 119 GLY B C 1
ATOM 2950 O O . GLY B 1 119 ? -18.453 -24.328 -22.375 1 80.06 119 GLY B O 1
ATOM 2951 N N . LYS B 1 120 ? -19.453 -26.141 -23.031 1 88.56 120 LYS B N 1
ATOM 2952 C CA . LYS B 1 120 ? -19.984 -26.516 -21.719 1 88.56 120 LYS B CA 1
ATOM 2953 C C . LYS B 1 120 ? -18.875 -26.594 -20.672 1 88.56 120 LYS B C 1
ATOM 2955 O O . LYS B 1 120 ? -19.078 -26.172 -19.531 1 88.56 120 LYS B O 1
ATOM 2960 N N . GLU B 1 121 ? -17.781 -26.938 -21.062 1 91.19 121 GLU B N 1
ATOM 2961 C CA . GLU B 1 121 ? -16.641 -27.047 -20.156 1 91.19 121 GLU B CA 1
ATOM 2962 C C . GLU B 1 121 ? -16.172 -25.672 -19.688 1 91.19 121 GLU B C 1
ATOM 2964 O O . GLU B 1 121 ? -15.875 -25.469 -18.516 1 91.19 121 GLU B O 1
ATOM 2969 N N . ASP B 1 122 ? -16.078 -24.812 -20.625 1 93.62 122 ASP B N 1
ATOM 2970 C CA . ASP B 1 122 ? -15.672 -23.453 -20.297 1 93.62 122 ASP B CA 1
ATOM 2971 C C . ASP B 1 122 ? -16.625 -22.812 -19.297 1 93.62 122 ASP B C 1
ATOM 2973 O O . ASP B 1 122 ? -16.203 -22.172 -18.328 1 93.62 122 ASP B O 1
ATOM 2977 N N . GLU B 1 123 ? -17.891 -23.047 -19.562 1 94.75 123 GLU B N 1
ATOM 2978 C CA . GLU B 1 123 ? -18.906 -22.484 -18.672 1 94.75 123 GLU B CA 1
ATOM 2979 C C . GLU B 1 123 ? -18.766 -23.047 -17.25 1 94.75 123 GLU B C 1
ATOM 2981 O O . GLU B 1 123 ? -18.906 -22.312 -16.281 1 94.75 123 GLU B O 1
ATOM 2986 N N . GLU B 1 124 ? -18.516 -24.25 -17.156 1 96.06 124 GLU B N 1
ATOM 2987 C CA . GLU B 1 124 ? -18.359 -24.906 -15.867 1 96.06 124 GLU B CA 1
ATOM 2988 C C . GLU B 1 124 ? -17.125 -24.391 -15.125 1 96.06 124 GLU B C 1
ATOM 2990 O O . GLU B 1 124 ? -17.188 -24.141 -13.922 1 96.06 124 GLU B O 1
ATOM 2995 N N . LYS B 1 125 ? -16.016 -24.281 -15.859 1 96.75 125 LYS B N 1
ATOM 2996 C CA . LYS B 1 125 ? -14.781 -23.766 -15.258 1 96.75 125 LYS B CA 1
ATOM 2997 C C . LYS B 1 125 ? -14.953 -22.344 -14.766 1 96.75 125 LYS B C 1
ATOM 2999 O O . LYS B 1 125 ? -14.516 -22 -13.664 1 96.75 125 LYS B O 1
ATOM 3004 N N . VAL B 1 126 ? -15.633 -21.578 -15.547 1 97.69 126 VAL B N 1
ATOM 3005 C CA . VAL B 1 126 ? -15.883 -20.188 -15.195 1 97.69 126 VAL B CA 1
ATOM 3006 C C . VAL B 1 126 ? -16.766 -20.109 -13.953 1 97.69 126 VAL B C 1
ATOM 3008 O O . VAL B 1 126 ? -16.453 -19.406 -13 1 97.69 126 VAL B O 1
ATOM 3011 N N . ARG B 1 127 ? -17.812 -20.875 -13.961 1 97.56 127 ARG B N 1
ATOM 3012 C CA . ARG B 1 127 ? -18.734 -20.891 -12.828 1 97.56 127 ARG B CA 1
ATOM 3013 C C . ARG B 1 127 ? -18.047 -21.359 -11.555 1 97.56 127 ARG B C 1
ATOM 3015 O O . ARG B 1 127 ? -18.203 -20.75 -10.492 1 97.56 127 ARG B O 1
ATOM 3022 N N . SER B 1 128 ? -17.312 -22.375 -11.664 1 97.81 128 SER B N 1
ATOM 3023 C CA . SER B 1 128 ? -16.594 -22.922 -10.516 1 97.81 128 SER B CA 1
ATOM 3024 C C . SER B 1 128 ? -15.617 -21.906 -9.945 1 97.81 128 SER B C 1
ATOM 3026 O O . SER B 1 128 ? -15.562 -21.703 -8.727 1 97.81 128 SER B O 1
ATOM 3028 N N . ALA B 1 129 ? -14.844 -21.266 -10.805 1 98.38 129 ALA B N 1
ATOM 3029 C CA . ALA B 1 129 ? -13.891 -20.234 -10.391 1 98.38 129 ALA B CA 1
ATOM 3030 C C . ALA B 1 129 ? -14.594 -19.125 -9.625 1 98.38 129 ALA B C 1
ATOM 3032 O O . ALA B 1 129 ? -14.109 -18.672 -8.586 1 98.38 129 ALA B O 1
ATOM 3033 N N . MET B 1 130 ? -15.758 -18.75 -10.125 1 98.62 130 MET B N 1
ATOM 3034 C CA . MET B 1 130 ? -16.5 -17.656 -9.508 1 98.62 130 MET B CA 1
ATOM 3035 C C . MET B 1 130 ? -17.094 -18.078 -8.172 1 98.62 130 MET B C 1
ATOM 3037 O O . MET B 1 130 ? -17.203 -17.266 -7.242 1 98.62 130 MET B O 1
ATOM 3041 N N . GLU B 1 131 ? -17.453 -19.312 -8.047 1 98.38 131 GLU B N 1
ATOM 3042 C CA . GLU B 1 131 ? -17.969 -19.828 -6.781 1 98.38 131 GLU B CA 1
ATOM 3043 C C . GLU B 1 131 ? -16.859 -19.875 -5.723 1 98.38 131 GLU B C 1
ATOM 3045 O O . GLU B 1 131 ? -17.062 -19.422 -4.598 1 98.38 131 GLU B O 1
ATOM 3050 N N . ILE B 1 132 ? -15.727 -20.375 -6.09 1 97.94 132 ILE B N 1
ATOM 3051 C CA . ILE B 1 132 ? -14.594 -20.516 -5.176 1 97.94 132 ILE B CA 1
ATOM 3052 C C . ILE B 1 132 ? -14.164 -19.141 -4.66 1 97.94 132 ILE B C 1
ATOM 3054 O O . ILE B 1 132 ? -13.844 -19 -3.479 1 97.94 132 ILE B O 1
ATOM 3058 N N . THR B 1 133 ? -14.227 -18.141 -5.539 1 98.25 133 THR B N 1
ATOM 3059 C CA . THR B 1 133 ? -13.75 -16.797 -5.18 1 98.25 133 THR B CA 1
ATOM 3060 C C . THR B 1 133 ? -14.898 -15.945 -4.656 1 98.25 133 THR B C 1
ATOM 3062 O O . THR B 1 133 ? -14.719 -14.758 -4.383 1 98.25 133 THR B O 1
ATOM 3065 N N . HIS B 1 134 ? -16.109 -16.438 -4.602 1 97.5 134 HIS B N 1
ATOM 3066 C CA . HIS B 1 134 ? -17.312 -15.766 -4.105 1 97.5 134 HIS B CA 1
ATOM 3067 C C . HIS B 1 134 ? -17.625 -14.531 -4.938 1 97.5 134 HIS B C 1
ATOM 3069 O O . HIS B 1 134 ? -17.906 -13.461 -4.391 1 97.5 134 HIS B O 1
ATOM 3075 N N . THR B 1 135 ? -17.547 -14.727 -6.23 1 98.25 135 THR B N 1
ATOM 3076 C CA . THR B 1 135 ? -17.812 -13.594 -7.109 1 98.25 135 THR B CA 1
ATOM 3077 C C . THR B 1 135 ? -19.016 -13.875 -8.008 1 98.25 135 THR B C 1
ATOM 3079 O O . THR B 1 135 ? -19.406 -13.031 -8.82 1 98.25 135 THR B O 1
ATOM 3082 N N . LEU B 1 136 ? -19.641 -15.023 -7.844 1 98.38 136 LEU B N 1
ATOM 3083 C CA . LEU B 1 136 ? -20.766 -15.414 -8.688 1 98.38 136 LEU B CA 1
ATOM 3084 C C . LEU B 1 136 ? -21.922 -14.43 -8.547 1 98.38 136 LEU B C 1
ATOM 3086 O O . LEU B 1 136 ? -22.609 -14.133 -9.523 1 98.38 136 LEU B O 1
ATOM 3090 N N . LYS B 1 137 ? -22.109 -13.898 -7.398 1 97.62 137 LYS B N 1
ATOM 3091 C CA . LYS B 1 137 ? -23.203 -12.969 -7.117 1 97.62 137 LYS B CA 1
ATOM 3092 C C . LYS B 1 137 ? -23.047 -11.672 -7.902 1 97.62 137 LYS B C 1
ATOM 3094 O O . LYS B 1 137 ? -24 -10.906 -8.047 1 97.62 137 LYS B O 1
ATOM 3099 N N . TYR B 1 138 ? -21.859 -11.453 -8.398 1 97.31 138 TYR B N 1
ATOM 3100 C CA . TYR B 1 138 ? -21.578 -10.242 -9.156 1 97.31 138 TYR B CA 1
ATOM 3101 C C . TYR B 1 138 ? -21.516 -10.531 -10.656 1 97.31 138 TYR B C 1
ATOM 3103 O O . TYR B 1 138 ? -21.062 -9.688 -11.438 1 97.31 138 TYR B O 1
ATOM 3111 N N . LYS B 1 139 ? -21.891 -11.641 -11.094 1 97.69 139 LYS B N 1
ATOM 3112 C CA . LYS B 1 139 ? -21.609 -12.141 -12.438 1 97.69 139 LYS B CA 1
ATOM 3113 C C . LYS B 1 139 ? -22.094 -11.164 -13.5 1 97.69 139 LYS B C 1
ATOM 3115 O O . LYS B 1 139 ? -21.422 -10.984 -14.523 1 97.69 139 LYS B O 1
ATOM 3120 N N . ASP B 1 140 ? -23.203 -10.422 -13.266 1 97.62 140 ASP B N 1
ATOM 3121 C CA . ASP B 1 140 ? -23.812 -9.578 -14.289 1 97.62 140 ASP B CA 1
ATOM 3122 C C . ASP B 1 140 ? -23.406 -8.117 -14.109 1 97.62 140 ASP B C 1
ATOM 3124 O O . ASP B 1 140 ? -23.766 -7.262 -14.922 1 97.62 140 ASP B O 1
ATOM 3128 N N . LYS B 1 141 ? -22.688 -7.84 -13.125 1 97.69 141 LYS B N 1
ATOM 3129 C CA . LYS B 1 141 ? -22.219 -6.477 -12.875 1 97.69 141 LYS B CA 1
ATOM 3130 C C . LYS B 1 141 ? -21 -6.152 -13.719 1 97.69 141 LYS B C 1
ATOM 3132 O O . LYS B 1 141 ? -20.266 -7.055 -14.148 1 97.69 141 LYS B O 1
ATOM 3137 N N . CYS B 1 142 ? -20.859 -4.883 -13.938 1 97.5 142 CYS B N 1
ATOM 3138 C CA . CYS B 1 142 ? -19.609 -4.434 -14.547 1 97.5 142 CYS B CA 1
ATOM 3139 C C . CYS B 1 142 ? -18.469 -4.453 -13.531 1 97.5 142 CYS B C 1
ATOM 3141 O O . CYS B 1 142 ? -18.656 -4.066 -12.383 1 97.5 142 CYS B O 1
ATOM 3143 N N . VAL B 1 143 ? -17.281 -4.852 -13.953 1 97.19 143 VAL B N 1
ATOM 3144 C CA . VAL B 1 143 ? -16.109 -4.914 -13.086 1 97.19 143 VAL B CA 1
ATOM 3145 C C . VAL B 1 143 ? -15.836 -3.533 -12.5 1 97.19 143 VAL B C 1
ATOM 3147 O O . VAL B 1 143 ? -15.422 -3.418 -11.344 1 97.19 143 VAL B O 1
ATOM 3150 N N . SER B 1 144 ? -16.125 -2.496 -13.25 1 94.31 144 SER B N 1
ATOM 3151 C CA . SER B 1 144 ? -15.867 -1.118 -12.844 1 94.31 144 SER B CA 1
ATOM 3152 C C . SER B 1 144 ? -16.719 -0.721 -11.648 1 94.31 144 SER B C 1
ATOM 3154 O O . SER B 1 144 ? -16.406 0.236 -10.938 1 94.31 144 SER B O 1
ATOM 3156 N N . ASP B 1 145 ? -17.766 -1.434 -11.398 1 93.69 145 ASP B N 1
ATOM 3157 C CA . ASP B 1 145 ? -18.703 -1.088 -10.336 1 93.69 145 ASP B CA 1
ATOM 3158 C C . ASP B 1 145 ? -18.312 -1.743 -9.016 1 93.69 145 ASP B C 1
ATOM 3160 O O . ASP B 1 145 ? -18.938 -1.478 -7.98 1 93.69 145 ASP B O 1
ATOM 3164 N N . LEU B 1 146 ? -17.312 -2.514 -9.078 1 94.44 146 LEU B N 1
ATOM 3165 C CA . LEU B 1 146 ? -16.953 -3.303 -7.906 1 94.44 146 LEU B CA 1
ATOM 3166 C C . LEU B 1 146 ? -15.953 -2.555 -7.031 1 94.44 146 LEU B C 1
ATOM 3168 O O . LEU B 1 146 ? -15.242 -1.676 -7.516 1 94.44 146 LEU B O 1
ATOM 3172 N N . SER B 1 147 ? -15.961 -2.904 -5.707 1 91.06 147 SER B N 1
ATOM 3173 C CA . SER B 1 147 ? -14.922 -2.41 -4.805 1 91.06 147 SER B CA 1
ATOM 3174 C C . SER B 1 147 ? -13.562 -3.004 -5.152 1 91.06 147 SER B C 1
ATOM 3176 O O . SER B 1 147 ? -13.477 -3.99 -5.887 1 91.06 147 SER B O 1
ATOM 3178 N N . GLY B 1 148 ? -12.5 -2.41 -4.66 1 91.06 148 GLY B N 1
ATOM 3179 C CA . GLY B 1 148 ? -11.156 -2.91 -4.902 1 91.06 148 GLY B CA 1
ATOM 3180 C C . GLY B 1 148 ? -10.984 -4.367 -4.516 1 91.06 148 GLY B C 1
ATOM 3181 O O . GLY B 1 148 ? -10.422 -5.152 -5.277 1 91.06 148 GLY B O 1
ATOM 3182 N N . GLY B 1 149 ? -11.508 -4.723 -3.332 1 94 149 GLY B N 1
ATOM 3183 C CA . GLY B 1 149 ? -11.422 -6.102 -2.873 1 94 149 GLY B CA 1
ATOM 3184 C C . GLY B 1 149 ? -12.203 -7.07 -3.738 1 94 149 GLY B C 1
ATOM 3185 O O . GLY B 1 149 ? -11.75 -8.188 -3.998 1 94 149 GLY B O 1
ATOM 3186 N N . GLN B 1 150 ? -13.336 -6.625 -4.195 1 95.19 150 GLN B N 1
ATOM 3187 C CA . GLN B 1 150 ? -14.156 -7.441 -5.09 1 95.19 150 GLN B CA 1
ATOM 3188 C C . GLN B 1 150 ? -13.469 -7.629 -6.441 1 95.19 150 GLN B C 1
ATOM 3190 O O . GLN B 1 150 ? -13.438 -8.734 -6.977 1 95.19 150 GLN B O 1
ATOM 3195 N N . LYS B 1 151 ? -12.906 -6.582 -6.895 1 96.31 151 LYS B N 1
ATOM 3196 C CA . LYS B 1 151 ? -12.188 -6.641 -8.164 1 96.31 151 LYS B CA 1
ATOM 3197 C C . LYS B 1 151 ? -11.047 -7.652 -8.102 1 96.31 151 LYS B C 1
ATOM 3199 O O . LYS B 1 151 ? -10.859 -8.445 -9.023 1 96.31 151 LYS B O 1
ATOM 3204 N N . GLN B 1 152 ? -10.344 -7.57 -7.023 1 96.69 152 GLN B N 1
ATOM 3205 C CA . GLN B 1 152 ? -9.219 -8.484 -6.863 1 96.69 152 GLN B CA 1
ATOM 3206 C C . GLN B 1 152 ? -9.68 -9.938 -6.91 1 96.69 152 GLN B C 1
ATOM 3208 O O . GLN B 1 152 ? -9.039 -10.781 -7.535 1 96.69 152 GLN B O 1
ATOM 3213 N N . ARG B 1 153 ? -10.773 -10.234 -6.293 1 97.81 153 ARG B N 1
ATOM 3214 C CA . ARG B 1 153 ? -11.328 -11.586 -6.316 1 97.81 153 ARG B CA 1
ATOM 3215 C C . ARG B 1 153 ? -11.703 -12 -7.738 1 97.81 153 ARG B C 1
ATOM 3217 O O . ARG B 1 153 ? -11.516 -13.156 -8.125 1 97.81 153 ARG B O 1
ATOM 3224 N N . VAL B 1 154 ? -12.227 -11.055 -8.445 1 98.12 154 VAL B N 1
ATOM 3225 C CA . VAL B 1 154 ? -12.633 -11.336 -9.812 1 98.12 154 VAL B CA 1
ATOM 3226 C C . VAL B 1 154 ? -11.406 -11.664 -10.656 1 98.12 154 VAL B C 1
ATOM 3228 O O . VAL B 1 154 ? -11.43 -12.594 -11.469 1 98.12 154 VAL B O 1
ATOM 3231 N N . TRP B 1 155 ? -10.352 -10.961 -10.477 1 98 155 TRP B N 1
ATOM 3232 C CA . TRP B 1 155 ? -9.125 -11.242 -11.211 1 98 155 TRP B CA 1
ATOM 3233 C C . TRP B 1 155 ? -8.57 -12.609 -10.836 1 98 155 TRP B C 1
ATOM 3235 O O . TRP B 1 155 ? -8.047 -13.336 -11.688 1 98 155 TRP B O 1
ATOM 3245 N N . ILE B 1 156 ? -8.656 -12.914 -9.586 1 98.31 156 ILE B N 1
ATOM 3246 C CA . ILE B 1 156 ? -8.234 -14.242 -9.156 1 98.31 156 ILE B CA 1
ATOM 3247 C C . ILE B 1 156 ? -9.141 -15.297 -9.789 1 98.31 156 ILE B C 1
ATOM 3249 O O . ILE B 1 156 ? -8.664 -16.359 -10.203 1 98.31 156 ILE B O 1
ATOM 3253 N N . ALA B 1 157 ? -10.414 -14.984 -9.875 1 98.56 157 ALA B N 1
ATOM 3254 C CA . ALA B 1 157 ? -11.359 -15.891 -10.523 1 98.56 157 ALA B CA 1
ATOM 3255 C C . ALA B 1 157 ? -10.969 -16.141 -11.977 1 98.56 157 ALA B C 1
ATOM 3257 O O . ALA B 1 157 ? -11.008 -17.266 -12.453 1 98.56 157 ALA B O 1
ATOM 3258 N N . MET B 1 158 ? -10.656 -15.086 -12.633 1 98.19 158 MET B N 1
ATOM 3259 C CA . MET B 1 158 ? -10.227 -15.219 -14.023 1 98.19 158 MET B CA 1
ATOM 3260 C C . MET B 1 158 ? -9.016 -16.141 -14.133 1 98.19 158 MET B C 1
ATOM 3262 O O . MET B 1 158 ? -8.977 -17.016 -14.992 1 98.19 158 MET B O 1
ATOM 3266 N N . ALA B 1 159 ? -8.086 -15.891 -13.242 1 98.19 159 ALA B N 1
ATOM 3267 C CA . ALA B 1 159 ? -6.895 -16.734 -13.227 1 98.19 159 ALA B CA 1
ATOM 3268 C C . ALA B 1 159 ? -7.25 -18.188 -12.93 1 98.19 159 ALA B C 1
ATOM 3270 O O . ALA B 1 159 ? -6.699 -19.109 -13.547 1 98.19 159 ALA B O 1
ATOM 3271 N N . LEU B 1 160 ? -8.141 -18.438 -12.055 1 98.06 160 LEU B N 1
ATOM 3272 C CA . LEU B 1 160 ? -8.555 -19.797 -11.688 1 98.06 160 LEU B CA 1
ATOM 3273 C C . LEU B 1 160 ? -9.266 -20.484 -12.844 1 98.06 160 LEU B C 1
ATOM 3275 O O . LEU B 1 160 ? -9.117 -21.688 -13.047 1 98.06 160 LEU B O 1
ATOM 3279 N N . ALA B 1 161 ? -10.047 -19.656 -13.555 1 97.94 161 ALA B N 1
ATOM 3280 C CA . ALA B 1 161 ? -10.773 -20.203 -14.695 1 97.94 161 ALA B CA 1
ATOM 3281 C C . ALA B 1 161 ? -9.812 -20.719 -15.766 1 97.94 161 ALA B C 1
ATOM 3283 O O . ALA B 1 161 ? -10.188 -21.547 -16.594 1 97.94 161 ALA B O 1
ATOM 3284 N N . GLN B 1 162 ? -8.664 -20.188 -15.742 1 96.88 162 GLN B N 1
ATOM 3285 C CA . GLN B 1 162 ? -7.645 -20.641 -16.688 1 96.88 162 GLN B CA 1
ATOM 3286 C C . GLN B 1 162 ? -7.242 -22.094 -16.391 1 96.88 162 GLN B C 1
ATOM 3288 O O . GLN B 1 162 ? -6.652 -22.75 -17.25 1 96.88 162 GLN B O 1
ATOM 3293 N N . ASP B 1 163 ? -7.543 -22.531 -15.164 1 95.5 163 ASP B N 1
ATOM 3294 C CA . ASP B 1 163 ? -7.406 -23.938 -14.805 1 95.5 163 ASP B CA 1
ATOM 3295 C C . ASP B 1 163 ? -5.953 -24.406 -14.922 1 95.5 163 ASP B C 1
ATOM 3297 O O . ASP B 1 163 ? -5.656 -25.375 -15.617 1 95.5 163 ASP B O 1
ATOM 3301 N N . THR B 1 164 ? -5.102 -23.719 -14.203 1 96.25 164 THR B N 1
ATOM 3302 C CA . THR B 1 164 ? -3.676 -24.016 -14.242 1 96.25 164 THR B CA 1
ATOM 3303 C C . THR B 1 164 ? -3.201 -24.531 -12.883 1 96.25 164 THR B C 1
ATOM 3305 O O . THR B 1 164 ? -3.869 -24.328 -11.867 1 96.25 164 THR B O 1
ATOM 3308 N N . ASP B 1 165 ? -2.018 -25.094 -12.914 1 96.94 165 ASP B N 1
ATOM 3309 C CA . ASP B 1 165 ? -1.459 -25.703 -11.711 1 96.94 165 ASP B CA 1
ATOM 3310 C C . ASP B 1 165 ? -0.647 -24.703 -10.906 1 96.94 165 ASP B C 1
ATOM 3312 O O . ASP B 1 165 ? -0.341 -24.922 -9.734 1 96.94 165 ASP B O 1
ATOM 3316 N N . ILE B 1 166 ? -0.267 -23.609 -11.562 1 98.75 166 ILE B N 1
ATOM 3317 C CA . ILE B 1 166 ? 0.583 -22.609 -10.93 1 98.75 166 ILE B CA 1
ATOM 3318 C C . ILE B 1 166 ? -0.06 -21.234 -11.055 1 98.75 166 ILE B C 1
ATOM 3320 O O . ILE B 1 166 ? -0.503 -20.844 -12.133 1 98.75 166 ILE B O 1
ATOM 3324 N N . LEU B 1 167 ? -0.176 -20.547 -9.938 1 98.75 167 LEU B N 1
ATOM 3325 C CA . LEU B 1 167 ? -0.767 -19.219 -9.875 1 98.75 167 LEU B CA 1
ATOM 3326 C C . LEU B 1 167 ? 0.242 -18.188 -9.359 1 98.75 167 LEU B C 1
ATOM 3328 O O . LEU B 1 167 ? 0.795 -18.359 -8.273 1 98.75 167 LEU B O 1
ATOM 3332 N N . PHE B 1 168 ? 0.538 -17.219 -10.203 1 98.81 168 PHE B N 1
ATOM 3333 C CA . PHE B 1 168 ? 1.38 -16.094 -9.812 1 98.81 168 PHE B CA 1
ATOM 3334 C C . PHE B 1 168 ? 0.529 -14.891 -9.406 1 98.81 168 PHE B C 1
ATOM 3336 O O . PHE B 1 168 ? -0.393 -14.5 -10.125 1 98.81 168 PHE B O 1
ATOM 3343 N N . LEU B 1 169 ? 0.79 -14.328 -8.234 1 98.44 169 LEU B N 1
ATOM 3344 C CA . LEU B 1 169 ? 0.103 -13.141 -7.734 1 98.44 169 LEU B CA 1
ATOM 3345 C C . LEU B 1 169 ? 1.094 -12.016 -7.453 1 98.44 169 LEU B C 1
ATOM 3347 O O . LEU B 1 169 ? 1.912 -12.117 -6.539 1 98.44 169 LEU B O 1
ATOM 3351 N N . ASP B 1 170 ? 1.004 -10.984 -8.25 1 97.06 170 ASP B N 1
ATOM 3352 C CA . ASP B 1 170 ? 1.884 -9.836 -8.055 1 97.06 170 ASP B CA 1
ATOM 3353 C C . ASP B 1 170 ? 1.252 -8.812 -7.121 1 97.06 170 ASP B C 1
ATOM 3355 O O . ASP B 1 170 ? 0.489 -7.949 -7.559 1 97.06 170 ASP B O 1
ATOM 3359 N N . GLU B 1 171 ? 1.603 -8.914 -5.828 1 95.62 171 GLU B N 1
ATOM 3360 C CA . GLU B 1 171 ? 1.142 -8.008 -4.781 1 95.62 171 GLU B CA 1
ATOM 3361 C C . GLU B 1 171 ? -0.382 -7.984 -4.703 1 95.62 171 GLU B C 1
ATOM 3363 O O . GLU B 1 171 ? -1.001 -6.926 -4.832 1 95.62 171 GLU B O 1
ATOM 3368 N N . PRO B 1 172 ? -0.967 -9.07 -4.336 1 96.69 172 PRO B N 1
ATOM 3369 C CA . PRO B 1 172 ? -2.424 -9.219 -4.383 1 96.69 172 PRO B CA 1
ATOM 3370 C C . PRO B 1 172 ? -3.133 -8.414 -3.297 1 96.69 172 PRO B C 1
ATOM 3372 O O . PRO B 1 172 ? -4.359 -8.273 -3.33 1 96.69 172 PRO B O 1
ATOM 3375 N N . THR B 1 173 ? -2.383 -7.844 -2.359 1 95.56 173 THR B N 1
ATOM 3376 C CA . THR B 1 173 ? -3.029 -7.168 -1.239 1 95.56 173 THR B CA 1
ATOM 3377 C C . THR B 1 173 ? -2.854 -5.656 -1.345 1 95.56 173 THR B C 1
ATOM 3379 O O . THR B 1 173 ? -3.312 -4.91 -0.478 1 95.56 173 THR B O 1
ATOM 3382 N N . THR B 1 174 ? -2.193 -5.211 -2.377 1 90.31 174 THR B N 1
ATOM 3383 C CA . THR B 1 174 ? -1.909 -3.789 -2.516 1 90.31 174 THR B CA 1
ATOM 3384 C C . THR B 1 174 ? -3.201 -2.994 -2.682 1 90.31 174 THR B C 1
ATOM 3386 O O . THR B 1 174 ? -4.152 -3.469 -3.303 1 90.31 174 THR B O 1
ATOM 3389 N N . TYR B 1 175 ? -3.312 -1.812 -2.047 1 88.31 175 TYR B N 1
ATOM 3390 C CA . TYR B 1 175 ? -4.383 -0.824 -2.125 1 88.31 175 TYR B CA 1
ATOM 3391 C C . TYR B 1 175 ? -5.625 -1.305 -1.387 1 88.31 175 TYR B C 1
ATOM 3393 O O . TYR B 1 175 ? -6.656 -0.63 -1.391 1 88.31 175 TYR B O 1
ATOM 3401 N N . LEU B 1 176 ? -5.555 -2.488 -0.792 1 93.62 176 LEU B N 1
ATOM 3402 C CA . LEU B 1 176 ? -6.688 -3.025 -0.043 1 93.62 176 LEU B CA 1
ATOM 3403 C C . LEU B 1 176 ? -6.59 -2.652 1.433 1 93.62 176 LEU B C 1
ATOM 3405 O O . LEU B 1 176 ? -5.488 -2.48 1.961 1 93.62 176 LEU B O 1
ATOM 3409 N N . ASP B 1 177 ? -7.715 -2.479 2.096 1 93.88 177 ASP B N 1
ATOM 3410 C CA . ASP B 1 177 ? -7.68 -2.324 3.545 1 93.88 177 ASP B CA 1
ATOM 3411 C C . ASP B 1 177 ? -7.457 -3.668 4.234 1 93.88 177 ASP B C 1
ATOM 3413 O O . ASP B 1 177 ? -7.438 -4.711 3.58 1 93.88 177 ASP B O 1
ATOM 3417 N N . ILE B 1 178 ? -7.332 -3.664 5.484 1 95.44 178 ILE B N 1
ATOM 3418 C CA . ILE B 1 178 ? -6.879 -4.816 6.254 1 95.44 178 ILE B CA 1
ATOM 3419 C C . ILE B 1 178 ? -7.871 -5.965 6.098 1 95.44 178 ILE B C 1
ATOM 3421 O O . ILE B 1 178 ? -7.473 -7.125 5.969 1 95.44 178 ILE B O 1
ATOM 3425 N N . ARG B 1 179 ? -9.164 -5.711 6.078 1 96.12 179 ARG B N 1
ATOM 3426 C CA . ARG B 1 179 ? -10.172 -6.754 5.938 1 96.12 179 ARG B CA 1
ATOM 3427 C C . ARG B 1 179 ? -10 -7.512 4.625 1 96.12 179 ARG B C 1
ATOM 3429 O O . ARG B 1 179 ? -9.93 -8.742 4.621 1 96.12 179 ARG B O 1
ATOM 3436 N N . TYR B 1 180 ? -9.859 -6.824 3.592 1 95.62 180 TYR B N 1
ATOM 3437 C CA . TYR B 1 180 ? -9.758 -7.445 2.275 1 95.62 180 TYR B CA 1
ATOM 3438 C C . TYR B 1 180 ? -8.398 -8.109 2.09 1 95.62 180 TYR B C 1
ATOM 3440 O O . TYR B 1 180 ? -8.289 -9.133 1.414 1 95.62 180 TYR B O 1
ATOM 3448 N N . GLN B 1 181 ? -7.363 -7.52 2.66 1 96.81 181 GLN B N 1
ATOM 3449 C CA . GLN B 1 181 ? -6.059 -8.172 2.607 1 96.81 181 GLN B CA 1
ATOM 3450 C C . GLN B 1 181 ? -6.117 -9.578 3.199 1 96.81 181 GLN B C 1
ATOM 3452 O O . GLN B 1 181 ? -5.699 -10.539 2.559 1 96.81 181 GLN B O 1
ATOM 3457 N N . ILE B 1 182 ? -6.707 -9.656 4.324 1 97 182 ILE B N 1
ATOM 3458 C CA . ILE B 1 182 ? -6.777 -10.938 5.023 1 97 182 ILE B CA 1
ATOM 3459 C C . ILE B 1 182 ? -7.672 -11.898 4.246 1 97 182 ILE B C 1
ATOM 3461 O O . ILE B 1 182 ? -7.328 -13.07 4.066 1 97 182 ILE B O 1
ATOM 3465 N N . GLN B 1 183 ? -8.75 -11.383 3.742 1 97 183 GLN B N 1
ATOM 3466 C CA . GLN B 1 183 ? -9.68 -12.219 2.988 1 97 183 GLN B CA 1
ATOM 3467 C C . GLN B 1 183 ? -9.016 -12.789 1.737 1 97 183 GLN B C 1
ATOM 3469 O O . GLN B 1 183 ? -9.188 -13.969 1.42 1 97 183 GLN B O 1
ATOM 3474 N N . ILE B 1 184 ? -8.289 -11.953 1.065 1 97.88 184 ILE B N 1
ATOM 3475 C CA . ILE B 1 184 ? -7.605 -12.391 -0.15 1 97.88 184 ILE B CA 1
ATOM 3476 C C . ILE B 1 184 ? -6.551 -13.438 0.194 1 97.88 184 ILE B C 1
ATOM 3478 O O . ILE B 1 184 ? -6.445 -14.461 -0.481 1 97.88 184 ILE B O 1
ATOM 3482 N N . LEU B 1 185 ? -5.797 -13.227 1.256 1 98.38 185 LEU B N 1
ATOM 3483 C CA . LEU B 1 185 ? -4.734 -14.148 1.626 1 98.38 185 LEU B CA 1
ATOM 3484 C C . LEU B 1 185 ? -5.31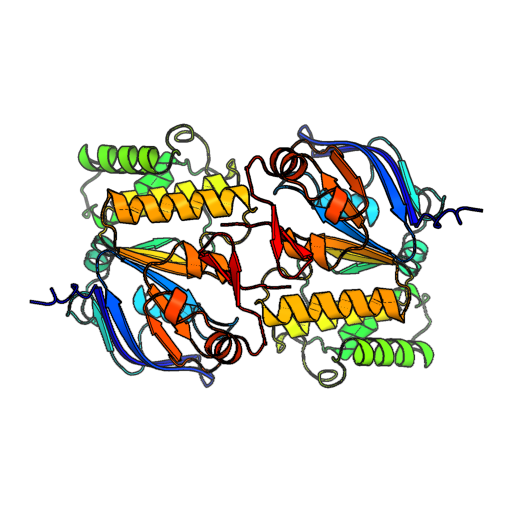2 -15.477 2.121 1 98.38 185 LEU B C 1
ATOM 3486 O O . LEU B 1 185 ? -4.734 -16.531 1.88 1 98.38 185 LEU B O 1
ATOM 3490 N N . LYS B 1 186 ? -6.441 -15.414 2.766 1 98.06 186 LYS B N 1
ATOM 3491 C CA . LYS B 1 186 ? -7.117 -16.656 3.156 1 98.06 186 LYS B CA 1
ATOM 3492 C C . LYS B 1 186 ? -7.602 -17.422 1.932 1 98.06 186 LYS B C 1
ATOM 3494 O O . LYS B 1 186 ? -7.539 -18.656 1.904 1 98.06 186 LYS B O 1
ATOM 3499 N N . LEU B 1 187 ? -8.109 -16.656 1.015 1 98.31 187 LEU B N 1
ATOM 3500 C CA . LEU B 1 187 ? -8.492 -17.281 -0.243 1 98.31 187 LEU B CA 1
ATOM 3501 C C . LEU B 1 187 ? -7.289 -17.969 -0.893 1 98.31 187 LEU B C 1
ATOM 3503 O O . LEU B 1 187 ? -7.395 -19.109 -1.353 1 98.31 187 LEU B O 1
ATOM 3507 N N . VAL B 1 188 ? -6.168 -17.328 -0.919 1 98.5 188 VAL B N 1
ATOM 3508 C CA . VAL B 1 188 ? -4.938 -17.875 -1.488 1 98.5 188 VAL B CA 1
ATOM 3509 C C . VAL B 1 188 ? -4.57 -19.172 -0.78 1 98.5 188 VAL B C 1
ATOM 3511 O O . VAL B 1 188 ? -4.258 -20.172 -1.429 1 98.5 188 VAL B O 1
ATOM 3514 N N . GLN B 1 189 ? -4.641 -19.203 0.483 1 98.5 189 GLN B N 1
ATOM 3515 C CA . GLN B 1 189 ? -4.348 -20.406 1.255 1 98.5 189 GLN B CA 1
ATOM 3516 C C . GLN B 1 189 ? -5.324 -21.531 0.912 1 98.5 189 GLN B C 1
ATOM 3518 O O . GLN B 1 189 ? -4.918 -22.688 0.773 1 98.5 189 GLN B O 1
ATOM 3523 N N . GLN B 1 190 ? -6.562 -21.125 0.818 1 98.12 190 GLN B N 1
ATOM 3524 C CA . GLN B 1 190 ? -7.57 -22.109 0.458 1 98.12 190 GLN B CA 1
ATOM 3525 C C . GLN B 1 190 ? -7.273 -22.734 -0.903 1 98.12 190 GLN B C 1
ATOM 3527 O O . GLN B 1 190 ? -7.371 -23.953 -1.069 1 98.12 190 GLN B O 1
ATOM 3532 N N . LEU B 1 191 ? -6.926 -21.906 -1.852 1 98.5 191 LEU B N 1
ATOM 3533 C CA . LEU B 1 191 ? -6.613 -22.391 -3.189 1 98.5 191 LEU B CA 1
ATOM 3534 C C . LEU B 1 191 ? -5.465 -23.391 -3.148 1 98.5 191 LEU B C 1
ATOM 3536 O O . LEU B 1 191 ? -5.492 -24.406 -3.85 1 98.5 191 LEU B O 1
ATOM 3540 N N . ASN B 1 192 ? -4.5 -23.078 -2.311 1 98.69 192 ASN B N 1
ATOM 3541 C CA . ASN B 1 192 ? -3.359 -23.984 -2.17 1 98.69 192 ASN B CA 1
ATOM 3542 C C . ASN B 1 192 ? -3.742 -25.266 -1.43 1 98.69 192 ASN B C 1
ATOM 3544 O O . ASN B 1 192 ? -3.479 -26.359 -1.911 1 98.69 192 ASN B O 1
ATOM 3548 N N . ARG B 1 193 ? -4.398 -25.172 -0.302 1 98 193 ARG B N 1
ATOM 3549 C CA . ARG B 1 193 ? -4.652 -26.297 0.59 1 98 193 ARG B CA 1
ATOM 3550 C C . ARG B 1 193 ? -5.746 -27.203 0.03 1 98 193 ARG B C 1
ATOM 3552 O O . ARG B 1 193 ? -5.645 -28.438 0.109 1 98 193 ARG B O 1
ATOM 3559 N N . SER B 1 194 ? -6.723 -26.609 -0.563 1 97.25 194 SER B N 1
ATOM 3560 C CA . SER B 1 194 ? -7.883 -27.391 -0.987 1 97.25 194 SER B CA 1
ATOM 3561 C C . SER B 1 194 ? -7.738 -27.859 -2.432 1 97.25 194 SER B C 1
ATOM 3563 O O . SER B 1 194 ? -8.266 -28.906 -2.807 1 97.25 194 SER B O 1
ATOM 3565 N N . TYR B 1 195 ? -6.98 -27.078 -3.215 1 96.12 195 TYR B N 1
ATOM 3566 C CA . TYR B 1 195 ? -6.965 -27.406 -4.637 1 96.12 195 TYR B CA 1
ATOM 3567 C C . TYR B 1 195 ? -5.555 -27.75 -5.102 1 96.12 195 TYR B C 1
ATOM 3569 O O . TYR B 1 195 ? -5.344 -28.078 -6.273 1 96.12 195 TYR B O 1
ATOM 3577 N N . GLY B 1 196 ? -4.605 -27.609 -4.234 1 97.06 196 GLY B N 1
ATOM 3578 C CA . GLY B 1 196 ? -3.25 -28.062 -4.516 1 97.06 196 GLY B CA 1
ATOM 3579 C C . GLY B 1 196 ? -2.512 -27.156 -5.48 1 97.06 196 GLY B C 1
ATOM 3580 O O . GLY B 1 196 ? -1.483 -27.531 -6.043 1 97.06 196 GLY B O 1
ATOM 3581 N N . ILE B 1 197 ? -3.002 -26 -5.715 1 98.19 197 ILE B N 1
ATOM 3582 C CA . ILE B 1 197 ? -2.406 -25.047 -6.66 1 98.19 197 ILE B CA 1
ATOM 3583 C C . ILE B 1 197 ? -1.081 -24.531 -6.105 1 98.19 197 ILE B C 1
ATOM 3585 O O . ILE B 1 197 ? -0.989 -24.188 -4.93 1 98.19 197 ILE B O 1
ATOM 3589 N N . THR B 1 198 ? -0.018 -24.594 -6.941 1 98.75 198 THR B N 1
ATOM 3590 C CA . THR B 1 198 ? 1.244 -23.953 -6.609 1 98.75 198 THR B CA 1
ATOM 3591 C C . THR B 1 198 ? 1.116 -22.438 -6.727 1 98.75 198 THR B C 1
ATOM 3593 O O . THR B 1 198 ? 0.646 -21.922 -7.746 1 98.75 198 THR B O 1
ATOM 3596 N N . ILE B 1 199 ? 1.499 -21.719 -5.668 1 98.88 199 ILE B N 1
ATOM 3597 C CA . ILE B 1 199 ? 1.288 -20.281 -5.691 1 98.88 199 ILE B CA 1
ATOM 3598 C C . ILE B 1 199 ? 2.611 -19.562 -5.445 1 98.88 199 ILE B C 1
ATOM 3600 O O . ILE B 1 199 ? 3.369 -19.922 -4.547 1 98.88 199 ILE B 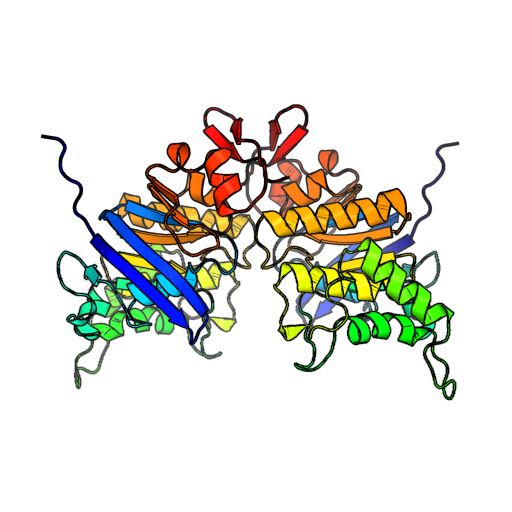O 1
ATOM 3604 N N . VAL B 1 200 ? 2.914 -18.625 -6.277 1 98.88 200 VAL B N 1
ATOM 3605 C CA . VAL B 1 200 ? 4.027 -17.703 -6.117 1 98.88 200 VAL B CA 1
ATOM 3606 C C . VAL B 1 200 ? 3.492 -16.266 -5.984 1 98.88 200 VAL B C 1
ATOM 3608 O O . VAL B 1 200 ? 2.738 -15.805 -6.84 1 98.88 200 VAL B O 1
ATOM 3611 N N . MET B 1 201 ? 3.84 -15.617 -4.883 1 98.31 201 MET B N 1
ATOM 3612 C CA . MET B 1 201 ? 3.301 -14.266 -4.762 1 98.31 201 MET B CA 1
ATOM 3613 C C . MET B 1 201 ? 4.348 -13.312 -4.199 1 98.31 201 MET B C 1
ATOM 3615 O O . MET B 1 201 ? 5.355 -13.75 -3.637 1 98.31 201 MET B O 1
ATOM 3619 N N . VAL B 1 202 ? 4.215 -12.133 -4.527 1 97.56 202 VAL B N 1
ATOM 3620 C CA . VAL B 1 202 ? 5.02 -11.039 -3.992 1 97.56 202 VAL B CA 1
ATOM 3621 C C . VAL B 1 202 ? 4.23 -10.297 -2.916 1 97.56 202 VAL B C 1
ATOM 3623 O O . VAL B 1 202 ? 3.09 -9.891 -3.143 1 97.56 202 VAL B O 1
ATOM 3626 N N . LEU B 1 203 ? 4.785 -10.164 -1.721 1 95.75 203 LEU B N 1
ATOM 3627 C CA . LEU B 1 203 ? 4.172 -9.391 -0.642 1 95.75 203 LEU B CA 1
ATOM 3628 C C . LEU B 1 203 ? 5.148 -8.359 -0.089 1 95.75 203 LEU B C 1
ATOM 3630 O O . LEU B 1 203 ? 6.348 -8.625 0.009 1 95.75 203 LEU B O 1
ATOM 3634 N N . HIS B 1 204 ? 4.59 -7.285 0.336 1 92.06 204 HIS B N 1
ATOM 3635 C CA . HIS B 1 204 ? 5.402 -6.262 0.986 1 92.06 204 HIS B CA 1
ATOM 3636 C C . HIS B 1 204 ? 5.344 -6.395 2.504 1 92.06 204 HIS B C 1
ATOM 3638 O O . HIS B 1 204 ? 6.25 -5.938 3.207 1 92.06 204 HIS B O 1
ATOM 3644 N N . ASP B 1 205 ? 4.297 -6.969 3.016 1 94.31 205 ASP B N 1
ATOM 3645 C CA . ASP B 1 205 ? 4.117 -7.102 4.457 1 94.31 205 ASP B CA 1
ATOM 3646 C C . ASP B 1 205 ? 4.82 -8.352 4.984 1 94.31 205 ASP B C 1
ATOM 3648 O O . ASP B 1 205 ? 4.449 -9.477 4.633 1 94.31 205 ASP B O 1
ATOM 3652 N N . ILE B 1 206 ? 5.699 -8.086 5.848 1 96.69 206 ILE B N 1
ATOM 3653 C CA . ILE B 1 206 ? 6.559 -9.156 6.344 1 96.69 206 ILE B CA 1
ATOM 3654 C C . ILE B 1 206 ? 5.723 -10.172 7.121 1 96.69 206 ILE B C 1
ATOM 3656 O O . ILE B 1 206 ? 5.93 -11.383 7 1 96.69 206 ILE B O 1
ATOM 3660 N N . ASN B 1 207 ? 4.824 -9.719 7.926 1 96.44 207 ASN B N 1
ATOM 3661 C CA . ASN B 1 207 ? 4.016 -10.633 8.734 1 96.44 207 ASN B CA 1
ATOM 3662 C C . ASN B 1 207 ? 3.035 -11.422 7.871 1 96.44 207 ASN B C 1
ATOM 3664 O O . ASN B 1 207 ? 2.736 -12.578 8.164 1 96.44 207 ASN B O 1
ATOM 3668 N N . GLN B 1 208 ? 2.574 -10.82 6.824 1 97 208 GLN B N 1
ATOM 3669 C CA . GLN B 1 208 ? 1.761 -11.578 5.883 1 97 208 GLN B CA 1
ATOM 3670 C C . GLN B 1 208 ? 2.562 -12.719 5.258 1 97 208 GLN B C 1
ATOM 3672 O O . GLN B 1 208 ? 2.07 -13.844 5.145 1 97 208 GLN B O 1
ATOM 3677 N N . ALA B 1 209 ? 3.764 -12.406 4.852 1 97.88 209 ALA B N 1
ATOM 3678 C CA . ALA B 1 209 ? 4.633 -13.453 4.312 1 97.88 209 ALA B CA 1
ATOM 3679 C C . ALA B 1 209 ? 4.867 -14.555 5.344 1 97.88 209 ALA B C 1
ATOM 3681 O O . ALA B 1 209 ? 4.863 -15.742 5.008 1 97.88 209 ALA B O 1
ATOM 3682 N N . LEU B 1 210 ? 5.062 -14.156 6.535 1 97.56 210 LEU B N 1
ATOM 3683 C CA . LEU B 1 210 ? 5.344 -15.062 7.641 1 97.56 210 LEU B CA 1
ATOM 3684 C C . LEU B 1 210 ? 4.188 -16.031 7.859 1 97.56 210 LEU B C 1
ATOM 3686 O O . LEU B 1 210 ? 4.402 -17.234 8.062 1 97.56 210 LEU B O 1
ATOM 3690 N N . TYR B 1 211 ? 2.971 -15.57 7.688 1 96.94 211 TYR B N 1
ATOM 3691 C CA . TYR B 1 211 ? 1.822 -16.344 8.148 1 96.94 211 TYR B CA 1
ATOM 3692 C C . TYR B 1 211 ? 1.14 -17.047 6.984 1 96.94 211 TYR B C 1
ATO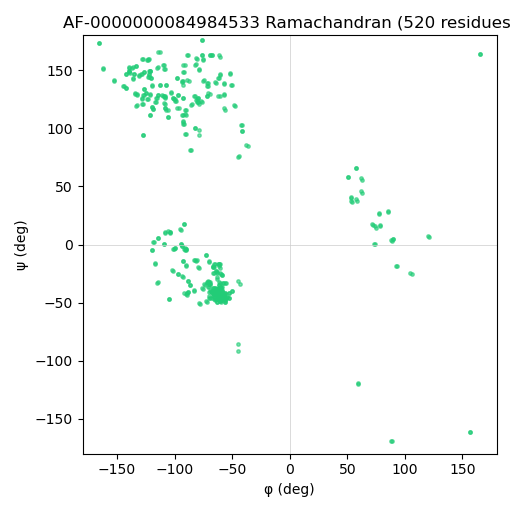M 3694 O O . TYR B 1 211 ? 0.453 -18.062 7.18 1 96.94 211 TYR B O 1
ATOM 3702 N N . PHE B 1 212 ? 1.342 -16.562 5.816 1 98.06 212 PHE B N 1
ATOM 3703 C CA . PHE B 1 212 ? 0.511 -17.078 4.734 1 98.06 212 PHE B CA 1
ATOM 3704 C C . PHE B 1 212 ? 1.356 -17.828 3.717 1 98.06 212 PHE B C 1
ATOM 3706 O O . PHE B 1 212 ? 0.839 -18.312 2.705 1 98.06 212 PHE B O 1
ATOM 3713 N N . SER B 1 213 ? 2.615 -18 3.986 1 98.44 213 SER B N 1
ATOM 3714 C CA . SER B 1 213 ? 3.484 -18.672 3.035 1 98.44 213 SER B CA 1
ATOM 3715 C C . SER B 1 213 ? 4.004 -19.984 3.604 1 98.44 213 SER B C 1
ATOM 3717 O O . SER B 1 213 ? 4.117 -20.141 4.82 1 98.44 213 SER B O 1
ATOM 3719 N N . ASP B 1 214 ? 4.305 -20.922 2.766 1 98.5 214 ASP B N 1
ATOM 3720 C CA . ASP B 1 214 ? 5.047 -22.125 3.129 1 98.5 214 ASP B CA 1
ATOM 3721 C C . ASP B 1 214 ? 6.551 -21.891 3.047 1 98.5 214 ASP B C 1
ATOM 3723 O O . ASP B 1 214 ? 7.32 -22.484 3.811 1 98.5 214 ASP B O 1
ATOM 3727 N N . GLU B 1 215 ? 6.867 -21.078 2.057 1 98.38 215 GLU B N 1
ATOM 3728 C CA . GLU B 1 215 ? 8.266 -20.734 1.798 1 98.38 215 GLU B CA 1
ATOM 3729 C C . GLU B 1 215 ? 8.406 -19.25 1.442 1 98.38 215 GLU B C 1
ATOM 3731 O O . GLU B 1 215 ? 7.492 -18.656 0.858 1 98.38 215 GLU B O 1
ATOM 3736 N N . VAL B 1 216 ? 9.586 -18.734 1.826 1 98.56 216 VAL B N 1
ATOM 3737 C CA . VAL B 1 216 ? 9.906 -17.359 1.496 1 98.56 216 VAL B CA 1
ATOM 3738 C C . VAL B 1 216 ? 11.25 -17.297 0.773 1 98.56 216 VAL B C 1
ATOM 3740 O O . VAL B 1 216 ? 12.188 -18 1.139 1 98.56 216 VAL B O 1
ATOM 3743 N N . LEU B 1 217 ? 11.297 -16.562 -0.284 1 98.75 217 LEU B N 1
ATOM 3744 C CA . LEU B 1 217 ? 12.539 -16.203 -0.968 1 98.75 217 LEU B CA 1
ATOM 3745 C C . LEU B 1 217 ? 12.891 -14.742 -0.728 1 98.75 217 LEU B C 1
ATOM 3747 O O . LEU B 1 217 ? 12.156 -13.844 -1.144 1 98.75 217 LEU B O 1
ATOM 3751 N N . ALA B 1 218 ? 13.977 -14.5 -0.079 1 98.69 218 ALA B N 1
ATOM 3752 C CA . ALA B 1 218 ? 14.398 -13.148 0.286 1 98.69 218 ALA B CA 1
ATOM 3753 C C . ALA B 1 218 ? 15.484 -12.633 -0.656 1 98.69 218 ALA B C 1
ATOM 3755 O O . ALA B 1 218 ? 16.516 -13.281 -0.828 1 98.69 218 ALA B O 1
ATOM 3756 N N . LEU B 1 219 ? 15.219 -11.516 -1.194 1 98.5 219 LEU B N 1
ATOM 3757 C CA . LEU B 1 219 ? 16.156 -10.898 -2.113 1 98.5 219 LEU B CA 1
ATOM 3758 C C . LEU B 1 219 ? 16.844 -9.695 -1.468 1 98.5 219 LEU B C 1
ATOM 3760 O O . LEU B 1 219 ? 16.203 -8.914 -0.765 1 98.5 219 LEU B O 1
ATOM 3764 N N . SER B 1 220 ? 18.109 -9.617 -1.691 1 97.62 220 SER B N 1
ATOM 3765 C CA . SER B 1 220 ? 18.859 -8.445 -1.233 1 97.62 220 SER B CA 1
ATOM 3766 C C . SER B 1 220 ? 18.609 -7.242 -2.141 1 97.62 220 SER B C 1
ATOM 3768 O O . SER B 1 220 ? 18.141 -7.398 -3.27 1 97.62 220 SER B O 1
ATOM 3770 N N . PRO B 1 221 ? 18.938 -6.09 -1.645 1 95.62 221 PRO B N 1
ATOM 3771 C CA . PRO B 1 221 ? 18.766 -4.883 -2.457 1 95.62 221 PRO B CA 1
ATOM 3772 C C . PRO B 1 221 ? 19.547 -4.934 -3.77 1 95.62 221 PRO B C 1
ATOM 3774 O O . PRO B 1 221 ? 19.141 -4.301 -4.75 1 95.62 221 PRO B O 1
ATOM 3777 N N . ASP B 1 222 ? 20.625 -5.691 -3.799 1 95.5 222 ASP B N 1
ATOM 3778 C CA . ASP B 1 222 ? 21.438 -5.758 -5.008 1 95.5 222 ASP B CA 1
ATOM 3779 C C . ASP B 1 222 ? 21.031 -6.953 -5.871 1 95.5 222 ASP B C 1
ATOM 3781 O O . ASP B 1 222 ? 21.781 -7.352 -6.766 1 95.5 222 ASP B O 1
ATOM 3785 N N . GLY B 1 223 ? 19.906 -7.562 -5.578 1 97.31 223 GLY B N 1
ATOM 3786 C CA . GLY B 1 223 ? 19.297 -8.531 -6.48 1 97.31 223 GLY B CA 1
ATOM 3787 C C . GLY B 1 223 ? 19.859 -9.93 -6.305 1 97.31 223 GLY B C 1
ATOM 3788 O O . GLY B 1 223 ? 19.922 -10.703 -7.27 1 97.31 223 GLY B O 1
ATOM 3789 N N . ARG B 1 224 ? 20.312 -10.25 -5.109 1 98.06 224 ARG B N 1
ATOM 3790 C CA . ARG B 1 224 ? 20.797 -11.586 -4.805 1 98.06 224 ARG B CA 1
ATOM 3791 C C . ARG B 1 224 ? 19.844 -12.312 -3.855 1 98.06 224 ARG B C 1
ATOM 3793 O O . ARG B 1 224 ? 19.109 -11.68 -3.111 1 98.06 224 ARG B O 1
ATOM 3800 N N . VAL B 1 225 ? 19.875 -13.633 -3.918 1 98.25 225 VAL B N 1
ATOM 3801 C CA . VAL B 1 225 ? 19.125 -14.422 -2.957 1 98.25 225 VAL B CA 1
ATOM 3802 C C . VAL B 1 225 ? 19.875 -14.492 -1.629 1 98.25 225 VAL B C 1
ATOM 3804 O O . VAL B 1 225 ? 21.016 -14.953 -1.574 1 98.25 225 VAL B O 1
ATOM 3807 N N . ILE B 1 226 ? 19.25 -14.023 -0.593 1 97.25 226 ILE B N 1
ATOM 3808 C CA . ILE B 1 226 ? 19.828 -14.016 0.747 1 97.25 226 ILE B CA 1
ATOM 3809 C C . ILE B 1 226 ? 19.484 -15.312 1.468 1 97.25 226 ILE B C 1
ATOM 3811 O O . ILE B 1 226 ? 20.312 -15.867 2.195 1 97.25 226 ILE B O 1
ATOM 3815 N N . ALA B 1 227 ? 18.281 -15.703 1.301 1 98.06 227 ALA B N 1
ATOM 3816 C CA . ALA B 1 227 ? 17.766 -16.875 2.008 1 98.06 227 ALA B CA 1
ATOM 3817 C C . ALA B 1 227 ? 16.5 -17.391 1.344 1 98.06 227 ALA B C 1
ATOM 3819 O O . ALA B 1 227 ? 15.758 -16.641 0.711 1 98.06 227 ALA B O 1
ATOM 3820 N N . GLN B 1 228 ? 16.312 -18.625 1.498 1 98.44 228 GLN B N 1
ATOM 3821 C CA . GLN B 1 228 ? 15.078 -19.297 1.083 1 98.44 228 GLN B CA 1
ATOM 3822 C C . GLN B 1 228 ? 14.719 -20.422 2.047 1 98.44 228 GLN B C 1
ATOM 3824 O O . GLN B 1 228 ? 15.594 -21.172 2.498 1 98.44 228 GLN B O 1
ATOM 3829 N N . GLY B 1 229 ? 13.484 -20.516 2.389 1 98.38 229 GLY B N 1
ATOM 3830 C CA . GLY B 1 229 ? 13.047 -21.594 3.27 1 98.38 229 GLY B CA 1
ATOM 3831 C C . GLY B 1 229 ? 11.773 -21.266 4.023 1 98.38 229 GLY B C 1
ATOM 3832 O O . GLY B 1 229 ? 10.984 -20.422 3.582 1 98.38 229 GLY B O 1
ATOM 3833 N N . ALA B 1 230 ? 11.578 -22.016 5.07 1 98.38 230 ALA B N 1
ATOM 3834 C CA . ALA B 1 230 ? 10.414 -21.766 5.918 1 98.38 230 ALA B CA 1
ATOM 3835 C C . ALA B 1 230 ? 10.414 -20.328 6.445 1 98.38 230 ALA B C 1
ATOM 3837 O O . ALA B 1 230 ? 11.461 -19.797 6.828 1 98.38 230 ALA B O 1
ATOM 3838 N N . PRO B 1 231 ? 9.227 -19.703 6.441 1 98.25 231 PRO B N 1
ATOM 3839 C CA . PRO B 1 231 ? 9.156 -18.297 6.855 1 98.25 231 PRO B CA 1
ATOM 3840 C C . PRO B 1 231 ? 9.797 -18.047 8.219 1 98.25 231 PRO B C 1
ATOM 3842 O O . PRO B 1 231 ? 10.562 -17.078 8.383 1 98.25 231 PRO B O 1
ATOM 3845 N N . GLU B 1 232 ? 9.586 -18.906 9.18 1 97.56 232 GLU B N 1
ATOM 3846 C CA . GLU B 1 232 ? 10.094 -18.719 10.539 1 97.56 232 GLU B CA 1
ATOM 3847 C C . GLU B 1 232 ? 11.617 -18.781 10.57 1 97.56 232 GLU B C 1
ATOM 3849 O O . GLU B 1 232 ? 12.242 -18.203 11.461 1 97.56 232 GLU B O 1
ATOM 3854 N N . GLU B 1 233 ? 12.164 -19.469 9.578 1 97.94 233 GLU B N 1
ATOM 3855 C CA . GLU B 1 233 ? 13.617 -19.609 9.516 1 97.94 233 GLU B CA 1
ATOM 3856 C C . GLU B 1 233 ? 14.25 -18.453 8.742 1 97.94 233 GLU B C 1
ATOM 3858 O O . GLU B 1 233 ? 15.383 -18.047 9.023 1 97.94 233 GLU B O 1
ATOM 3863 N N . VAL B 1 234 ? 13.547 -17.953 7.816 1 98.25 234 VAL B N 1
ATOM 3864 C CA . VAL B 1 234 ? 14.086 -16.938 6.922 1 98.25 234 VAL B CA 1
ATOM 3865 C C . VAL B 1 234 ? 13.852 -15.547 7.52 1 98.25 234 VAL B C 1
ATOM 3867 O O . VAL B 1 234 ? 14.734 -14.688 7.48 1 98.25 234 VAL B O 1
ATOM 3870 N N . ILE B 1 235 ? 12.641 -15.352 8.109 1 97.94 235 ILE B N 1
ATOM 3871 C CA . ILE B 1 235 ? 12.266 -14.039 8.633 1 97.94 235 ILE B CA 1
ATOM 3872 C C . ILE B 1 235 ? 12.766 -13.898 10.07 1 97.94 235 ILE B C 1
ATOM 3874 O O . ILE B 1 235 ? 12.016 -14.109 11.023 1 97.94 235 ILE B O 1
ATOM 3878 N N . VAL B 1 236 ? 14.039 -13.562 10.164 1 97.69 236 VAL B N 1
ATOM 3879 C CA . VAL B 1 236 ? 14.75 -13.305 11.414 1 97.69 236 VAL B CA 1
ATOM 3880 C C . VAL B 1 236 ? 15.453 -11.953 11.336 1 97.69 236 VAL B C 1
ATOM 3882 O O . VAL B 1 236 ? 15.641 -11.398 10.25 1 97.69 236 VAL B O 1
ATOM 3885 N N . PRO B 1 237 ? 15.781 -11.375 12.469 1 97.5 237 PRO B N 1
ATOM 3886 C CA . PRO B 1 237 ? 16.344 -10.023 12.492 1 97.5 237 PRO B CA 1
ATOM 3887 C C . PRO B 1 237 ? 17.516 -9.859 11.523 1 97.5 237 PRO B C 1
ATOM 3889 O O . PRO B 1 237 ? 17.594 -8.852 10.812 1 97.5 237 PRO B O 1
ATOM 3892 N N . GLU B 1 238 ? 18.375 -10.852 11.43 1 97.62 238 GLU B N 1
ATOM 3893 C CA . GLU B 1 238 ? 19.547 -10.766 10.562 1 97.62 238 GLU B CA 1
ATOM 3894 C C . GLU B 1 238 ? 19.125 -10.656 9.094 1 97.62 238 GLU B C 1
ATOM 3896 O O . GLU B 1 238 ? 19.641 -9.805 8.367 1 97.62 238 GLU B O 1
ATOM 3901 N N . THR B 1 239 ? 18.203 -11.492 8.672 1 97.88 239 THR B N 1
ATOM 3902 C CA . THR B 1 239 ? 17.734 -11.469 7.289 1 97.88 239 THR B CA 1
ATOM 3903 C C . THR B 1 239 ? 17 -10.164 6.988 1 97.88 239 THR B C 1
ATOM 3905 O O . THR B 1 239 ? 17.188 -9.57 5.926 1 97.88 239 THR B O 1
ATOM 3908 N N . ILE B 1 240 ? 16.156 -9.727 7.941 1 97.81 240 ILE B N 1
ATOM 3909 C CA . ILE B 1 240 ? 15.406 -8.484 7.777 1 97.81 240 ILE B CA 1
ATOM 3910 C C . ILE B 1 240 ? 16.375 -7.324 7.555 1 97.81 240 ILE B C 1
ATOM 3912 O O . ILE B 1 240 ? 16.172 -6.5 6.66 1 97.81 240 ILE B O 1
ATOM 3916 N N . GLN B 1 241 ? 17.438 -7.301 8.328 1 97.75 241 GLN B N 1
ATOM 3917 C CA . GLN B 1 241 ? 18.438 -6.25 8.195 1 97.75 241 GLN B CA 1
ATOM 3918 C C . GLN B 1 241 ? 19.094 -6.297 6.816 1 97.75 241 GLN B C 1
ATOM 3920 O O . GLN B 1 241 ? 19.281 -5.258 6.18 1 97.75 241 GLN B O 1
ATOM 3925 N N . ARG B 1 242 ? 19.406 -7.441 6.375 1 97.38 242 ARG B N 1
ATOM 3926 C CA . ARG B 1 242 ? 20.078 -7.605 5.094 1 97.38 242 ARG B CA 1
ATOM 3927 C C . ARG B 1 242 ? 19.156 -7.258 3.934 1 97.38 242 ARG B C 1
ATOM 3929 O O . ARG B 1 242 ? 19.609 -6.738 2.908 1 97.38 242 ARG B O 1
ATOM 3936 N N . VAL B 1 243 ? 17.891 -7.543 4.086 1 97.44 243 VAL B N 1
ATOM 3937 C CA . VAL B 1 243 ? 16.906 -7.383 3.008 1 97.44 243 VAL B CA 1
ATOM 3938 C C . VAL B 1 243 ? 16.438 -5.93 2.947 1 97.44 243 VAL B C 1
ATOM 3940 O O . VAL B 1 243 ? 16.359 -5.348 1.865 1 97.44 243 VAL B O 1
ATOM 3943 N N . TYR B 1 244 ? 16.234 -5.312 4.172 1 96.62 244 TYR B N 1
ATOM 3944 C CA . TYR B 1 244 ? 15.555 -4.02 4.176 1 96.62 244 TYR B CA 1
ATOM 3945 C C . TYR B 1 244 ? 16.469 -2.924 4.707 1 96.62 244 TYR B C 1
ATOM 3947 O O . TYR B 1 244 ? 16.172 -1.735 4.566 1 96.62 244 TYR B O 1
ATOM 3955 N N . GLY B 1 245 ? 17.531 -3.279 5.359 1 96.06 245 GLY B N 1
ATOM 3956 C CA . GLY B 1 245 ? 18.453 -2.299 5.902 1 96.06 245 GLY B CA 1
ATOM 3957 C C . GLY B 1 245 ? 17.953 -1.645 7.176 1 96.06 245 GLY B C 1
ATOM 3958 O O . GLY B 1 245 ? 18.266 -0.481 7.445 1 96.06 245 GLY B O 1
ATOM 3959 N N . ILE B 1 246 ? 17.125 -2.363 7.879 1 96.06 246 ILE B N 1
ATOM 3960 C CA . ILE B 1 246 ? 16.578 -1.833 9.125 1 96.06 246 ILE B CA 1
ATOM 3961 C C . ILE B 1 246 ? 16.547 -2.932 10.188 1 96.06 246 ILE B C 1
ATOM 3963 O O . ILE B 1 246 ? 16.375 -4.109 9.867 1 96.06 246 ILE B O 1
ATOM 3967 N N . ASP B 1 247 ? 16.719 -2.533 11.398 1 96.44 247 ASP B N 1
ATOM 3968 C CA . ASP B 1 247 ? 16.625 -3.471 12.516 1 96.44 247 ASP B CA 1
ATOM 3969 C C . ASP B 1 247 ? 15.203 -3.547 13.055 1 96.44 247 ASP B C 1
ATOM 3971 O O . ASP B 1 247 ? 14.641 -2.535 13.477 1 96.44 247 ASP B O 1
ATOM 3975 N N . LEU B 1 248 ? 14.648 -4.723 12.914 1 95.94 248 LEU B N 1
ATOM 3976 C CA . LEU B 1 248 ? 13.328 -4.961 13.484 1 95.94 248 LEU B CA 1
ATOM 3977 C C . LEU B 1 248 ? 13.359 -6.121 14.469 1 95.94 248 LEU B C 1
ATOM 3979 O O . LEU B 1 248 ? 14.07 -7.109 14.25 1 95.94 248 LEU B O 1
ATOM 3983 N N . GLU B 1 249 ? 12.602 -6.039 15.445 1 94.19 249 GLU B N 1
ATOM 3984 C CA . GLU B 1 249 ? 12.516 -7.098 16.453 1 94.19 249 GLU B CA 1
ATOM 3985 C C . GLU B 1 249 ? 11.492 -8.148 16.047 1 94.19 249 GLU B C 1
ATOM 3987 O O . GLU B 1 249 ? 10.461 -7.828 15.453 1 94.19 249 GLU B O 1
ATOM 3992 N N . VAL B 1 250 ? 11.836 -9.336 16.312 1 94.69 250 VAL B N 1
ATOM 3993 C CA . VAL B 1 250 ? 10.922 -10.461 16.141 1 94.69 250 VAL B CA 1
ATOM 3994 C C . VAL B 1 250 ? 10.492 -10.977 17.516 1 94.69 250 VAL B C 1
ATOM 3996 O O . VAL B 1 250 ? 11.328 -11.219 18.391 1 94.69 250 VAL B O 1
ATOM 3999 N N . ALA B 1 251 ? 9.195 -11.062 17.734 1 93.12 251 ALA B N 1
ATOM 4000 C CA . ALA B 1 251 ? 8.648 -11.508 19.016 1 93.12 251 ALA B CA 1
ATOM 4001 C C . ALA B 1 251 ? 7.723 -12.711 18.828 1 93.12 251 ALA B C 1
ATOM 4003 O O . ALA B 1 251 ? 7.336 -13.031 17.703 1 93.12 251 ALA B O 1
ATOM 4004 N N . THR B 1 252 ? 7.539 -13.453 19.922 1 91.62 252 THR B N 1
ATOM 4005 C CA . THR B 1 252 ? 6.539 -14.508 19.938 1 91.62 252 THR B CA 1
ATOM 4006 C C . THR B 1 252 ? 5.23 -14.008 20.547 1 91.62 252 THR B C 1
ATOM 4008 O O . THR B 1 252 ? 5.219 -13.523 21.672 1 91.62 252 THR B O 1
ATOM 4011 N N . VAL B 1 253 ? 4.273 -14.023 19.766 1 89.12 253 VAL B N 1
ATOM 4012 C CA . VAL B 1 253 ? 2.953 -13.594 20.219 1 89.12 253 VAL B CA 1
ATOM 4013 C C . VAL B 1 253 ? 1.964 -14.75 20.094 1 89.12 253 VAL B C 1
ATOM 4015 O O . VAL B 1 253 ? 1.717 -15.25 19 1 89.12 253 VAL B O 1
ATOM 4018 N N . LYS B 1 254 ? 1.454 -15.172 21.188 1 86.75 254 LYS B N 1
ATOM 4019 C CA . LYS B 1 254 ? 0.519 -16.297 21.219 1 86.75 254 LYS B CA 1
ATOM 4020 C C . LYS B 1 254 ? 1.104 -17.516 20.516 1 86.75 254 LYS B C 1
ATOM 4022 O O . LYS B 1 254 ? 0.441 -18.141 19.688 1 86.75 254 LYS B O 1
ATOM 4027 N N . GLY B 1 255 ? 2.357 -17.719 20.672 1 88.44 255 GLY B N 1
ATOM 4028 C CA . GLY B 1 255 ? 3.029 -18.922 20.203 1 88.44 255 GLY B CA 1
ATOM 4029 C C . GLY B 1 255 ? 3.514 -18.812 18.766 1 88.44 255 GLY B C 1
ATOM 4030 O O . GLY B 1 255 ? 4.074 -19.75 18.219 1 88.44 255 GLY B O 1
ATOM 4031 N N . LYS B 1 256 ? 3.305 -17.625 18.234 1 90.88 256 LYS B N 1
ATOM 4032 C CA . LYS B 1 256 ? 3.715 -17.453 16.844 1 90.88 256 LYS B CA 1
ATOM 4033 C C . LYS B 1 256 ? 4.719 -16.312 16.719 1 90.88 256 LYS B C 1
ATOM 4035 O O . LYS B 1 256 ? 4.68 -15.344 17.484 1 90.88 256 LYS B O 1
ATOM 4040 N N . GLN B 1 257 ? 5.531 -16.516 15.75 1 94.44 257 GLN B N 1
ATOM 4041 C CA . GLN B 1 257 ? 6.512 -15.477 15.453 1 94.44 257 GLN B CA 1
ATOM 4042 C C . GLN B 1 257 ? 5.848 -14.258 14.82 1 94.44 257 GLN B C 1
ATOM 4044 O O . GLN B 1 257 ? 4.957 -14.391 13.984 1 94.44 257 GLN B O 1
ATOM 4049 N N . PHE B 1 258 ? 6.25 -13.102 15.273 1 93.81 258 PHE B N 1
ATOM 4050 C CA . PHE B 1 258 ? 5.715 -11.844 14.758 1 93.81 258 PHE B CA 1
ATOM 4051 C C . PHE B 1 258 ? 6.812 -10.789 14.672 1 93.81 258 PHE B C 1
ATOM 4053 O O . PHE B 1 258 ? 7.633 -10.656 15.586 1 93.81 258 PHE B O 1
ATOM 4060 N N . VAL B 1 259 ? 6.852 -10.094 13.562 1 95.5 259 VAL B N 1
ATOM 4061 C CA . VAL B 1 259 ? 7.824 -9.023 13.375 1 95.5 259 VAL B CA 1
ATOM 4062 C C . VAL B 1 259 ? 7.211 -7.691 13.812 1 95.5 259 VAL B C 1
ATOM 4064 O O . VAL B 1 259 ? 6.113 -7.332 13.375 1 95.5 259 VAL B O 1
ATOM 4067 N N . LEU B 1 260 ? 7.844 -6.969 14.695 1 94 260 LEU B N 1
ATOM 4068 C CA . LEU B 1 260 ? 7.395 -5.656 15.148 1 94 260 LEU B CA 1
ATOM 4069 C C . LEU B 1 260 ? 7.824 -4.566 14.172 1 94 260 LEU B C 1
ATOM 4071 O O . LEU B 1 260 ? 8.961 -4.09 14.227 1 94 260 LEU B O 1
ATOM 4075 N N . THR B 1 261 ? 6.922 -4.129 13.336 1 91 261 THR B N 1
ATOM 4076 C CA . THR B 1 261 ? 7.238 -3.24 12.227 1 91 261 THR B CA 1
ATOM 4077 C C . THR B 1 261 ? 7.082 -1.78 12.641 1 91 261 THR B C 1
ATOM 4079 O O . THR B 1 261 ? 6.84 -0.913 11.797 1 91 261 THR B O 1
ATOM 4082 N N . VAL B 1 262 ? 7.047 -1.41 13.93 1 87.44 262 VAL B N 1
ATOM 4083 C CA . VAL B 1 262 ? 6.973 -0.041 14.43 1 87.44 262 VAL B CA 1
ATOM 4084 C C . VAL B 1 262 ? 7.973 0.151 15.57 1 87.44 262 VAL B C 1
ATOM 4086 O O . VAL B 1 262 ? 8.391 -0.819 16.203 1 87.44 262 VAL B O 1
#

Sequence (524 aa):
METKQATAYTVEGLSFSYGKNQVLNNISFSLPEGKITTFMGANGCGKSTLFNLLTKNLRPAEGSVRLRGNSLTDIRLKDFSKQVSIVHQYNTAPPDLTVEKLVGYGRTPYHSFGSAGAGKEDEEKVRSAMEITHTLKYKDKCVSDLSGGQKQRVWIAMALAQDTDILFLDEPTTYLDIRYQIQILKLVQQLNRSYGITIVMVLHDINQALYFSDEVLALSPDGRVIAQGAPEEVIVPETIQRVYGIDLEVATVKGKQFVLTVMETKQATAYTVEGLSFSYGKNQVLNNISFSLPEGKITTFMGANGCGKSTLFNLLTKNLRPAEGSVRLRGNSLTDIRLKDFSKQVSIVHQYNTAPPDLTVEKLVGYGRTPYHSFGSAGAGKEDEEKVRSAMEITHTLKYKDKCVSDLSGGQKQRVWIAMALAQDTDILFLDEPTTYLDIRYQIQILKLVQQLNRSYGITIVMVLHDINQALYFSDEVLALSPDGRVIAQGAPEEVIVPETIQRVYGIDLEVATVKGKQFVLTV

Radius of gyration: 25.09 Å; Cα contacts (8 Å, |Δi|>4): 1077; chains: 2; bounding box: 50×84×71 Å

InterPro domains:
  IPR003439 ABC transporter-like, ATP-binding domain [PF00005] (24-174)
  IPR003439 ABC transporter-like, ATP-binding domain [PS50893] (9-247)
  IPR003593 AAA+ ATPase domain [SM00382] (33-222)
  IPR017871 ABC transporter-like, conserved site [PS00211] (146-160)
  IPR027417 P-loop containing nucleoside triphosphate hydrolase [G3DSA:3.40.50.300] (1-260)
  IPR027417 P-loop containing nucleoside triphosphate hydrolase [SSF52540] (9-235)
  IPR051535 Bacterial siderophore ABC transporter ATP-binding [PTHR42771] (9-260)

Secondary structure (DSSP, 8-state):
----PPEEEEEEEEEEEETTEEEEEEEEEEEETTSEEEEE--TTSSHHHHHHHHTTSS--SEEEEEETTEEGGGS-HHHHHTTEEEE-SS----TT-BHHHHHHGGGGGG--TT--S--HHHHHHHHHHHHHTT-GGGTTSBGGGS-HHHHHHHHHHHHHHT--SEEEEESTTTT--HHHHHHHHHHHHHHHHHH--EEEEE-S-HHHHHHH-SEEEEE-TTS-EEEEE-HHHHSSHHHHHHHHSS--EEEEETTEEEEE--/----PPEEEEEEEEEEEETTEEEEEEEEEEEETTSEEEEE--TTSSHHHHHHHHTTSS--SEEEEEETTEEGGGS-HHHHHTTEEEE-SS----TT-BHHHHHHGGGGGG--TT--S--HHHHHHHHHHHHHTT-GGGTTSBGGGS-HHHHHHHHHHHHHHT--SEEEEESTTTT--HHHHHHHHHHHHHHHHHH--EEEEE-S-HHHHHHH-SEEEEE-TTS-EEEEE-HHHHSSHHHHHHHHSS--EEEEETTEEEEE--

Organism: NCBI:txid537013

Solvent-accessible surface area (backbone atoms only — not comparable to full-atom values): 27548 Å² total; per-residue (Å²): 127,85,74,74,74,54,53,37,34,42,34,41,48,28,27,40,56,65,84,88,46,68,32,34,48,59,26,65,53,70,39,57,53,50,33,35,37,27,43,36,52,30,78,83,13,30,65,67,58,51,51,28,44,75,68,67,75,38,77,76,76,37,58,44,51,22,50,64,82,38,52,49,88,73,50,52,65,62,62,44,44,49,39,42,28,68,37,63,65,80,79,85,73,61,69,81,39,28,35,46,59,53,21,45,57,23,41,52,70,73,55,54,95,84,61,80,69,82,47,75,64,48,52,50,38,31,50,49,21,20,53,79,48,69,38,54,93,43,32,84,37,37,48,68,76,47,54,72,57,54,41,50,34,42,48,51,17,12,31,47,21,32,61,39,53,28,39,38,32,38,37,81,47,67,97,44,40,70,48,46,30,50,50,50,51,51,48,52,45,45,44,24,72,76,67,48,28,16,32,40,30,35,50,83,50,65,58,54,44,50,71,68,30,59,24,30,40,33,26,20,57,70,14,30,72,74,42,67,36,45,24,79,75,44,70,37,47,69,46,44,27,60,25,49,70,38,89,44,53,71,44,75,55,95,89,34,82,40,65,47,89,116,126,84,75,75,74,54,55,37,33,43,35,42,48,28,26,40,56,64,82,87,47,71,32,34,47,59,27,66,52,70,39,56,51,49,32,34,35,26,43,37,54,30,79,82,13,30,65,69,57,51,51,28,43,76,68,68,75,39,78,77,76,37,59,45,49,21,50,63,82,38,53,49,89,72,48,53,66,60,63,44,46,51,40,42,27,68,37,63,66,79,80,85,71,61,69,81,40,28,36,47,59,54,20,44,56,24,43,51,69,73,54,54,95,83,62,81,70,84,47,74,63,49,53,50,38,32,50,49,20,21,54,78,49,69,39,52,92,43,33,84,38,37,49,69,77,46,53,73,58,54,41,51,35,44,47,50,16,12,30,48,20,30,60,38,54,29,40,37,31,39,36,80,46,68,97,45,39,70,48,44,30,49,52,51,52,50,49,50,45,44,44,26,75,75,65,48,27,16,32,40,31,36,49,84,49,64,57,54,44,49,72,67,29,60,26,30,39,33,26,20,57,71,14,29,72,74,42,67,37,44,23,80,74,44,68,38,49,70,46,42,26,60,25,49,71,37,89,45,54,71,44,74,54,95,88,32,84,41,65,48,89,115

Nearest PDB structures (foldseek):
  4wbs-assembly2_B  TM=8.500E-01  e=1.234E-21  Paraburkholderia phymatum STM815
  6hs3-assembly1_B  TM=8.665E-01  e=8.062E-20  Burkholderia pseudomallei
  2ixe-assembly1_A  TM=8.090E-01  e=9.898E-19  Rattus norvegicus
  2ixf-assembly2_C  TM=7.887E-01  e=1.257E-18  Rattus norvegicus
  4k8o-assembly1_A-2  TM=8.072E-01  e=4.149E-18  Rattus norvegicus

pLDDT: mean 94.16, std 9.26, range [31.97, 98.88]

Foldseek 3Di:
DPPPFQWFKWWAQFWDADVPRTQAGGATDTAGALFEEEEEFDPSNCPVVVLCCQLVVDPTPDTFMDGSNHTPVPDDNLRSLLAEFEDAPDDDDDQQDFLLNLLLVLQVSVDDPPPPDCPPLLNVLLCVLCVLLVLNVRRGPGLNPDDPLSNLSSSSSSRSSVVHQEYEYEASCPPHDPVSSVVVLVSVQCCSPVVSRHYYYYHHDLVSCLPRGQKYFAGASNNYTPDMGHSVVQPAQVNCCRRHVDGWDWDADPNGIDTDPD/DPPPFQWFKWWAQFWDADVPRTQAGGATDTAGALFEEEEEFDPSNCPVVVLCCQLVVDPTPDTFMAGSRHTPVPDDNLRSLLAEFEDAPDDDDDQQQFLLNLLLVLQVSVDDPPPDDCPPLLNVLLCVLCVLLVLNVRRGPGLNPDDPLSNLSSSSSSRSSVVHQEYEYEASCPPHDPVSSVVVLVSVQCCSPVVSRHYYYYHHDLVSCLPRGQKYFAGASNNYTPDMGHSVVQPAQVNCCRRHVDGWDWDQDPNGIDTDPD